Protein AF-A0A1I8C476-F1 (afdb_monomer_lite)

Secondary structure (DSSP, 8-state):
--HHHHHHHHHHHHHHHHHHHHHHHHHHHHS--SS--HHHHHHHHHHHHHHHHHIIIIII---EEETTTTEEEE-THHHHHT-GGGHHHHHHHHHHHHHHHHHHTS-GGG--HHHHHHHHIIIIIHHHHHHHHHHHHEE-GGGS-TTSHHHHHHHHHS-TTT-EEEEE---TTSHHHHHHHHHHHHHHHH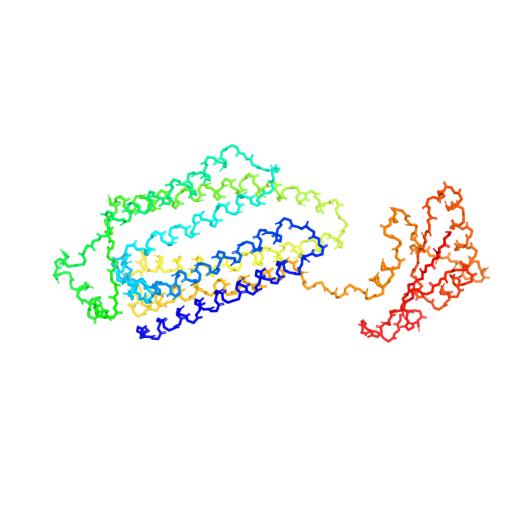HHHHIIIIIHHHHHHHHHHHHHS-HHHHHHHHHHHHHHHHHHHHHHHHHHHHHHHHHHHHHTSTTTS-HHHHHHHHHHHHHHHHHHHHHHHHHHHHHHH-------HHHHHHHTTS-TT-----EE------TT---HHHHHHHHHHHHHHH-TT--EEEEEE-SHHHHHHHHHTT-EEEEEEEGGGGT-SS-TTS-SEEEEEEEE-

Radius of gyration: 30.91 Å; chains: 1; bounding box: 70×45×96 Å

Structure (mmCIF, N/CA/C/O backbone):
data_AF-A0A1I8C476-F1
#
_entry.id   AF-A0A1I8C476-F1
#
loop_
_atom_site.group_PDB
_atom_site.id
_atom_site.type_symbol
_atom_site.label_atom_id
_atom_site.label_alt_id
_atom_site.label_comp_id
_atom_site.label_asym_id
_atom_site.label_entity_id
_atom_site.label_seq_id
_atom_site.pdbx_PDB_ins_code
_atom_site.Cartn_x
_atom_site.Cartn_y
_atom_site.Cartn_z
_atom_site.occupancy
_atom_site.B_iso_or_equiv
_atom_site.auth_seq_id
_atom_site.auth_comp_id
_atom_site.auth_asym_id
_atom_site.auth_atom_id
_atom_site.pdbx_P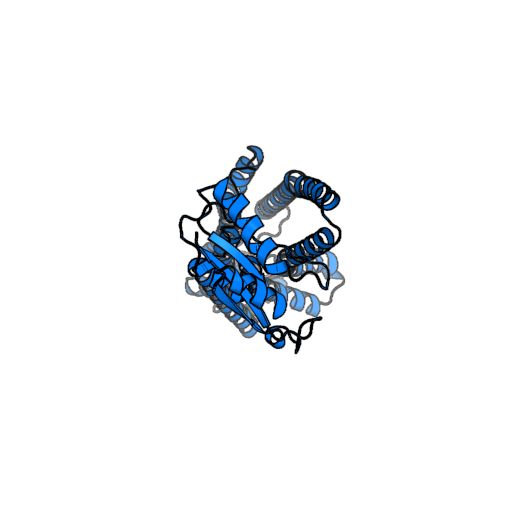DB_model_num
ATOM 1 N N . MET A 1 1 ? 20.879 -9.902 -14.447 1.00 76.88 1 MET A N 1
ATOM 2 C CA . MET A 1 1 ? 19.870 -10.975 -14.294 1.00 76.88 1 MET A CA 1
ATOM 3 C C . MET A 1 1 ? 19.436 -11.415 -15.682 1.00 76.88 1 MET A C 1
ATOM 5 O O . MET A 1 1 ? 19.256 -10.543 -16.528 1.00 76.88 1 MET A O 1
ATOM 9 N N . GLU A 1 2 ? 19.316 -12.720 -15.933 1.00 84.06 2 GLU A N 1
ATOM 10 C CA . GLU A 1 2 ? 18.830 -13.233 -17.222 1.00 84.06 2 GLU A CA 1
ATOM 11 C C . GLU A 1 2 ? 17.422 -12.667 -17.524 1.00 84.06 2 GLU A C 1
ATOM 13 O O . GLU A 1 2 ? 16.614 -12.574 -16.593 1.00 84.06 2 GLU A O 1
ATOM 18 N N . PRO A 1 3 ? 17.122 -12.229 -18.765 1.00 83.44 3 PRO A N 1
ATOM 19 C CA . PRO A 1 3 ? 15.821 -11.647 -19.114 1.00 83.44 3 PRO A CA 1
ATOM 20 C C . PRO A 1 3 ? 14.630 -12.537 -18.733 1.00 83.44 3 PRO A C 1
ATOM 22 O O . PRO A 1 3 ? 13.759 -12.097 -17.988 1.00 83.44 3 PRO A O 1
ATOM 25 N N . SER A 1 4 ? 14.686 -13.818 -19.101 1.00 86.19 4 SER A N 1
ATOM 26 C CA . SER A 1 4 ? 13.672 -14.838 -18.798 1.00 86.19 4 SER A CA 1
ATOM 27 C C . SER A 1 4 ? 13.349 -14.949 -17.299 1.00 86.19 4 SER A C 1
ATOM 29 O O . SER A 1 4 ? 12.184 -15.018 -16.900 1.00 86.19 4 SER A O 1
ATOM 31 N N . VAL A 1 5 ? 14.380 -14.930 -16.449 1.00 90.38 5 VAL A N 1
ATOM 32 C CA . VAL A 1 5 ? 14.249 -15.030 -14.989 1.00 90.38 5 VAL A CA 1
ATOM 33 C C . VAL A 1 5 ? 13.566 -13.792 -14.416 1.00 90.38 5 VAL A C 1
ATOM 35 O O . VAL A 1 5 ? 12.672 -13.912 -13.584 1.00 90.38 5 VAL A O 1
ATOM 38 N N . TYR A 1 6 ? 13.952 -12.604 -14.871 1.00 90.75 6 TYR A N 1
ATOM 39 C CA . TYR A 1 6 ? 13.347 -11.350 -14.422 1.00 90.75 6 TYR A CA 1
ATOM 40 C C . TYR A 1 6 ? 11.874 -11.246 -14.813 1.00 90.75 6 TYR A C 1
ATOM 42 O O . TYR A 1 6 ? 11.047 -10.914 -13.968 1.00 90.75 6 TYR A O 1
ATOM 50 N N . ASP A 1 7 ? 11.544 -11.580 -16.061 1.00 89.81 7 ASP A N 1
ATOM 51 C CA . ASP A 1 7 ? 10.164 -11.553 -16.551 1.00 89.81 7 ASP A CA 1
ATOM 52 C C . ASP A 1 7 ? 9.297 -12.536 -15.750 1.00 89.81 7 ASP A C 1
ATOM 54 O O . ASP A 1 7 ? 8.170 -12.224 -15.366 1.00 89.81 7 ASP A O 1
ATOM 58 N N . THR A 1 8 ? 9.863 -13.699 -15.407 1.00 93.06 8 THR A N 1
ATOM 59 C CA . THR A 1 8 ? 9.217 -14.691 -14.539 1.00 93.06 8 THR A CA 1
ATOM 60 C C . THR A 1 8 ? 8.982 -14.149 -13.126 1.00 93.06 8 THR A C 1
ATOM 62 O O . THR A 1 8 ? 7.897 -14.342 -12.579 1.00 93.06 8 THR A O 1
ATOM 65 N N . ILE A 1 9 ? 9.957 -13.449 -12.532 1.00 94.75 9 ILE A N 1
ATOM 66 C CA . ILE A 1 9 ? 9.806 -12.824 -11.207 1.00 94.75 9 ILE A CA 1
ATOM 67 C C . ILE A 1 9 ? 8.684 -11.783 -11.236 1.00 94.75 9 ILE A C 1
ATOM 69 O O . ILE A 1 9 ? 7.770 -11.866 -10.417 1.00 94.75 9 ILE A O 1
ATOM 73 N N . LEU A 1 10 ? 8.699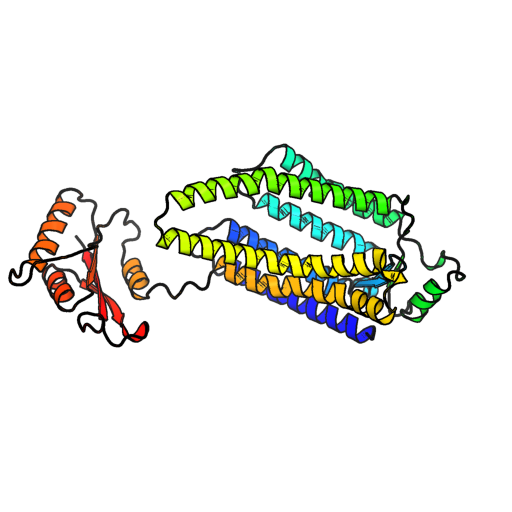 -10.865 -12.209 1.00 93.81 10 LEU A N 1
ATOM 74 C CA . LEU A 1 10 ? 7.663 -9.837 -12.346 1.00 93.81 10 LEU A CA 1
ATOM 75 C C . LEU A 1 10 ? 6.272 -10.444 -12.543 1.00 93.81 10 LEU A C 1
ATOM 77 O O . LEU A 1 10 ? 5.296 -9.952 -11.975 1.00 93.81 10 LEU A O 1
ATOM 81 N N . LEU A 1 11 ? 6.172 -11.518 -13.329 1.00 94.44 11 LEU A N 1
ATOM 82 C CA . LEU A 1 11 ? 4.917 -12.226 -13.546 1.00 94.44 11 LEU A CA 1
ATOM 83 C C . LEU A 1 11 ? 4.402 -12.858 -12.247 1.00 94.44 11 LEU A C 1
ATOM 85 O O . LEU A 1 11 ? 3.230 -12.688 -11.911 1.00 94.44 11 LEU A O 1
ATOM 89 N N . ILE A 1 12 ? 5.263 -13.561 -11.504 1.00 96.00 12 ILE A N 1
ATOM 90 C CA . ILE A 1 12 ? 4.901 -14.187 -10.224 1.00 96.00 12 ILE A CA 1
ATOM 91 C C . ILE A 1 12 ? 4.463 -13.121 -9.216 1.00 96.00 12 ILE A C 1
ATOM 93 O O . ILE A 1 12 ? 3.403 -13.260 -8.605 1.00 96.00 12 ILE A O 1
ATOM 97 N N . GLU A 1 13 ? 5.229 -12.042 -9.060 1.00 95.31 13 GLU A N 1
ATOM 98 C CA . GLU A 1 13 ? 4.887 -10.948 -8.147 1.00 95.31 13 GLU A CA 1
ATOM 99 C C . GLU A 1 13 ? 3.603 -10.229 -8.570 1.00 95.31 13 GLU A C 1
ATOM 101 O O . GLU A 1 13 ? 2.761 -9.930 -7.724 1.00 95.31 13 GLU A O 1
ATOM 106 N N . GLY A 1 14 ? 3.396 -10.026 -9.873 1.00 95.00 14 GLY A N 1
ATOM 107 C CA . GLY A 1 14 ? 2.153 -9.493 -10.424 1.00 95.00 14 GLY A CA 1
ATOM 108 C C . GLY A 1 14 ? 0.944 -10.366 -10.079 1.00 95.00 14 GLY A C 1
ATOM 109 O O . GLY A 1 14 ? -0.061 -9.859 -9.580 1.00 95.00 14 GLY A O 1
ATOM 110 N N . ILE A 1 15 ? 1.050 -11.686 -10.275 1.00 96.62 15 ILE A N 1
ATOM 111 C CA . ILE A 1 15 ? -0.005 -12.653 -9.929 1.00 96.62 15 ILE A CA 1
ATOM 112 C C . ILE A 1 15 ? -0.287 -12.636 -8.424 1.00 96.62 15 ILE A C 1
ATOM 114 O O . ILE A 1 15 ? -1.450 -12.548 -8.024 1.00 96.62 15 ILE A O 1
ATOM 118 N N . LEU A 1 16 ? 0.751 -12.683 -7.585 1.00 97.44 16 LEU A N 1
ATOM 119 C CA . LEU A 1 16 ? 0.602 -12.635 -6.129 1.00 97.44 16 LEU A CA 1
ATOM 120 C C . LEU A 1 16 ? -0.021 -11.313 -5.668 1.00 97.44 16 LEU A C 1
ATOM 122 O O . LEU A 1 16 ? -0.922 -11.321 -4.829 1.00 97.44 16 LEU A O 1
ATOM 126 N N . GLY A 1 17 ? 0.409 -10.189 -6.242 1.00 95.88 17 GLY A N 1
ATOM 127 C CA . GLY A 1 17 ? -0.131 -8.865 -5.958 1.00 95.88 17 GLY A CA 1
ATOM 128 C C . GLY A 1 17 ? -1.620 -8.772 -6.285 1.00 95.88 17 GLY A C 1
ATOM 129 O O . GLY A 1 17 ? -2.398 -8.337 -5.438 1.00 95.88 17 GLY A O 1
ATOM 130 N N . VAL A 1 18 ? -2.044 -9.247 -7.460 1.00 96.12 18 VAL A N 1
ATOM 131 C CA . VAL A 1 18 ? -3.466 -9.307 -7.846 1.00 96.12 18 VAL A CA 1
ATOM 132 C C . VAL A 1 18 ? -4.254 -10.222 -6.913 1.00 96.12 18 VAL A C 1
ATOM 134 O O . VAL A 1 18 ? -5.320 -9.837 -6.422 1.00 96.12 18 VAL A O 1
ATOM 137 N N . LEU A 1 19 ? -3.737 -11.424 -6.652 1.00 97.62 19 LEU A N 1
ATOM 138 C CA . LEU A 1 19 ? -4.415 -12.440 -5.853 1.00 97.62 19 LEU A CA 1
ATOM 139 C C . LEU A 1 19 ? -4.645 -11.957 -4.420 1.00 97.62 19 LEU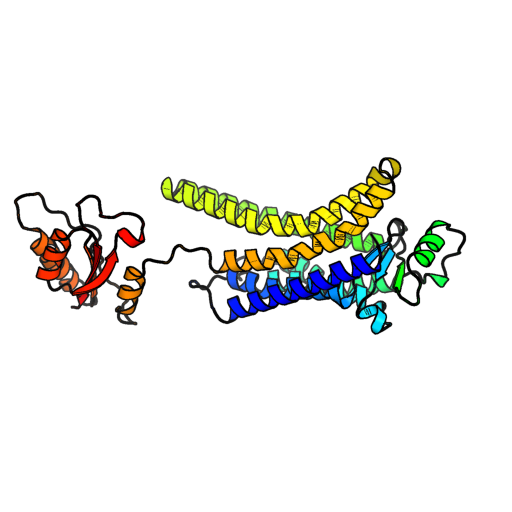 A C 1
ATOM 141 O O . LEU A 1 19 ? -5.782 -11.964 -3.948 1.00 97.62 19 LEU A O 1
ATOM 145 N N . PHE A 1 20 ? -3.592 -11.507 -3.733 1.00 97.19 20 PHE A N 1
ATOM 146 C CA . PHE A 1 20 ? -3.714 -11.070 -2.346 1.00 97.19 20 PHE A CA 1
ATOM 147 C C . PHE A 1 20 ? -4.616 -9.851 -2.213 1.00 97.19 20 PHE A C 1
ATOM 149 O O . PHE A 1 20 ? -5.502 -9.845 -1.363 1.00 97.19 20 PHE A O 1
ATOM 156 N N . ASN A 1 21 ? -4.480 -8.855 -3.086 1.00 95.44 21 ASN A N 1
ATOM 157 C CA . ASN A 1 21 ? -5.347 -7.683 -3.034 1.00 95.44 21 ASN A CA 1
ATOM 158 C C . ASN A 1 21 ? -6.821 -8.003 -3.314 1.00 95.44 21 ASN A C 1
ATOM 160 O O . ASN A 1 21 ? -7.704 -7.431 -2.671 1.00 95.44 21 ASN A O 1
ATOM 164 N N . SER A 1 22 ? -7.093 -8.952 -4.213 1.00 96.19 22 SER A N 1
ATOM 165 C CA . SER A 1 22 ? -8.453 -9.436 -4.474 1.00 96.19 22 SER A CA 1
ATOM 166 C C . SER A 1 22 ? -9.024 -10.170 -3.261 1.00 96.19 22 SER A C 1
ATOM 168 O O . SER A 1 22 ? -10.145 -9.887 -2.842 1.00 96.19 22 SER A O 1
ATOM 170 N N . ILE A 1 23 ? -8.245 -11.062 -2.641 1.00 96.81 23 ILE A N 1
ATOM 171 C CA . ILE A 1 23 ? -8.647 -11.770 -1.417 1.00 96.81 23 ILE A CA 1
ATOM 172 C C . ILE A 1 23 ? -8.944 -10.770 -0.296 1.00 96.81 23 ILE A C 1
ATOM 174 O O . ILE A 1 23 ? -9.991 -10.859 0.341 1.00 96.81 23 ILE A O 1
ATOM 178 N N . VAL A 1 24 ? -8.066 -9.790 -0.072 1.00 95.06 24 VAL A N 1
ATOM 179 C CA . VAL A 1 24 ? -8.258 -8.769 0.966 1.00 95.06 24 VAL A CA 1
ATOM 180 C C . VAL A 1 24 ? -9.492 -7.919 0.688 1.00 95.06 24 VAL A C 1
ATOM 182 O O . VAL A 1 24 ? -10.283 -7.692 1.605 1.00 95.06 24 VAL A O 1
ATOM 185 N N . PHE A 1 25 ? -9.706 -7.501 -0.562 1.00 94.31 25 PHE A N 1
ATOM 186 C CA . PHE A 1 25 ? -10.923 -6.792 -0.954 1.00 94.31 25 PHE A CA 1
ATOM 187 C C . PHE A 1 25 ? -12.175 -7.593 -0.583 1.00 94.31 25 PHE A C 1
ATOM 189 O O . PHE A 1 25 ? -13.077 -7.058 0.063 1.00 94.31 25 PHE A O 1
ATOM 196 N N . LEU A 1 26 ? -12.213 -8.877 -0.951 1.00 95.75 26 LEU A N 1
ATOM 197 C CA . LEU A 1 26 ? -13.339 -9.770 -0.679 1.00 95.75 26 LEU A CA 1
ATOM 198 C C . LEU A 1 26 ? -13.547 -9.999 0.823 1.00 95.75 26 LEU A C 1
ATOM 200 O O . LEU A 1 26 ? -14.682 -9.948 1.295 1.00 95.75 26 LEU A O 1
ATOM 204 N N . ILE A 1 27 ? -12.466 -10.169 1.592 1.00 93.81 27 ILE A N 1
ATOM 205 C CA . ILE A 1 27 ? -12.518 -10.269 3.056 1.00 93.81 27 ILE A CA 1
ATOM 206 C C . ILE A 1 27 ? -13.150 -9.005 3.648 1.00 93.81 27 ILE A C 1
ATOM 208 O O . ILE A 1 27 ? -14.128 -9.113 4.384 1.00 93.81 27 ILE A O 1
ATOM 212 N N . ILE A 1 28 ? -12.657 -7.813 3.293 1.00 90.94 28 ILE A N 1
ATOM 213 C CA . ILE A 1 28 ? -13.190 -6.540 3.810 1.00 90.94 28 ILE A CA 1
ATOM 214 C C . ILE A 1 28 ? -14.636 -6.310 3.352 1.00 90.94 28 ILE A C 1
ATOM 216 O O . ILE A 1 28 ? -15.437 -5.720 4.081 1.00 90.94 28 ILE A O 1
ATOM 220 N N . HIS A 1 29 ? -14.986 -6.776 2.153 1.00 91.88 29 HIS A N 1
ATOM 221 C CA . HIS A 1 29 ? -16.333 -6.669 1.612 1.00 91.88 29 HIS A CA 1
ATOM 222 C C . HIS A 1 29 ? -17.335 -7.556 2.365 1.00 91.88 29 HIS A C 1
ATOM 224 O O . HIS A 1 29 ? -18.412 -7.080 2.724 1.00 91.88 29 HIS A O 1
ATOM 230 N N . TRP A 1 30 ? -17.000 -8.825 2.609 1.00 92.38 30 TRP A N 1
ATOM 231 C CA . TRP A 1 30 ? -17.917 -9.798 3.213 1.00 92.38 30 TRP A CA 1
ATOM 232 C C . TRP A 1 30 ? -17.872 -9.837 4.738 1.00 92.38 30 TRP A C 1
ATOM 234 O O . TRP A 1 30 ? -18.868 -10.183 5.370 1.00 92.38 30 TRP A O 1
ATOM 244 N N . ILE A 1 31 ? -16.747 -9.459 5.342 1.00 89.62 31 ILE A N 1
ATOM 245 C CA . ILE A 1 31 ? -16.568 -9.398 6.792 1.00 89.62 31 ILE A CA 1
ATOM 246 C C . ILE A 1 31 ? -16.443 -7.919 7.173 1.00 89.62 31 ILE A C 1
ATOM 248 O O . ILE A 1 31 ? -15.333 -7.413 7.326 1.00 89.62 31 ILE A O 1
ATOM 252 N N . PRO A 1 32 ? -17.547 -7.168 7.306 1.00 81.00 32 PRO A N 1
ATOM 253 C CA . PRO A 1 32 ? -17.457 -5.747 7.604 1.00 81.00 32 PRO A CA 1
ATOM 254 C C . PRO A 1 32 ? -16.752 -5.514 8.953 1.00 81.00 32 PRO A C 1
ATOM 256 O O . PRO A 1 32 ? -16.947 -6.283 9.901 1.00 81.00 32 PRO A O 1
ATOM 259 N N . PRO A 1 33 ? -15.937 -4.452 9.078 1.00 82.12 33 PRO A N 1
ATOM 260 C CA . PRO A 1 33 ? -15.293 -4.117 10.340 1.00 82.12 33 PRO A CA 1
ATOM 261 C C . PRO A 1 33 ? -16.339 -3.851 11.426 1.00 82.12 33 PRO A C 1
ATOM 263 O O . PRO A 1 33 ? -17.411 -3.302 11.165 1.00 82.12 33 PRO A O 1
ATOM 266 N N . LYS A 1 34 ? -15.991 -4.184 12.676 1.00 70.69 34 LYS A N 1
ATOM 267 C CA . LYS A 1 34 ? -16.866 -4.014 13.852 1.00 70.69 34 LYS A CA 1
ATOM 268 C C . LYS A 1 34 ? -17.401 -2.583 13.994 1.00 70.69 34 LYS A C 1
ATOM 270 O O . LYS A 1 34 ? -18.512 -2.385 14.476 1.00 70.69 34 LYS A O 1
ATOM 275 N N . PHE A 1 35 ? -16.612 -1.600 13.571 1.00 70.88 35 PHE A N 1
ATOM 276 C CA . PHE A 1 35 ? -17.003 -0.199 13.523 1.00 70.88 35 PHE A CA 1
ATOM 277 C C . PHE A 1 35 ? -17.043 0.249 12.065 1.00 70.88 35 PHE A C 1
ATOM 279 O O . PHE A 1 35 ? -16.073 0.043 11.334 1.00 70.88 35 PHE A O 1
ATOM 286 N N . LYS A 1 36 ? -18.149 0.882 11.648 1.00 65.94 36 LYS A N 1
ATOM 287 C CA . LYS A 1 36 ? -18.226 1.555 10.346 1.00 65.94 36 LYS A CA 1
ATOM 288 C C . LYS A 1 36 ? -17.218 2.701 10.348 1.00 65.94 36 LYS A C 1
ATOM 290 O O . LYS A 1 36 ? -17.486 3.766 10.890 1.00 65.94 36 LYS A O 1
ATOM 295 N N . ASN A 1 37 ? -16.044 2.433 9.792 1.00 69.88 37 ASN A N 1
ATOM 296 C CA . ASN A 1 37 ? -14.941 3.369 9.704 1.00 69.88 37 ASN A CA 1
ATOM 297 C C . ASN A 1 37 ? -14.719 3.733 8.231 1.00 69.88 37 ASN A C 1
ATOM 299 O O . ASN A 1 37 ? -14.543 2.845 7.396 1.00 69.88 37 ASN A O 1
ATOM 303 N N . GLU A 1 38 ? -14.713 5.027 7.917 1.00 70.69 38 GLU A N 1
ATOM 304 C CA . GLU A 1 38 ? -14.404 5.542 6.579 1.00 70.69 38 GLU A CA 1
ATOM 305 C C . GLU A 1 38 ? -13.026 5.065 6.102 1.00 70.69 38 GLU A C 1
ATOM 307 O O . GLU A 1 38 ? -12.878 4.683 4.943 1.00 70.69 38 GLU A O 1
ATOM 312 N N . PHE A 1 39 ? -12.049 4.945 7.009 1.00 73.56 39 PHE A N 1
ATOM 313 C CA . PHE A 1 39 ? -10.730 4.396 6.687 1.00 73.56 39 PHE A CA 1
ATOM 314 C C . PHE A 1 39 ? -10.804 2.965 6.156 1.00 73.56 39 PHE A C 1
ATOM 316 O O . PHE A 1 39 ? -10.104 2.639 5.208 1.00 73.56 39 PHE A O 1
ATOM 323 N N . ALA A 1 40 ? -11.693 2.122 6.689 1.00 80.50 40 ALA A N 1
ATOM 324 C CA . ALA A 1 40 ? -11.838 0.759 6.190 1.00 80.50 40 ALA A CA 1
ATOM 325 C C . ALA A 1 40 ? -12.441 0.719 4.779 1.00 80.50 40 ALA A C 1
ATOM 327 O O . ALA A 1 40 ? -12.111 -0.171 3.999 1.00 80.50 40 ALA A O 1
ATOM 328 N N . GLN A 1 41 ? -13.290 1.690 4.423 1.00 80.38 41 GLN A N 1
ATOM 329 C CA . GLN A 1 41 ? -13.759 1.831 3.044 1.00 80.38 41 GLN A CA 1
ATOM 330 C C . GLN A 1 41 ? -12.631 2.289 2.121 1.00 80.38 41 GLN A C 1
ATOM 332 O O . GLN A 1 41 ? -12.481 1.706 1.051 1.00 80.38 41 GLN A O 1
ATOM 337 N N . ILE A 1 42 ? -11.825 3.272 2.538 1.00 79.25 42 ILE A N 1
ATOM 338 C CA . ILE A 1 42 ? -10.656 3.730 1.770 1.00 79.25 42 ILE A CA 1
ATOM 339 C C . ILE A 1 42 ? -9.716 2.549 1.524 1.00 79.25 42 ILE A C 1
ATOM 341 O O . ILE A 1 42 ? -9.424 2.240 0.374 1.00 79.25 42 ILE A O 1
ATOM 345 N N . THR A 1 43 ? -9.325 1.837 2.584 1.00 83.62 43 THR A N 1
ATOM 346 C CA . THR A 1 43 ? -8.453 0.662 2.501 1.00 83.62 43 THR A CA 1
ATOM 347 C C . THR A 1 43 ? -9.044 -0.413 1.589 1.00 83.62 43 THR A C 1
ATOM 349 O O . THR A 1 43 ? -8.327 -0.934 0.744 1.00 83.62 43 THR A O 1
ATOM 352 N N . LYS A 1 44 ? -10.352 -0.702 1.688 1.00 86.88 44 LYS A N 1
ATOM 353 C CA . LYS A 1 44 ? -11.033 -1.667 0.810 1.00 86.88 44 LYS A CA 1
ATOM 354 C C . LYS A 1 44 ? -10.854 -1.320 -0.665 1.00 86.88 44 LYS A C 1
ATOM 356 O O . LYS A 1 44 ? -10.513 -2.184 -1.454 1.00 86.88 44 LYS A O 1
ATOM 361 N N . TYR A 1 45 ? -11.137 -0.084 -1.069 1.00 84.75 45 TYR A N 1
ATOM 362 C CA . TYR A 1 45 ? -11.018 0.264 -2.485 1.00 84.75 45 TYR A CA 1
ATOM 363 C C . TYR A 1 45 ? -9.559 0.433 -2.911 1.00 84.75 45 TYR A C 1
ATOM 365 O O . TYR A 1 45 ? -9.250 0.112 -4.053 1.00 84.75 45 TYR A O 1
ATOM 373 N N . ASN A 1 46 ? -8.658 0.836 -2.008 1.00 82.94 46 ASN A N 1
ATOM 374 C CA . ASN A 1 46 ? -7.227 0.920 -2.301 1.00 82.94 46 ASN A CA 1
ATOM 375 C C . ASN A 1 46 ? -6.641 -0.425 -2.745 1.00 82.94 46 ASN A C 1
ATOM 377 O O . ASN A 1 46 ? -5.856 -0.451 -3.686 1.00 82.94 46 ASN A O 1
ATOM 381 N N . THR A 1 47 ? -7.071 -1.545 -2.150 1.00 88.06 47 THR A N 1
ATOM 382 C CA . THR A 1 47 ? -6.550 -2.862 -2.550 1.00 88.06 47 THR A CA 1
ATOM 383 C C . THR A 1 47 ? -6.896 -3.205 -3.997 1.00 88.06 47 THR A C 1
ATOM 385 O O . THR A 1 47 ? -6.071 -3.790 -4.686 1.00 88.06 47 THR A O 1
ATOM 388 N N . ILE A 1 48 ? -8.056 -2.792 -4.527 1.00 87.81 48 ILE A N 1
ATOM 389 C CA . ILE A 1 48 ? -8.349 -2.980 -5.962 1.00 87.81 48 ILE A CA 1
ATOM 390 C C . ILE A 1 48 ? -7.278 -2.297 -6.823 1.00 87.81 48 ILE A C 1
ATOM 392 O O . ILE A 1 48 ? -6.828 -2.884 -7.804 1.00 87.81 48 ILE A O 1
ATOM 396 N N . PHE A 1 49 ? -6.836 -1.094 -6.452 1.00 83.69 49 PHE A N 1
ATOM 397 C CA . PHE A 1 49 ? -5.807 -0.368 -7.202 1.00 83.69 49 PHE A CA 1
ATOM 398 C C . PHE A 1 49 ? -4.441 -0.993 -7.079 1.00 83.69 49 PHE A C 1
ATOM 400 O O . PHE A 1 49 ? -3.767 -1.134 -8.090 1.00 83.69 49 PHE A O 1
ATOM 407 N N . ASP A 1 50 ? -4.059 -1.413 -5.881 1.00 86.88 50 ASP A N 1
ATOM 408 C CA . ASP A 1 50 ? -2.802 -2.125 -5.678 1.00 86.88 50 ASP A CA 1
ATOM 409 C C . ASP A 1 50 ? -2.779 -3.415 -6.520 1.00 86.88 50 ASP A C 1
ATOM 411 O O . ASP A 1 50 ? -1.768 -3.746 -7.142 1.00 86.88 50 ASP A O 1
ATOM 415 N N . GLY A 1 51 ? -3.929 -4.091 -6.639 1.00 90.94 51 GLY A N 1
ATOM 416 C CA . GLY A 1 51 ? -4.133 -5.206 -7.561 1.00 90.94 51 GLY A CA 1
ATOM 417 C C . GLY A 1 51 ? -4.008 -4.805 -9.036 1.00 90.94 51 GLY A C 1
ATOM 418 O O . GLY A 1 51 ? -3.293 -5.464 -9.785 1.00 90.94 51 GLY A O 1
ATOM 419 N N . LEU A 1 52 ? -4.648 -3.715 -9.470 1.00 86.38 52 LEU A N 1
ATOM 420 C CA . LEU A 1 52 ? -4.538 -3.208 -10.848 1.00 86.38 52 LEU A CA 1
ATOM 421 C C . LEU A 1 52 ? -3.115 -2.752 -11.195 1.00 86.38 52 LEU A C 1
ATOM 423 O O . LEU A 1 52 ? -2.660 -2.964 -12.318 1.00 86.38 52 LEU A O 1
ATOM 427 N N . LEU A 1 53 ? -2.396 -2.164 -10.241 1.00 85.25 53 LEU A N 1
ATOM 428 C CA . LEU A 1 53 ? -0.999 -1.772 -10.381 1.00 85.25 53 LEU A CA 1
ATOM 429 C C . LEU A 1 53 ? -0.117 -3.011 -10.570 1.00 85.25 53 LEU A C 1
ATOM 431 O O . LEU A 1 53 ? 0.674 -3.054 -11.511 1.00 85.25 53 LEU A O 1
ATOM 435 N N . ALA A 1 54 ? -0.304 -4.042 -9.738 1.00 91.62 54 ALA A N 1
ATOM 436 C CA . ALA A 1 54 ? 0.387 -5.324 -9.877 1.00 91.62 54 ALA A CA 1
ATOM 437 C C . ALA A 1 54 ? 0.075 -6.004 -11.223 1.00 91.62 54 ALA A C 1
ATOM 439 O O . ALA A 1 54 ? 0.977 -6.503 -11.896 1.00 91.62 54 ALA A O 1
ATOM 440 N N . PHE A 1 55 ? -1.189 -5.965 -11.655 1.00 90.50 55 PHE A N 1
ATOM 441 C CA . PHE A 1 55 ? -1.619 -6.476 -12.956 1.00 90.50 55 PHE A CA 1
ATOM 442 C C . PHE A 1 55 ? -0.951 -5.724 -14.114 1.00 90.50 55 PHE A C 1
ATOM 444 O O . PHE A 1 55 ? -0.461 -6.346 -15.055 1.00 90.50 55 PHE A O 1
ATOM 451 N N . SER A 1 56 ? -0.909 -4.393 -14.042 1.00 85.50 56 SER A N 1
ATOM 452 C CA . SER A 1 56 ? -0.311 -3.528 -15.062 1.00 85.50 56 SER A CA 1
ATOM 453 C C . SER A 1 56 ? 1.193 -3.766 -15.201 1.00 85.50 56 SER A C 1
ATOM 455 O O . SER A 1 56 ? 1.685 -4.076 -16.287 1.00 85.50 56 SER A O 1
ATOM 457 N N . LEU A 1 57 ? 1.924 -3.653 -14.091 1.00 86.31 57 LEU A N 1
ATOM 458 C CA . LEU A 1 57 ? 3.384 -3.678 -14.094 1.00 86.31 57 LEU A CA 1
ATOM 459 C C . LEU A 1 57 ? 3.951 -5.097 -14.235 1.00 86.31 57 LEU A C 1
ATOM 461 O O . LEU A 1 57 ? 4.954 -5.273 -14.921 1.00 86.31 57 LEU A O 1
ATOM 465 N N . GLY A 1 58 ? 3.315 -6.098 -13.614 1.00 90.44 58 GLY A N 1
ATOM 466 C CA . GLY A 1 58 ? 3.811 -7.476 -13.585 1.00 90.44 58 GLY A CA 1
ATOM 467 C C . GLY A 1 58 ? 3.300 -8.353 -14.729 1.00 90.44 58 GLY A C 1
ATOM 468 O O . GLY A 1 58 ? 4.095 -8.998 -15.404 1.00 90.44 58 GLY A O 1
ATOM 469 N N . ILE A 1 59 ? 1.983 -8.366 -14.973 1.00 90.38 59 ILE A N 1
ATOM 470 C CA . ILE A 1 59 ? 1.339 -9.299 -15.923 1.00 90.38 59 ILE A CA 1
ATOM 471 C C . ILE A 1 59 ? 1.196 -8.681 -17.318 1.00 90.38 59 ILE A C 1
ATOM 473 O O . ILE A 1 59 ? 1.450 -9.328 -18.334 1.00 90.38 59 ILE A O 1
ATOM 477 N N . THR A 1 60 ? 0.740 -7.430 -17.371 1.00 86.62 60 THR A N 1
ATOM 478 C CA . THR A 1 60 ? 0.376 -6.778 -18.631 1.00 86.62 60 THR A CA 1
ATOM 479 C C . THR A 1 60 ? 1.614 -6.345 -19.392 1.00 86.62 60 THR A C 1
ATOM 481 O O . THR A 1 60 ? 1.763 -6.712 -20.555 1.00 86.62 60 THR A O 1
ATOM 484 N N . GLY A 1 61 ? 2.492 -5.588 -18.736 1.00 82.56 61 GLY A N 1
ATOM 485 C CA . GLY A 1 61 ? 3.670 -5.025 -19.383 1.00 82.56 61 GLY A CA 1
ATOM 486 C C . GLY A 1 61 ? 4.997 -5.697 -19.071 1.00 82.56 61 GLY A C 1
ATOM 487 O O . GLY A 1 61 ? 5.918 -5.552 -19.869 1.00 82.56 61 GLY A O 1
ATOM 488 N N . SER A 1 62 ? 5.116 -6.371 -17.918 1.00 87.94 62 SER A N 1
ATOM 489 C CA . SER A 1 62 ? 6.381 -6.941 -17.414 1.00 87.94 62 SER A CA 1
ATOM 490 C C . SER A 1 62 ? 7.569 -6.013 -17.712 1.00 87.94 62 SER A C 1
ATOM 492 O O . SER A 1 62 ? 8.511 -6.377 -18.413 1.00 87.94 62 SER A O 1
ATOM 494 N N . TYR A 1 63 ? 7.441 -4.751 -17.294 1.00 85.44 63 TYR A N 1
ATOM 495 C CA . TYR A 1 63 ? 8.319 -3.684 -17.767 1.00 85.44 63 TYR A CA 1
ATOM 496 C C . TYR A 1 63 ? 9.742 -3.855 -17.238 1.00 85.44 63 TYR A C 1
ATOM 498 O O . TYR A 1 63 ? 9.958 -4.344 -16.135 1.00 85.44 63 TYR A O 1
ATOM 506 N N . ARG A 1 64 ? 10.716 -3.360 -17.994 1.00 85.69 64 ARG A N 1
ATOM 507 C CA . ARG A 1 64 ? 12.106 -3.201 -17.585 1.00 85.69 64 ARG A CA 1
ATOM 508 C C . ARG A 1 64 ? 12.593 -1.828 -18.021 1.00 85.69 64 ARG A C 1
ATOM 510 O O . ARG A 1 64 ? 12.349 -1.392 -19.144 1.00 85.69 64 ARG A O 1
ATOM 517 N N . LEU A 1 65 ? 13.321 -1.152 -17.139 1.00 80.50 65 LEU A N 1
ATOM 518 C CA . LEU A 1 65 ? 13.990 0.095 -17.491 1.00 80.50 65 LEU A CA 1
ATOM 519 C C . LEU A 1 65 ? 15.234 -0.221 -18.330 1.00 80.50 65 LEU A C 1
ATOM 521 O O . LEU A 1 65 ? 16.149 -0.899 -17.863 1.00 80.50 65 LEU A O 1
ATOM 525 N N . ALA A 1 66 ? 15.268 0.281 -19.560 1.00 76.06 66 ALA A N 1
ATOM 526 C CA . ALA A 1 66 ? 16.438 0.242 -20.427 1.00 76.06 66 ALA A CA 1
ATOM 527 C C . ALA A 1 66 ? 17.270 1.505 -20.191 1.00 76.06 66 ALA A C 1
ATOM 529 O O . ALA A 1 66 ? 17.179 2.500 -20.911 1.00 76.06 66 ALA A O 1
ATOM 530 N N . ILE A 1 67 ? 18.046 1.468 -19.112 1.00 69.06 67 ILE A N 1
ATOM 531 C CA . ILE A 1 67 ? 18.972 2.531 -18.725 1.00 69.06 67 ILE A CA 1
ATOM 532 C C . ILE A 1 67 ? 20.327 2.235 -19.390 1.00 69.06 67 ILE A C 1
ATOM 534 O O . ILE A 1 67 ? 20.743 1.075 -19.370 1.00 69.06 67 ILE A O 1
ATOM 538 N N . PRO A 1 68 ? 21.022 3.220 -20.000 1.00 61.31 68 PRO A N 1
ATOM 539 C CA . PRO A 1 68 ? 20.865 4.683 -19.886 1.00 61.31 68 PRO A CA 1
ATOM 540 C C . PRO A 1 68 ? 19.813 5.369 -20.774 1.00 61.31 68 PRO A C 1
ATOM 542 O O . PRO A 1 68 ? 19.561 6.551 -20.574 1.00 61.31 68 PRO A O 1
ATOM 545 N N . TYR A 1 69 ? 19.167 4.672 -21.704 1.00 64.88 69 TYR A N 1
ATOM 546 C CA . TYR A 1 69 ? 18.433 5.272 -22.835 1.00 64.88 69 TYR A CA 1
ATOM 547 C C . TYR A 1 69 ? 17.061 5.886 -22.538 1.00 64.88 69 TYR A C 1
ATOM 549 O O . TYR A 1 69 ? 16.278 6.103 -23.459 1.00 64.88 69 TYR A O 1
ATOM 557 N N . CYS A 1 70 ? 16.722 6.120 -21.268 1.00 69.00 70 CYS A N 1
ATOM 558 C CA . CYS A 1 70 ? 15.344 6.395 -20.836 1.00 69.00 70 CYS A CA 1
ATOM 559 C C . CYS A 1 70 ? 14.323 5.481 -21.550 1.00 69.00 70 CYS A C 1
ATOM 561 O O . CYS A 1 70 ? 13.239 5.924 -21.919 1.00 69.00 70 CYS A O 1
ATOM 563 N N . GLY A 1 71 ? 14.686 4.223 -21.819 1.00 75.31 71 GLY A N 1
ATOM 564 C CA . GLY A 1 71 ? 13.847 3.297 -22.569 1.00 75.31 71 GLY A CA 1
ATOM 565 C C . GLY A 1 71 ? 13.029 2.405 -21.645 1.00 75.31 71 GLY A C 1
ATOM 566 O O . GLY A 1 71 ? 13.399 2.166 -20.492 1.00 75.31 71 GLY A O 1
ATOM 567 N N . ILE A 1 72 ? 11.933 1.871 -22.167 1.00 81.56 72 ILE A N 1
ATOM 568 C CA . ILE A 1 72 ? 11.149 0.820 -21.524 1.00 81.56 72 ILE A CA 1
ATOM 569 C C . ILE A 1 72 ? 11.197 -0.396 -22.438 1.00 81.56 72 ILE A C 1
ATOM 571 O O . ILE A 1 72 ? 10.706 -0.356 -23.564 1.00 81.56 72 ILE A O 1
ATOM 575 N N . VAL A 1 73 ? 11.786 -1.478 -21.944 1.00 85.75 73 VAL A N 1
ATOM 576 C CA . VAL A 1 73 ? 11.613 -2.805 -22.533 1.00 85.75 73 VAL A CA 1
ATOM 577 C C . VAL A 1 73 ? 10.370 -3.405 -21.895 1.00 85.75 73 VAL A C 1
ATOM 579 O O . VAL A 1 73 ? 10.181 -3.299 -20.685 1.00 85.75 73 VAL A O 1
ATOM 582 N N . TYR A 1 74 ? 9.496 -3.992 -22.694 1.00 87.88 74 TYR A N 1
ATOM 583 C CA . TYR A 1 74 ? 8.273 -4.608 -22.206 1.00 87.88 74 TYR A CA 1
ATOM 584 C C . TYR A 1 74 ? 8.106 -6.005 -22.796 1.00 87.88 74 TYR A C 1
ATOM 586 O O . TYR A 1 74 ? 8.557 -6.310 -23.903 1.00 87.88 74 TYR A O 1
ATOM 594 N N . HIS A 1 75 ? 7.441 -6.850 -22.023 1.00 87.06 75 HIS A N 1
ATOM 595 C CA . HIS A 1 75 ? 7.063 -8.203 -22.398 1.00 87.06 75 HIS A CA 1
ATOM 596 C C . HIS A 1 75 ? 5.589 -8.428 -21.999 1.00 87.06 75 HIS A C 1
ATOM 598 O O . HIS A 1 75 ? 4.821 -7.477 -21.839 1.00 87.06 75 HIS A O 1
ATOM 604 N N . GLY A 1 76 ? 5.148 -9.677 -21.874 1.00 86.69 76 GLY A N 1
ATOM 605 C CA . GLY A 1 76 ? 3.838 -10.002 -21.311 1.00 86.69 76 GLY A CA 1
ATOM 606 C C . GLY A 1 76 ? 2.680 -9.839 -22.298 1.00 86.69 76 GLY A C 1
ATOM 607 O O . GLY A 1 76 ? 2.805 -10.132 -23.490 1.00 86.69 76 GLY A O 1
ATOM 608 N N . LEU A 1 77 ? 1.509 -9.440 -21.791 1.00 84.88 77 LEU A N 1
ATOM 609 C CA . LEU A 1 77 ? 0.287 -9.352 -22.602 1.00 84.88 77 LEU A CA 1
ATOM 610 C C . LEU A 1 77 ? 0.373 -8.277 -23.682 1.00 84.88 77 LEU A C 1
ATOM 612 O O . LEU A 1 77 ? -0.123 -8.500 -24.779 1.00 84.88 77 LEU A O 1
ATOM 616 N N . VAL A 1 78 ? 1.011 -7.141 -23.404 1.00 83.56 78 VAL A N 1
ATOM 617 C CA . VAL A 1 78 ? 1.140 -6.049 -24.382 1.00 83.56 78 VAL A CA 1
ATOM 618 C C . VAL A 1 78 ? 1.883 -6.521 -25.626 1.00 83.56 78 VAL A C 1
ATOM 620 O O . VAL A 1 78 ? 1.434 -6.253 -26.738 1.00 83.56 78 VAL A O 1
ATOM 623 N N . LEU A 1 79 ? 2.988 -7.251 -25.444 1.00 84.50 79 LEU A N 1
ATOM 624 C CA . LEU A 1 79 ? 3.751 -7.797 -26.562 1.00 84.50 79 LEU A CA 1
ATOM 625 C C . LEU A 1 79 ? 2.915 -8.804 -27.361 1.00 84.50 79 LEU A C 1
ATOM 627 O O . LEU A 1 79 ? 2.871 -8.734 -28.583 1.00 84.50 79 LEU A O 1
ATOM 631 N N . LYS A 1 80 ? 2.183 -9.692 -26.674 1.00 84.44 80 LYS A N 1
ATOM 632 C CA . LYS A 1 80 ? 1.286 -10.669 -27.322 1.00 84.44 80 LYS A CA 1
ATOM 633 C C . LYS A 1 80 ? 0.147 -10.016 -28.103 1.00 84.44 80 LYS A C 1
ATOM 635 O O . LYS A 1 80 ? -0.318 -10.586 -29.083 1.00 84.44 80 LYS A O 1
ATOM 640 N N . LEU A 1 81 ? -0.317 -8.853 -27.651 1.00 82.69 81 LEU A N 1
ATOM 641 C CA . LEU A 1 81 ? -1.350 -8.066 -28.322 1.00 82.69 81 LEU A CA 1
ATOM 642 C C . LEU A 1 81 ? -0.787 -7.187 -29.448 1.00 82.69 81 LEU A C 1
ATOM 644 O O . LEU A 1 81 ? -1.573 -6.653 -30.220 1.00 82.69 81 LEU A O 1
ATOM 648 N N . ASN A 1 82 ? 0.540 -7.055 -29.553 1.00 77.38 82 ASN A N 1
ATOM 649 C CA . ASN A 1 82 ? 1.244 -6.195 -30.507 1.00 77.38 82 ASN A CA 1
ATOM 650 C C . ASN A 1 82 ? 0.791 -4.720 -30.474 1.00 77.38 82 ASN A C 1
ATOM 652 O O . ASN A 1 82 ? 0.767 -4.033 -31.492 1.00 77.38 82 ASN A O 1
ATOM 656 N N . GLU A 1 83 ? 0.425 -4.224 -29.289 1.00 75.50 83 GLU A N 1
ATOM 657 C CA . GLU A 1 83 ? -0.108 -2.869 -29.099 1.00 75.50 83 GLU A CA 1
ATOM 658 C C . GLU A 1 83 ? 0.676 -2.110 -28.008 1.00 75.50 83 GLU A C 1
ATOM 660 O O . GLU A 1 83 ? 0.133 -1.813 -26.936 1.00 75.50 83 GLU A O 1
ATOM 665 N N . PRO A 1 84 ? 1.957 -1.740 -28.255 1.00 66.81 84 PRO A N 1
ATOM 666 C CA . PRO A 1 84 ? 2.785 -0.946 -27.325 1.00 66.81 84 PRO A CA 1
ATOM 667 C C . PRO A 1 84 ? 2.104 0.332 -26.845 1.00 66.81 84 PRO A C 1
ATOM 669 O O . PRO A 1 84 ? 2.359 0.843 -25.759 1.00 66.81 84 PRO A O 1
ATOM 672 N N . LYS A 1 85 ? 1.216 0.851 -27.687 1.00 66.88 85 LYS A N 1
ATOM 673 C CA . LYS A 1 85 ? 0.440 2.068 -27.497 1.00 66.88 85 LYS A CA 1
ATOM 674 C C . LYS A 1 85 ? -0.484 2.004 -26.276 1.00 66.88 85 LYS A C 1
ATOM 676 O O . LYS A 1 85 ? -0.804 3.041 -25.707 1.00 66.88 85 LYS A O 1
ATOM 681 N N . ILE A 1 86 ? -0.863 0.808 -25.823 1.00 67.31 86 ILE A N 1
ATOM 682 C CA . ILE A 1 86 ? -1.735 0.606 -24.654 1.00 67.31 86 ILE A CA 1
ATOM 683 C C . ILE A 1 86 ? -0.966 0.758 -23.328 1.00 67.31 86 ILE A C 1
ATOM 685 O O . ILE A 1 86 ? -1.567 1.105 -22.312 1.00 67.31 86 ILE A O 1
ATOM 689 N N . VAL A 1 87 ? 0.362 0.586 -23.339 1.00 64.69 87 VAL A N 1
ATOM 690 C CA . VAL A 1 87 ? 1.233 0.595 -22.147 1.00 64.69 87 VAL A CA 1
ATOM 691 C C . VAL A 1 87 ? 1.111 1.883 -21.352 1.00 64.69 87 VAL A C 1
ATOM 693 O O . VAL A 1 87 ? 0.729 1.864 -20.185 1.00 64.69 87 VAL A O 1
ATOM 696 N N . ILE A 1 88 ? 1.434 3.004 -21.994 1.00 63.84 88 ILE A N 1
ATOM 697 C CA . ILE A 1 88 ? 1.574 4.295 -21.321 1.00 63.84 88 ILE A CA 1
ATOM 698 C C . ILE A 1 88 ? 0.216 4.837 -20.836 1.00 63.84 88 ILE A C 1
ATOM 700 O O . ILE A 1 88 ? 0.134 5.314 -19.701 1.00 63.84 88 ILE A O 1
ATOM 704 N N . PRO A 1 89 ? -0.880 4.705 -21.612 1.00 62.25 89 PRO A N 1
ATOM 705 C CA . PRO A 1 89 ? -2.216 5.034 -21.136 1.00 62.25 89 PRO A CA 1
ATOM 706 C C . PRO A 1 89 ? -2.686 4.208 -19.957 1.00 62.25 89 PRO A C 1
ATOM 708 O O . PRO A 1 89 ? -3.331 4.758 -19.069 1.00 62.25 89 PRO A O 1
ATOM 711 N N . PHE A 1 90 ? -2.371 2.915 -19.921 1.00 63.81 90 PHE A N 1
ATOM 712 C CA . PHE A 1 90 ? -2.873 2.040 -18.872 1.00 63.81 90 PHE A CA 1
ATOM 713 C C . PHE A 1 90 ? -2.215 2.330 -17.516 1.00 63.81 90 PHE A C 1
ATOM 715 O O . PHE A 1 90 ? -2.910 2.410 -16.502 1.00 63.81 90 PHE A O 1
ATOM 722 N N . THR A 1 91 ? -0.899 2.573 -17.481 1.00 62.78 91 THR A N 1
ATOM 723 C CA . THR A 1 91 ? -0.209 3.027 -16.260 1.00 62.78 91 THR A CA 1
ATOM 724 C C . THR A 1 91 ? -0.654 4.422 -15.846 1.00 62.78 91 THR A C 1
ATOM 726 O O . THR A 1 91 ? -0.972 4.614 -14.673 1.00 62.78 91 THR A O 1
ATOM 729 N N . ALA A 1 92 ? -0.744 5.377 -16.779 1.00 63.91 92 ALA A N 1
ATOM 730 C CA . ALA A 1 92 ? -1.223 6.725 -16.470 1.00 63.91 92 ALA A CA 1
ATOM 731 C C . ALA A 1 92 ? -2.631 6.686 -15.855 1.00 63.91 92 ALA A C 1
ATOM 733 O O . ALA A 1 92 ? -2.845 7.237 -14.779 1.00 63.91 92 ALA A O 1
ATOM 734 N N . PHE A 1 93 ? -3.553 5.948 -16.478 1.00 63.09 93 PHE A N 1
ATOM 735 C CA . PHE A 1 93 ? -4.930 5.764 -16.021 1.00 63.09 93 PHE A CA 1
ATOM 736 C C . PHE A 1 93 ? -5.019 5.112 -14.634 1.00 63.09 93 PHE A C 1
ATOM 738 O O . PHE A 1 93 ? -5.788 5.574 -13.789 1.00 63.09 93 PHE A O 1
ATOM 745 N N . ALA A 1 94 ? -4.201 4.091 -14.354 1.00 61.47 94 ALA A N 1
ATOM 746 C CA . ALA A 1 94 ? -4.159 3.446 -13.041 1.00 61.47 94 ALA A CA 1
ATOM 747 C C . ALA A 1 94 ? -3.778 4.433 -11.920 1.00 61.47 94 ALA A C 1
ATOM 749 O O . ALA A 1 94 ? -4.438 4.468 -10.877 1.00 61.47 94 ALA A O 1
ATOM 750 N N . PHE A 1 95 ? -2.777 5.291 -12.153 1.00 63.97 95 PHE A N 1
ATOM 751 C CA . PHE A 1 95 ? -2.389 6.343 -11.205 1.00 63.97 95 PHE A CA 1
ATOM 752 C C . PHE A 1 95 ? -3.484 7.403 -11.016 1.00 63.97 95 PHE A C 1
ATOM 754 O O . PHE A 1 95 ? -3.683 7.899 -9.906 1.00 63.97 95 PHE A O 1
ATOM 761 N N . SER A 1 96 ? -4.237 7.738 -12.065 1.00 61.69 96 SER A N 1
ATOM 762 C CA . SER A 1 96 ? -5.312 8.742 -11.997 1.00 61.69 96 SER A CA 1
ATOM 763 C C . SER A 1 96 ? -6.518 8.267 -11.197 1.00 61.69 96 SER A C 1
ATOM 765 O O . SER A 1 96 ? -7.092 9.030 -10.418 1.00 61.69 96 SER A O 1
ATOM 767 N N . ILE A 1 97 ? -6.900 6.996 -11.349 1.00 62.06 97 ILE A N 1
ATOM 768 C CA . ILE A 1 97 ? -8.028 6.438 -10.597 1.00 62.06 97 ILE A CA 1
ATOM 769 C C . ILE A 1 97 ? -7.682 6.313 -9.103 1.00 62.06 97 ILE A C 1
ATOM 771 O O . ILE A 1 97 ? -8.543 6.576 -8.258 1.00 62.06 97 ILE A O 1
ATOM 775 N N . LEU A 1 98 ? -6.425 5.998 -8.763 1.00 60.06 98 LEU A N 1
ATOM 776 C CA . LEU A 1 98 ? -5.940 5.972 -7.376 1.00 60.06 98 LEU A CA 1
ATOM 777 C C . LEU A 1 98 ? -6.198 7.318 -6.666 1.00 60.06 98 LEU A C 1
ATOM 779 O O . LEU A 1 98 ? -6.742 7.360 -5.556 1.00 60.06 98 LEU A O 1
ATOM 783 N N . HIS A 1 99 ? -5.887 8.428 -7.343 1.00 62.91 99 HIS A N 1
ATOM 784 C CA . HIS A 1 99 ? -6.141 9.784 -6.846 1.00 62.91 99 HIS A CA 1
ATOM 785 C C . HIS A 1 99 ? -7.639 10.093 -6.729 1.00 62.91 99 HIS A C 1
ATOM 787 O O . HIS A 1 99 ? -8.078 10.688 -5.737 1.00 62.91 99 HIS A O 1
ATOM 793 N N . TRP A 1 100 ? -8.441 9.638 -7.695 1.00 61.59 100 TRP A N 1
ATOM 794 C CA . TRP A 1 100 ? -9.888 9.849 -7.706 1.00 61.59 100 TRP A CA 1
ATOM 795 C C . TRP A 1 100 ? -10.592 9.163 -6.526 1.00 61.59 100 TRP A C 1
ATOM 797 O O . TRP A 1 100 ? -11.497 9.733 -5.916 1.00 61.59 100 TRP A O 1
ATOM 807 N N . ILE A 1 101 ? -10.148 7.976 -6.117 1.00 57.09 101 ILE A N 1
ATOM 808 C CA . ILE A 1 101 ? -10.787 7.219 -5.029 1.00 57.09 101 ILE A CA 1
ATOM 809 C C . ILE A 1 101 ? -10.366 7.675 -3.640 1.00 57.09 101 ILE A C 1
ATOM 811 O O . ILE A 1 101 ? -11.221 7.785 -2.754 1.00 57.09 101 ILE A O 1
ATOM 815 N N . CYS A 1 102 ? -9.107 8.086 -3.476 1.00 57.16 102 CYS A N 1
ATOM 816 C CA . CYS A 1 102 ? -8.684 8.843 -2.298 1.00 57.16 102 CYS A CA 1
ATOM 817 C C . CYS A 1 102 ? -9.548 10.101 -2.084 1.00 57.16 102 CYS A C 1
ATOM 819 O O . CYS A 1 102 ? -9.707 10.565 -0.954 1.00 57.16 102 CYS A O 1
ATOM 821 N N . TYR A 1 103 ? -10.132 10.649 -3.154 1.00 57.41 103 TYR A N 1
ATOM 822 C CA . TYR A 1 103 ? -11.034 11.790 -3.095 1.00 57.41 103 TYR A CA 1
ATOM 823 C C . TYR A 1 103 ? -12.503 11.421 -2.855 1.00 57.41 103 TYR A C 1
ATOM 825 O O . TYR A 1 103 ? -13.122 11.987 -1.952 1.00 57.41 103 TYR A O 1
ATOM 833 N N . VAL A 1 104 ? -13.074 10.487 -3.624 1.00 55.28 104 VAL A N 1
ATOM 834 C CA . VAL A 1 104 ? -14.498 10.116 -3.517 1.00 55.28 104 VAL A CA 1
ATOM 835 C C . VAL A 1 104 ? -14.834 9.623 -2.110 1.00 55.28 104 VAL A C 1
ATOM 837 O O . VAL A 1 104 ? -15.892 9.969 -1.584 1.00 55.28 104 VAL A O 1
ATOM 840 N N . ILE A 1 105 ? -13.908 8.898 -1.479 1.00 57.03 105 ILE A N 1
ATOM 841 C CA . ILE A 1 105 ? -14.113 8.280 -0.165 1.00 57.03 105 ILE A CA 1
ATOM 842 C C . ILE A 1 105 ? -13.693 9.211 0.987 1.00 57.03 105 ILE A C 1
ATOM 844 O O . ILE A 1 105 ? -14.066 8.976 2.135 1.00 57.03 105 ILE A O 1
ATOM 848 N N . LYS A 1 106 ? -12.980 10.319 0.720 1.00 58.66 106 LYS A N 1
ATOM 849 C CA . LYS A 1 106 ? -12.662 11.296 1.773 1.00 58.66 106 LYS A CA 1
ATOM 850 C C . LYS A 1 106 ? -13.959 11.889 2.353 1.00 58.66 106 LYS A C 1
ATOM 852 O O . LYS A 1 106 ? -14.801 12.344 1.561 1.00 58.66 106 LYS A O 1
ATOM 857 N N . PRO A 1 107 ? -14.100 11.962 3.693 1.00 52.75 107 PRO A N 1
ATOM 858 C CA . PRO A 1 107 ? -15.261 12.557 4.345 1.00 52.75 107 PRO A CA 1
ATOM 859 C C . PRO A 1 107 ? -15.582 13.940 3.783 1.00 52.75 107 PRO A C 1
ATOM 861 O O . PRO A 1 107 ? -14.691 14.752 3.513 1.00 52.75 107 PRO A O 1
ATOM 864 N N . LYS A 1 108 ? -16.881 14.235 3.654 1.00 53.28 108 LYS A N 1
ATOM 865 C CA . LYS A 1 108 ? -17.402 15.526 3.164 1.00 53.28 108 LYS A CA 1
ATOM 866 C C . LYS A 1 108 ? -16.888 16.738 3.963 1.00 53.28 108 LYS A C 1
ATOM 868 O O . LYS A 1 108 ? -16.915 17.848 3.450 1.00 53.28 108 LYS A O 1
ATOM 873 N N . LEU A 1 109 ? -16.397 16.525 5.185 1.00 43.50 109 LEU A N 1
ATOM 874 C CA . LEU A 1 109 ? -16.056 17.561 6.161 1.00 43.50 109 LEU A CA 1
ATOM 875 C C . LEU A 1 109 ? -14.787 18.385 5.879 1.00 43.50 109 LEU A C 1
ATOM 877 O O . LEU A 1 109 ? -14.588 19.388 6.558 1.00 43.50 109 LEU A O 1
ATOM 881 N N . HIS A 1 110 ? -13.938 18.025 4.907 1.00 53.81 110 HIS A N 1
ATOM 882 C CA . HIS A 1 110 ? -12.634 18.700 4.756 1.00 53.81 110 HIS A CA 1
ATOM 883 C C . HIS A 1 110 ? -12.299 19.249 3.360 1.00 53.81 110 HIS A C 1
ATOM 885 O O . HIS A 1 110 ? -11.213 19.784 3.154 1.00 53.81 110 HIS A O 1
ATOM 891 N N . ARG A 1 111 ? -13.212 19.183 2.389 1.00 61.66 111 ARG A N 1
ATOM 892 C CA . ARG A 1 111 ? -12.898 19.555 0.998 1.00 61.66 111 ARG A CA 1
ATOM 893 C C . ARG A 1 111 ? -12.806 21.079 0.827 1.00 61.66 111 ARG A C 1
ATOM 895 O O . ARG A 1 111 ? -13.812 21.767 0.963 1.00 61.66 111 ARG A O 1
ATOM 902 N N . SER A 1 112 ? -11.625 21.606 0.489 1.00 69.56 112 SER A N 1
ATOM 903 C CA . SER A 1 112 ? -11.483 23.000 0.031 1.00 69.56 112 SER A CA 1
ATOM 904 C C . SER A 1 112 ? -11.645 23.102 -1.492 1.00 69.56 112 SER A C 1
ATOM 906 O O . SER A 1 112 ? -11.331 22.158 -2.220 1.00 69.56 112 SER A O 1
ATOM 908 N N . TYR A 1 113 ? -12.099 24.254 -2.001 1.00 75.38 113 TYR A N 1
ATOM 909 C CA . TYR A 1 113 ? -12.245 24.487 -3.449 1.00 75.38 113 TYR A CA 1
ATOM 910 C C . TYR A 1 113 ? -10.922 24.333 -4.219 1.00 75.38 113 TYR A C 1
ATOM 912 O O . TYR A 1 113 ? -10.911 23.825 -5.337 1.00 75.38 113 TYR A O 1
ATOM 920 N N . VAL A 1 114 ? -9.796 24.698 -3.598 1.00 72.12 114 VAL A N 1
ATOM 921 C CA . VAL A 1 114 ? -8.452 24.530 -4.179 1.00 72.12 114 VAL A CA 1
ATOM 922 C C . VAL A 1 114 ? -8.119 23.051 -4.380 1.00 72.12 114 VAL A C 1
ATOM 924 O O . VAL A 1 114 ? -7.593 22.670 -5.421 1.00 72.12 114 VAL A O 1
ATOM 927 N N . GLN A 1 115 ? -8.475 22.192 -3.420 1.00 67.81 115 GLN A N 1
ATOM 928 C CA . GLN A 1 115 ? -8.256 20.750 -3.551 1.00 67.81 115 GLN A CA 1
ATOM 929 C C . GLN A 1 115 ? -9.084 20.150 -4.678 1.00 67.81 115 GLN A C 1
ATOM 931 O O . GLN A 1 115 ? -8.571 19.319 -5.419 1.00 67.81 115 GLN A O 1
ATOM 936 N N . TYR A 1 116 ? -10.325 20.613 -4.837 1.00 71.69 116 TYR A N 1
ATOM 937 C CA . TYR A 1 116 ? -11.187 20.186 -5.932 1.00 71.69 116 TYR A CA 1
ATOM 938 C C . TYR A 1 116 ? -10.587 20.524 -7.302 1.00 71.69 116 TYR A C 1
ATOM 940 O O . TYR A 1 116 ? -10.530 19.661 -8.175 1.00 71.69 116 TYR A O 1
ATOM 948 N N . GLY A 1 117 ? -10.073 21.749 -7.465 1.00 75.00 117 GLY A N 1
ATOM 949 C CA . GLY A 1 117 ? -9.404 22.176 -8.696 1.00 75.00 117 GLY A CA 1
ATOM 950 C C . GLY A 1 117 ? -8.161 21.341 -9.019 1.00 75.00 117 GLY A C 1
ATOM 951 O O . GLY A 1 117 ? -8.049 20.820 -10.127 1.00 75.00 117 GLY A O 1
ATOM 952 N N . ILE A 1 118 ? -7.269 21.141 -8.040 1.00 71.19 118 ILE A N 1
ATOM 953 C CA . ILE A 1 118 ? -6.056 20.320 -8.220 1.00 71.19 118 ILE A CA 1
ATOM 954 C C . ILE A 1 118 ? -6.419 18.860 -8.534 1.00 71.19 118 ILE A C 1
ATOM 956 O O . ILE A 1 118 ? -5.749 18.207 -9.324 1.00 71.19 118 ILE A O 1
ATOM 960 N N . GLN A 1 119 ? -7.506 18.334 -7.975 1.00 69.00 119 GLN A N 1
ATOM 961 C CA . GLN A 1 119 ? -7.924 16.954 -8.224 1.00 69.00 119 GLN A CA 1
ATOM 962 C C . GLN A 1 119 ? -8.570 16.747 -9.588 1.00 69.00 119 GLN A C 1
ATOM 964 O O . GLN A 1 119 ? -8.295 15.732 -10.219 1.00 69.00 119 GLN A O 1
ATOM 969 N N . ILE A 1 120 ? -9.391 17.687 -10.067 1.00 76.19 120 ILE A N 1
ATOM 970 C CA . ILE A 1 120 ? -9.873 17.658 -11.456 1.00 76.19 120 ILE A CA 1
ATOM 971 C C . ILE A 1 120 ? -8.677 17.672 -12.405 1.00 76.19 120 ILE A C 1
ATOM 973 O O . ILE A 1 120 ? -8.632 16.879 -13.346 1.00 76.19 120 ILE A O 1
ATOM 977 N N . LEU A 1 121 ? -7.688 18.523 -12.120 1.00 74.75 121 LEU A N 1
ATOM 978 C CA . LEU A 1 121 ? -6.459 18.576 -12.895 1.00 74.75 121 LEU A CA 1
ATOM 979 C C . LEU A 1 121 ? -5.767 17.203 -12.909 1.00 74.75 121 LEU A C 1
ATOM 981 O O . LEU A 1 121 ? -5.604 16.633 -13.980 1.00 74.75 121 LEU A O 1
ATOM 985 N N . LEU A 1 122 ? -5.450 16.625 -11.747 1.00 70.06 122 LEU A N 1
ATOM 986 C CA . LEU A 1 122 ? -4.719 15.353 -11.645 1.00 70.06 122 LEU A CA 1
ATOM 987 C C . LEU A 1 122 ? -5.497 14.133 -12.174 1.00 70.06 122 LEU A C 1
ATOM 989 O O . LEU A 1 122 ? -4.904 13.242 -12.775 1.00 70.06 122 LEU A O 1
ATOM 993 N N . CYS A 1 123 ? -6.816 14.071 -11.968 1.00 70.44 123 CYS A N 1
ATOM 994 C CA . CYS A 1 123 ? -7.613 12.874 -12.271 1.00 70.44 123 CYS A CA 1
ATOM 995 C C . CYS A 1 123 ? -8.263 12.892 -13.659 1.00 70.44 123 CYS A C 1
ATOM 997 O O . CYS A 1 123 ? -8.558 11.827 -14.192 1.00 70.44 123 CYS A O 1
ATOM 999 N N . ILE A 1 124 ? -8.550 14.074 -14.215 1.00 74.94 124 ILE A N 1
ATOM 1000 C CA . ILE A 1 124 ? -9.310 14.213 -15.469 1.00 74.94 124 ILE A CA 1
ATOM 1001 C C . ILE A 1 124 ? -8.440 14.809 -16.573 1.00 74.94 124 ILE A C 1
ATOM 1003 O O . ILE A 1 124 ? -8.497 14.336 -17.702 1.00 74.94 124 ILE A O 1
ATOM 1007 N N . VAL A 1 125 ? -7.632 15.827 -16.265 1.00 78.12 125 VAL A N 1
ATOM 1008 C CA . VAL A 1 125 ? -6.883 16.580 -17.286 1.00 78.12 125 VAL A CA 1
ATOM 1009 C C . VAL A 1 125 ? -5.495 15.988 -17.534 1.00 78.12 125 VAL A C 1
ATOM 1011 O O . VAL A 1 125 ? -5.135 15.719 -18.678 1.00 78.12 125 VAL A O 1
ATOM 1014 N N . MET A 1 126 ? -4.717 15.747 -16.479 1.00 72.94 126 MET A N 1
ATOM 1015 C CA . MET A 1 126 ? -3.355 15.220 -16.585 1.00 72.94 126 MET A CA 1
ATOM 1016 C C . MET A 1 126 ? -3.255 13.844 -17.251 1.00 72.94 126 MET A C 1
ATOM 1018 O O . MET A 1 126 ? -2.270 13.642 -17.958 1.00 72.94 126 MET A O 1
ATOM 1022 N N . PRO A 1 127 ? -4.208 12.904 -17.109 1.00 72.62 127 PRO A N 1
ATOM 1023 C CA . PRO A 1 127 ? -4.051 11.579 -17.708 1.00 72.62 127 PRO A CA 1
ATOM 1024 C C . PRO A 1 127 ? -4.168 11.606 -19.237 1.00 72.62 127 PRO A C 1
ATOM 1026 O O . PRO A 1 127 ? -3.235 11.134 -19.884 1.00 72.62 127 PRO A O 1
ATOM 1029 N N . PRO A 1 128 ? -5.199 12.226 -19.855 1.00 75.31 128 PRO A N 1
ATOM 1030 C CA . PRO A 1 128 ? -5.228 12.445 -21.301 1.00 75.31 128 PRO A CA 1
ATOM 1031 C C . PRO A 1 128 ? -4.038 13.253 -21.813 1.00 75.31 128 PRO A C 1
ATOM 1033 O O . PRO A 1 128 ? -3.506 12.926 -22.868 1.00 75.31 128 PRO A O 1
ATOM 1036 N N . VAL A 1 129 ? -3.591 14.275 -21.071 1.00 74.50 129 VAL A N 1
ATOM 1037 C CA . VAL A 1 129 ? -2.412 15.071 -21.454 1.00 74.50 129 VAL A CA 1
ATOM 1038 C C . VAL A 1 129 ? -1.154 14.210 -21.440 1.00 74.50 129 VAL A C 1
ATOM 1040 O O . VAL A 1 129 ? -0.389 14.244 -22.395 1.00 74.50 129 VAL A O 1
ATOM 1043 N N . SER A 1 130 ? -0.962 13.399 -20.403 1.00 68.38 130 SER A N 1
ATOM 1044 C CA . SER A 1 130 ? 0.198 12.516 -20.269 1.00 68.38 130 SER A CA 1
ATOM 1045 C C . SER A 1 130 ? 0.175 11.429 -21.341 1.00 68.38 130 SER A C 1
ATOM 1047 O O . SER A 1 130 ? 1.192 11.185 -21.973 1.00 68.38 130 SER A O 1
ATOM 1049 N N . ILE A 1 131 ? -0.999 10.856 -21.628 1.00 72.38 131 ILE A N 1
ATOM 1050 C CA . ILE A 1 131 ? -1.216 9.940 -22.752 1.00 72.38 131 ILE A CA 1
ATOM 1051 C C . ILE A 1 131 ? -0.808 10.601 -24.066 1.00 72.38 131 ILE A C 1
ATOM 1053 O O . ILE A 1 131 ? 0.048 10.082 -24.777 1.00 72.38 131 ILE A O 1
ATOM 1057 N N . TYR A 1 132 ? -1.405 11.752 -24.372 1.00 76.44 132 TYR A N 1
ATOM 1058 C CA . TYR A 1 132 ? -1.177 12.483 -25.610 1.00 76.44 132 TYR A CA 1
ATOM 1059 C C . TYR A 1 132 ? 0.303 12.832 -25.776 1.00 76.44 132 TYR A C 1
ATOM 1061 O O . TYR A 1 132 ? 0.899 12.508 -26.796 1.00 76.44 132 TYR A O 1
ATOM 1069 N N . VAL A 1 133 ? 0.928 13.416 -24.752 1.00 68.69 133 VAL A N 1
ATOM 1070 C CA . VAL A 1 133 ? 2.353 13.759 -24.764 1.00 68.69 133 VAL A CA 1
ATOM 1071 C C . VAL A 1 133 ? 3.194 12.504 -24.983 1.00 68.69 133 VAL A C 1
ATOM 1073 O O . VAL A 1 133 ? 4.017 12.484 -25.891 1.00 68.69 133 VAL A O 1
ATOM 1076 N N . SER A 1 134 ? 2.959 11.428 -24.235 1.00 66.25 134 SER A N 1
ATOM 1077 C CA . SER A 1 134 ? 3.709 10.188 -24.412 1.00 66.25 134 SER A CA 1
ATOM 1078 C C . SER A 1 134 ? 3.610 9.625 -25.828 1.00 66.25 134 SER A C 1
ATOM 1080 O O . SER A 1 134 ? 4.628 9.200 -26.357 1.00 66.25 134 SER A O 1
ATOM 1082 N N . TYR A 1 135 ? 2.449 9.699 -26.485 1.00 70.88 135 TYR A N 1
ATOM 1083 C CA . TYR A 1 135 ? 2.298 9.267 -27.880 1.00 70.88 135 TYR A CA 1
ATOM 1084 C C . TYR A 1 135 ? 3.182 10.039 -28.870 1.00 70.88 135 TYR A C 1
ATOM 1086 O O . TYR A 1 135 ? 3.697 9.438 -29.808 1.00 70.88 135 TYR A O 1
ATOM 1094 N N . TYR A 1 136 ? 3.372 11.345 -28.673 1.00 69.75 136 TYR A N 1
ATOM 1095 C CA . TYR A 1 136 ? 4.154 12.188 -29.587 1.00 69.75 136 TYR A CA 1
ATOM 1096 C C . TYR A 1 136 ? 5.673 12.061 -29.412 1.00 69.75 136 TYR A C 1
ATOM 1098 O O . TYR A 1 136 ? 6.417 12.489 -30.293 1.00 69.75 136 TYR A O 1
ATOM 1106 N N . PHE A 1 137 ? 6.140 11.496 -28.294 1.00 67.69 137 PHE A N 1
ATOM 1107 C CA . PHE A 1 137 ? 7.572 11.409 -27.965 1.00 67.69 137 PHE A CA 1
ATOM 1108 C C . PHE A 1 137 ? 8.119 9.984 -27.897 1.00 67.69 137 PHE A C 1
ATOM 1110 O O . PHE A 1 137 ? 9.286 9.808 -27.536 1.00 67.69 137 PHE A O 1
ATOM 1117 N N . ILE A 1 138 ? 7.312 8.984 -28.271 1.00 71.88 138 ILE A N 1
ATOM 1118 C CA . ILE A 1 138 ? 7.827 7.654 -28.598 1.00 71.88 138 ILE A CA 1
ATOM 1119 C C . ILE A 1 138 ? 8.671 7.798 -29.859 1.00 71.88 138 ILE A C 1
ATOM 1121 O O . ILE A 1 138 ? 8.168 8.156 -30.925 1.00 71.88 138 ILE A O 1
ATOM 1125 N N . ILE A 1 139 ? 9.964 7.530 -29.721 1.00 71.56 139 ILE A N 1
ATOM 1126 C CA . ILE A 1 139 ? 10.869 7.443 -30.857 1.00 71.56 139 ILE A CA 1
ATOM 1127 C C . ILE A 1 139 ? 10.729 6.035 -31.420 1.00 71.56 139 ILE A C 1
ATOM 1129 O O . ILE A 1 139 ? 10.877 5.056 -30.686 1.00 71.56 139 ILE A O 1
ATOM 1133 N N . ASP A 1 140 ? 10.448 5.937 -32.718 1.00 71.62 140 ASP A N 1
ATOM 1134 C CA . ASP A 1 140 ? 10.519 4.664 -33.423 1.00 71.62 140 ASP A CA 1
ATOM 1135 C C . ASP A 1 140 ? 11.972 4.177 -33.363 1.00 71.62 140 ASP A C 1
ATOM 1137 O O . ASP A 1 140 ? 12.853 4.859 -33.909 1.00 71.62 140 ASP A O 1
ATOM 1141 N N . PRO A 1 141 ? 12.249 3.028 -32.714 1.00 68.50 141 PRO A N 1
ATOM 1142 C CA . PRO A 1 141 ? 13.603 2.523 -32.605 1.00 68.50 141 PRO A CA 1
ATOM 1143 C C . PRO A 1 141 ? 14.289 2.471 -33.970 1.00 68.50 141 PRO A C 1
ATOM 1145 O O . PRO A 1 141 ? 15.459 2.838 -34.055 1.00 68.50 141 PRO A O 1
ATOM 1148 N N . SER A 1 142 ? 13.585 2.066 -35.033 1.00 69.25 142 SER A N 1
ATOM 1149 C CA . SER A 1 142 ? 14.137 1.901 -36.386 1.00 69.25 142 SER A CA 1
ATOM 1150 C C . SER A 1 142 ? 14.686 3.197 -36.996 1.00 69.25 142 SER A C 1
ATOM 1152 O O . SER A 1 142 ? 15.577 3.148 -37.842 1.00 69.25 142 SER A O 1
ATOM 1154 N N . THR A 1 143 ? 14.211 4.354 -36.529 1.00 69.75 143 THR A N 1
ATOM 1155 C CA . THR A 1 143 ? 14.638 5.677 -37.012 1.00 69.75 143 THR A CA 1
ATOM 1156 C C . THR A 1 143 ? 15.905 6.194 -36.338 1.00 69.75 143 THR A C 1
ATOM 1158 O O . THR A 1 143 ? 16.487 7.177 -36.802 1.00 69.75 143 THR A O 1
ATOM 1161 N N . VAL A 1 144 ? 16.355 5.547 -35.258 1.00 66.94 144 VAL A N 1
ATOM 1162 C CA . VAL A 1 144 ? 17.561 5.962 -34.544 1.00 66.94 144 VAL A CA 1
ATOM 1163 C C . VAL A 1 144 ? 18.791 5.377 -35.250 1.00 66.94 144 VAL A C 1
ATOM 1165 O O . VAL A 1 144 ? 18.872 4.155 -35.403 1.00 66.94 144 VAL A O 1
ATOM 1168 N N . PRO A 1 145 ? 19.745 6.211 -35.712 1.00 59.69 145 PRO A N 1
ATOM 1169 C CA . PRO A 1 145 ? 20.901 5.724 -36.450 1.00 59.69 145 PRO A CA 1
ATOM 1170 C C . PRO A 1 145 ? 21.722 4.747 -35.601 1.00 59.69 145 PRO A C 1
ATOM 1172 O O . PRO A 1 145 ? 22.113 5.068 -34.483 1.00 59.69 145 PRO A O 1
ATOM 1175 N N . GLU A 1 146 ? 22.074 3.592 -36.174 1.00 57.09 146 GLU A N 1
ATOM 1176 C CA . GLU A 1 146 ? 22.828 2.503 -35.520 1.00 57.09 146 GLU A CA 1
ATOM 1177 C C . GLU A 1 146 ? 24.203 2.911 -34.944 1.00 57.09 146 GLU A C 1
ATOM 1179 O O . GLU A 1 146 ? 24.859 2.116 -34.277 1.00 57.09 146 GLU A O 1
ATOM 1184 N N . ARG A 1 147 ? 24.675 4.139 -35.195 1.00 48.66 147 ARG A N 1
ATOM 1185 C CA . ARG A 1 147 ? 25.995 4.624 -34.761 1.00 48.66 147 ARG A CA 1
ATOM 1186 C C . ARG A 1 147 ? 26.083 4.992 -33.279 1.00 48.66 147 ARG A C 1
ATOM 1188 O O . ARG A 1 147 ? 27.196 5.168 -32.787 1.00 48.66 147 ARG A O 1
ATOM 1195 N N . GLU A 1 148 ? 24.971 5.069 -32.554 1.00 56.00 148 GLU A N 1
ATOM 1196 C CA . GLU A 1 148 ? 25.019 5.069 -31.089 1.00 56.00 148 GLU A CA 1
ATOM 1197 C C . GLU A 1 148 ? 25.224 3.623 -30.618 1.00 56.00 148 GLU A C 1
ATOM 1199 O O . GLU A 1 148 ? 24.272 2.856 -30.480 1.00 56.00 148 GLU A O 1
ATOM 1204 N N . PHE A 1 149 ? 26.494 3.238 -30.429 1.00 52.22 149 PHE A N 1
ATOM 1205 C CA . PHE A 1 149 ? 26.945 1.888 -30.054 1.00 52.22 149 PHE A CA 1
ATOM 1206 C C . PHE A 1 149 ? 26.091 1.211 -28.972 1.00 52.22 149 PHE A C 1
ATOM 1208 O O . PHE A 1 149 ? 25.934 -0.006 -28.986 1.00 52.22 149 PHE A O 1
ATOM 1215 N N . GLU A 1 150 ? 25.510 1.983 -28.058 1.00 62.28 150 GLU A N 1
ATOM 1216 C CA . GLU A 1 150 ? 24.780 1.447 -26.921 1.00 62.28 150 GLU A CA 1
ATOM 1217 C C . GLU A 1 150 ? 23.254 1.207 -27.185 1.00 62.28 150 GLU A C 1
ATOM 1219 O O . GLU A 1 150 ? 22.623 0.475 -26.422 1.00 62.28 150 GLU A O 1
ATOM 1224 N N . ILE A 1 151 ? 22.676 1.635 -28.330 1.00 64.00 151 ILE A N 1
ATOM 1225 C CA . ILE A 1 151 ? 21.336 1.187 -28.812 1.00 64.00 151 ILE A CA 1
ATOM 1226 C C . ILE A 1 151 ? 21.406 -0.203 -29.452 1.00 64.00 151 ILE A C 1
ATOM 1228 O O . ILE A 1 151 ? 20.529 -1.046 -29.231 1.00 64.00 151 ILE A O 1
ATOM 1232 N N . LEU A 1 152 ? 22.467 -0.467 -30.224 1.00 63.28 152 LEU A N 1
ATOM 1233 C CA . LEU A 1 152 ? 22.745 -1.800 -30.767 1.00 63.28 152 LEU A CA 1
ATOM 1234 C C . LEU A 1 152 ? 22.868 -2.834 -29.641 1.00 63.28 152 LEU A C 1
ATOM 1236 O O . LEU A 1 152 ? 22.382 -3.955 -29.785 1.00 63.28 152 LEU A O 1
ATOM 1240 N N . ASP A 1 153 ? 23.454 -2.451 -28.505 1.00 71.56 153 ASP A N 1
ATOM 1241 C CA . ASP A 1 153 ? 23.574 -3.317 -27.331 1.00 71.56 153 ASP A CA 1
ATOM 1242 C C . ASP A 1 153 ? 22.211 -3.666 -26.713 1.00 71.56 153 ASP A C 1
ATOM 1244 O O . ASP A 1 153 ? 21.990 -4.822 -26.345 1.00 71.56 153 ASP A O 1
ATOM 1248 N N . ILE A 1 154 ? 21.268 -2.715 -26.655 1.00 75.25 154 ILE A N 1
ATOM 1249 C CA . ILE A 1 154 ? 19.898 -2.986 -26.186 1.00 75.25 154 ILE A CA 1
ATOM 1250 C C . ILE A 1 154 ? 19.200 -3.966 -27.127 1.00 75.25 154 ILE A C 1
ATOM 1252 O O . ILE A 1 154 ? 18.661 -4.963 -26.657 1.00 75.25 154 ILE A O 1
ATOM 1256 N N . ARG A 1 155 ? 19.235 -3.737 -28.444 1.00 74.00 155 ARG A N 1
ATOM 1257 C CA . ARG A 1 155 ? 18.592 -4.645 -29.414 1.00 74.00 155 ARG A CA 1
ATOM 1258 C C . ARG A 1 155 ? 19.201 -6.044 -29.419 1.00 74.00 155 ARG A C 1
ATOM 1260 O O . ARG A 1 155 ? 18.490 -7.025 -29.598 1.00 74.00 155 ARG A O 1
ATOM 1267 N N . ARG A 1 156 ? 20.515 -6.152 -29.204 1.00 77.81 156 ARG A N 1
ATOM 1268 C CA . ARG A 1 156 ? 21.195 -7.448 -29.060 1.00 77.81 156 ARG A CA 1
ATOM 1269 C C . ARG A 1 156 ? 20.778 -8.175 -27.787 1.00 77.81 156 ARG A C 1
ATOM 1271 O O . ARG A 1 156 ? 20.657 -9.395 -27.801 1.00 77.81 156 ARG A O 1
ATOM 1278 N N . MET A 1 157 ? 20.579 -7.441 -26.693 1.00 77.44 157 MET A N 1
ATOM 1279 C CA . MET A 1 157 ? 20.156 -8.013 -25.415 1.00 77.44 157 MET A CA 1
ATOM 1280 C C . MET A 1 157 ? 18.656 -8.355 -25.391 1.00 77.44 157 MET A C 1
ATOM 1282 O O . MET A 1 157 ? 18.268 -9.306 -24.714 1.00 77.44 157 MET A O 1
ATOM 1286 N N . TYR A 1 158 ? 17.832 -7.615 -26.138 1.00 84.06 158 TYR A N 1
ATOM 1287 C CA . TYR A 1 158 ? 16.379 -7.774 -26.219 1.00 84.06 158 TYR A CA 1
ATOM 1288 C C . TYR A 1 158 ? 15.937 -7.859 -27.689 1.00 84.06 158 TYR A C 1
ATOM 1290 O O . TYR A 1 158 ? 15.594 -6.836 -28.284 1.00 84.06 158 TYR A O 1
ATOM 1298 N N . PRO A 1 159 ? 15.966 -9.059 -28.295 1.00 82.00 159 PRO A N 1
ATOM 1299 C CA . PRO A 1 159 ? 15.547 -9.240 -29.681 1.00 82.00 159 PRO A CA 1
ATOM 1300 C C . PRO A 1 159 ? 14.050 -8.942 -29.853 1.00 82.00 159 PRO A C 1
ATOM 1302 O O . PRO A 1 159 ? 13.237 -9.363 -29.026 1.00 82.00 159 PRO A O 1
ATOM 1305 N N . GLU A 1 160 ? 13.697 -8.257 -30.945 1.00 80.06 160 GLU A N 1
ATOM 1306 C CA . GLU A 1 160 ? 12.333 -7.777 -31.243 1.00 80.06 160 GLU A CA 1
ATOM 1307 C C . GLU A 1 160 ? 11.292 -8.908 -31.318 1.00 80.06 160 GLU A C 1
ATOM 1309 O O . GLU A 1 160 ? 10.132 -8.705 -30.968 1.00 80.06 160 GLU A O 1
ATOM 1314 N N . ASP A 1 161 ? 11.718 -10.125 -31.670 1.00 82.12 161 ASP A N 1
ATOM 1315 C CA . ASP A 1 161 ? 10.858 -11.316 -31.701 1.00 82.12 161 ASP A CA 1
ATOM 1316 C C . ASP A 1 161 ? 10.298 -11.688 -30.316 1.00 82.12 161 ASP A C 1
ATOM 1318 O O . ASP A 1 161 ? 9.254 -12.332 -30.209 1.00 82.12 161 ASP A O 1
ATOM 1322 N N . ASN A 1 162 ? 10.999 -11.298 -29.246 1.00 84.50 162 ASN A N 1
ATOM 1323 C CA . ASN A 1 162 ? 10.673 -11.671 -27.869 1.00 84.50 162 ASN A CA 1
ATOM 1324 C C . ASN A 1 162 ? 10.382 -10.471 -26.965 1.00 84.50 162 ASN A C 1
ATOM 1326 O O . ASN A 1 162 ? 9.853 -10.656 -25.867 1.00 84.50 162 ASN A O 1
ATOM 1330 N N . TYR A 1 163 ? 10.717 -9.255 -27.394 1.00 88.06 163 TYR A N 1
ATOM 1331 C CA . TYR A 1 163 ? 10.631 -8.057 -26.570 1.00 88.06 163 TYR A CA 1
ATOM 1332 C C . TYR A 1 163 ? 10.196 -6.851 -27.380 1.00 88.06 163 TYR A C 1
ATOM 1334 O O . TYR A 1 163 ? 10.655 -6.621 -28.493 1.00 88.06 163 TYR A O 1
ATOM 1342 N N . GLY A 1 164 ? 9.362 -6.023 -26.764 1.00 85.50 164 GLY A N 1
ATOM 1343 C CA . GLY A 1 164 ? 9.043 -4.716 -27.297 1.00 85.50 164 GLY A CA 1
ATOM 1344 C C . GLY A 1 164 ? 9.906 -3.642 -26.649 1.00 85.50 164 GLY A C 1
ATOM 1345 O O . GLY A 1 164 ? 10.194 -3.698 -25.452 1.00 85.50 164 GLY A O 1
ATOM 1346 N N . ILE A 1 165 ? 10.316 -2.649 -27.434 1.00 84.69 165 ILE A N 1
ATOM 1347 C CA . ILE A 1 165 ? 11.167 -1.552 -26.968 1.00 84.69 165 ILE A CA 1
ATOM 1348 C C . ILE A 1 165 ? 10.453 -0.231 -27.238 1.00 84.69 165 ILE A C 1
ATOM 1350 O O . ILE A 1 165 ? 10.049 0.053 -28.363 1.00 84.69 165 ILE A O 1
ATOM 1354 N N . ILE A 1 166 ? 10.313 0.587 -26.199 1.00 79.62 166 ILE A N 1
ATOM 1355 C CA . ILE A 1 166 ? 9.864 1.974 -26.293 1.00 79.62 166 ILE A CA 1
ATOM 1356 C C . ILE A 1 166 ? 11.054 2.853 -25.934 1.00 79.62 166 ILE A C 1
ATOM 1358 O O . ILE A 1 166 ? 11.511 2.842 -24.791 1.00 79.62 166 ILE A O 1
ATOM 1362 N N . LEU A 1 167 ? 11.554 3.617 -26.902 1.00 77.56 167 LEU A N 1
ATOM 1363 C CA . LEU A 1 167 ? 12.566 4.639 -26.654 1.00 77.56 167 LEU A CA 1
ATOM 1364 C C . LEU A 1 167 ? 11.872 5.982 -26.432 1.00 77.56 167 LEU A C 1
ATOM 1366 O O . LEU A 1 167 ? 10.990 6.373 -27.199 1.00 77.56 167 LEU A O 1
ATOM 1370 N N . LEU A 1 168 ? 12.265 6.680 -25.371 1.00 72.69 168 LEU A N 1
ATOM 1371 C CA . LEU A 1 168 ? 11.757 8.011 -25.057 1.00 72.69 168 LEU A CA 1
ATOM 1372 C C . LEU A 1 168 ? 12.821 9.048 -25.407 1.00 72.69 168 LEU A C 1
ATOM 1374 O O . LEU A 1 168 ? 14.012 8.841 -25.181 1.00 72.69 168 LEU A O 1
ATOM 1378 N N . ASN A 1 169 ? 12.390 10.193 -25.931 1.00 68.50 169 ASN A N 1
ATOM 1379 C CA . ASN A 1 169 ? 13.293 11.311 -26.172 1.00 68.50 169 ASN A CA 1
ATOM 1380 C C . ASN A 1 169 ? 13.815 11.883 -24.838 1.00 68.50 169 ASN A C 1
ATOM 1382 O O . ASN A 1 169 ? 13.101 12.617 -24.157 1.00 68.50 169 ASN A O 1
ATOM 1386 N N . CYS A 1 170 ? 15.067 11.577 -24.478 1.00 66.06 170 CYS A N 1
ATOM 1387 C CA . CYS A 1 170 ? 15.716 12.085 -23.262 1.00 66.06 170 CYS A CA 1
ATOM 1388 C C . CYS A 1 170 ? 16.155 13.562 -23.357 1.00 66.06 170 CYS A C 1
ATOM 1390 O O . CYS A 1 170 ? 16.802 14.060 -22.435 1.00 66.06 170 CYS A O 1
ATOM 1392 N N . ASN A 1 171 ? 15.869 14.286 -24.449 1.00 69.56 171 ASN A N 1
ATOM 1393 C CA . ASN A 1 171 ? 16.197 15.709 -24.521 1.00 69.56 171 ASN A CA 1
ATOM 1394 C C . ASN A 1 171 ? 15.465 16.455 -23.392 1.00 69.56 171 ASN A C 1
ATOM 1396 O O . ASN A 1 171 ? 14.242 16.370 -23.279 1.00 69.56 171 ASN A O 1
ATOM 1400 N N . MET A 1 172 ? 16.205 17.204 -22.571 1.00 64.38 172 MET A N 1
ATOM 1401 C CA . MET A 1 172 ? 15.653 17.975 -21.447 1.00 64.38 172 MET A CA 1
ATOM 1402 C C . MET A 1 172 ? 14.643 19.036 -21.901 1.00 64.38 172 MET A C 1
ATOM 1404 O O . MET A 1 172 ? 13.735 19.384 -21.152 1.00 64.38 172 MET A O 1
ATOM 1408 N N . ASN A 1 173 ? 14.760 19.501 -23.148 1.00 69.56 173 ASN A N 1
ATOM 1409 C CA . ASN A 1 173 ? 13.805 20.416 -23.773 1.00 69.56 173 ASN A CA 1
ATOM 1410 C C . ASN A 1 173 ? 12.626 19.690 -24.438 1.00 69.56 173 ASN A C 1
ATOM 1412 O O . ASN A 1 173 ? 11.771 20.335 -25.047 1.00 69.56 173 ASN A O 1
ATOM 1416 N N . SER A 1 174 ? 12.573 18.355 -24.371 1.00 66.31 174 SER A N 1
ATOM 1417 C CA . SER A 1 174 ? 11.437 17.611 -24.902 1.00 66.31 174 SER A CA 1
ATOM 1418 C C . SER A 1 174 ? 10.180 17.926 -24.077 1.00 66.31 174 SER A C 1
ATOM 1420 O O . SER A 1 174 ? 10.219 17.932 -22.841 1.00 66.31 174 SER A O 1
ATOM 1422 N N . PRO A 1 175 ? 9.026 18.145 -24.727 1.00 65.62 175 PRO A N 1
ATOM 1423 C CA . PRO A 1 175 ? 7.766 18.337 -24.016 1.00 65.62 175 PRO A CA 1
ATOM 1424 C C . PRO A 1 175 ? 7.374 17.154 -23.114 1.00 65.62 175 PRO A C 1
ATOM 1426 O O . PRO A 1 175 ? 6.639 17.360 -22.151 1.00 65.62 175 PRO A O 1
ATOM 1429 N N . PHE A 1 176 ? 7.902 15.946 -23.354 1.00 64.62 176 PHE A N 1
ATOM 1430 C CA . PHE A 1 176 ? 7.768 14.809 -22.437 1.00 64.62 176 PHE A CA 1
ATOM 1431 C C . PHE A 1 176 ? 8.433 15.066 -21.078 1.00 64.62 176 PHE A C 1
ATOM 1433 O O . PHE A 1 176 ? 7.767 14.959 -20.048 1.00 64.62 176 PHE A O 1
ATOM 1440 N N . ILE A 1 177 ? 9.714 15.454 -21.061 1.00 67.12 177 ILE A N 1
ATOM 1441 C CA . ILE A 1 177 ? 10.442 15.759 -19.819 1.00 67.12 177 ILE A CA 1
ATOM 1442 C C . ILE A 1 177 ? 9.809 16.954 -19.097 1.00 67.12 177 ILE A C 1
ATOM 1444 O O . ILE A 1 177 ? 9.627 16.912 -17.879 1.00 67.12 177 ILE A O 1
ATOM 1448 N N . ILE A 1 178 ? 9.390 17.982 -19.840 1.00 69.12 178 ILE A N 1
ATOM 1449 C CA . ILE A 1 178 ? 8.681 19.141 -19.277 1.00 69.12 178 ILE A CA 1
ATOM 1450 C C . ILE A 1 178 ? 7.348 18.709 -18.641 1.00 69.12 178 ILE A C 1
ATOM 1452 O O . ILE A 1 178 ? 7.046 19.109 -17.518 1.00 69.12 178 ILE A O 1
ATOM 1456 N N . SER A 1 179 ? 6.565 17.858 -19.312 1.00 67.00 179 SER A N 1
ATOM 1457 C CA . SER A 1 179 ? 5.290 17.345 -18.791 1.00 67.00 179 SER A CA 1
ATOM 1458 C C . SER A 1 179 ? 5.476 16.475 -17.542 1.00 67.00 179 SER A C 1
ATOM 1460 O O . SER A 1 179 ? 4.762 16.666 -16.557 1.00 67.00 179 SER A O 1
ATOM 1462 N N . MET A 1 180 ? 6.470 15.579 -17.538 1.00 67.81 180 MET A N 1
ATOM 1463 C CA . MET A 1 180 ? 6.894 14.819 -16.353 1.00 67.81 180 MET A CA 1
ATOM 1464 C C . MET A 1 180 ? 7.275 15.750 -15.195 1.00 67.81 180 MET A C 1
ATOM 1466 O O . MET A 1 180 ? 6.802 15.564 -14.075 1.00 67.81 180 MET A O 1
ATOM 1470 N N . GLY A 1 181 ? 8.075 16.786 -15.462 1.00 69.38 181 GLY A N 1
ATOM 1471 C CA . GLY A 1 181 ? 8.476 17.775 -14.462 1.00 69.38 181 GLY A CA 1
ATOM 1472 C C . GLY A 1 181 ? 7.288 18.536 -13.868 1.00 69.38 181 GLY A C 1
ATOM 1473 O O . GLY A 1 181 ? 7.196 18.669 -12.649 1.00 69.38 181 GLY A O 1
ATOM 1474 N N . ILE A 1 182 ? 6.340 18.972 -14.705 1.00 73.00 182 ILE A N 1
ATOM 1475 C CA . ILE A 1 182 ? 5.099 19.629 -14.260 1.00 73.00 182 ILE A CA 1
ATOM 1476 C C . ILE A 1 182 ? 4.246 18.674 -13.416 1.00 73.00 182 ILE A C 1
ATOM 1478 O O . ILE A 1 182 ? 3.735 19.089 -12.375 1.00 73.00 182 ILE A O 1
ATOM 1482 N N . ASN A 1 183 ? 4.112 17.406 -13.821 1.00 68.50 183 ASN A N 1
ATOM 1483 C CA . ASN A 1 183 ? 3.412 16.372 -13.051 1.00 68.50 183 ASN A CA 1
ATOM 1484 C C . ASN A 1 183 ? 4.027 16.213 -11.653 1.00 68.50 183 ASN A C 1
ATOM 1486 O O . ASN A 1 183 ? 3.335 16.380 -10.651 1.00 68.50 183 ASN A O 1
ATOM 1490 N N . ILE A 1 184 ? 5.340 15.969 -11.582 1.00 71.50 184 ILE A N 1
ATOM 1491 C CA . ILE A 1 184 ? 6.067 15.795 -10.317 1.00 71.50 184 ILE A CA 1
ATOM 1492 C C . ILE A 1 184 ? 5.934 17.044 -9.439 1.00 71.50 184 ILE A C 1
ATOM 1494 O O . ILE A 1 184 ? 5.646 16.936 -8.249 1.00 71.50 184 ILE A O 1
ATOM 1498 N N . LEU A 1 185 ? 6.099 18.238 -10.014 1.00 75.44 185 LEU A N 1
ATOM 1499 C CA . LEU A 1 185 ? 5.953 19.494 -9.281 1.00 75.44 185 LEU A CA 1
ATOM 1500 C C . LEU A 1 185 ? 4.530 19.670 -8.732 1.00 75.44 185 LEU A C 1
ATOM 1502 O O . LEU A 1 185 ? 4.365 20.079 -7.583 1.00 75.44 185 LEU A O 1
ATOM 1506 N N . THR A 1 186 ? 3.509 19.337 -9.523 1.00 71.75 186 THR A N 1
ATOM 1507 C CA . THR A 1 186 ? 2.103 19.414 -9.101 1.00 71.75 186 THR A CA 1
ATOM 1508 C C . THR A 1 186 ? 1.828 18.465 -7.937 1.00 71.75 186 THR A C 1
ATOM 1510 O O . THR A 1 186 ? 1.191 18.871 -6.964 1.00 71.75 186 THR A O 1
ATOM 1513 N N . GLU A 1 187 ? 2.370 17.247 -7.980 1.00 70.56 187 GLU A N 1
ATOM 1514 C CA . GLU A 1 187 ? 2.279 16.284 -6.877 1.00 70.56 187 GLU A CA 1
ATOM 1515 C C . GLU A 1 187 ? 2.994 16.779 -5.614 1.00 70.56 187 GLU A C 1
ATOM 1517 O O . GLU A 1 187 ? 2.434 16.726 -4.519 1.00 70.56 187 GLU A O 1
ATOM 1522 N N . ILE A 1 188 ? 4.199 17.349 -5.741 1.00 75.81 188 ILE A N 1
ATOM 1523 C CA . ILE A 1 188 ? 4.933 17.934 -4.605 1.00 75.81 188 ILE A CA 1
ATOM 1524 C C . ILE A 1 188 ? 4.131 19.075 -3.970 1.00 75.81 188 ILE A C 1
ATOM 1526 O O . ILE A 1 188 ? 3.987 19.124 -2.746 1.00 75.81 188 ILE A O 1
ATOM 1530 N N . ILE A 1 189 ? 3.577 19.980 -4.784 1.00 77.88 189 ILE A N 1
ATOM 1531 C CA . ILE A 1 189 ? 2.733 21.083 -4.307 1.00 77.88 189 ILE A CA 1
ATOM 1532 C C . ILE A 1 189 ? 1.491 20.529 -3.608 1.00 77.88 189 ILE A C 1
ATOM 1534 O O . ILE A 1 189 ? 1.137 20.989 -2.520 1.00 77.88 189 ILE A O 1
ATOM 1538 N N . PHE A 1 190 ? 0.839 19.523 -4.191 1.00 72.94 190 PHE A N 1
ATOM 1539 C CA . PHE A 1 190 ? -0.324 18.886 -3.589 1.00 72.94 190 PHE A CA 1
ATOM 1540 C C . PHE A 1 190 ? 0.016 18.266 -2.229 1.00 72.94 190 PHE A C 1
ATOM 1542 O O . PHE A 1 190 ? -0.682 18.540 -1.251 1.00 72.94 190 PHE A O 1
ATOM 1549 N N . LEU A 1 191 ? 1.107 17.503 -2.129 1.00 74.00 191 LEU A N 1
ATOM 1550 C CA . LEU A 1 191 ? 1.584 16.916 -0.875 1.00 74.00 191 LEU A CA 1
ATOM 1551 C C . LEU A 1 191 ? 1.922 17.986 0.168 1.00 74.00 191 LEU A C 1
ATOM 1553 O O . LEU A 1 191 ? 1.534 17.842 1.328 1.00 74.00 191 LEU A O 1
ATOM 1557 N N . ALA A 1 192 ? 2.572 19.081 -0.231 1.00 78.38 192 ALA A N 1
ATOM 1558 C CA . ALA A 1 192 ? 2.869 20.201 0.657 1.00 78.38 192 ALA A CA 1
ATOM 1559 C C . ALA A 1 192 ? 1.583 20.849 1.197 1.00 78.38 192 ALA A C 1
ATOM 1561 O O . ALA A 1 192 ? 1.455 21.068 2.403 1.00 78.38 192 ALA A O 1
ATOM 1562 N N . ILE A 1 193 ? 0.588 21.080 0.332 1.00 78.12 193 ILE A N 1
ATOM 1563 C CA . ILE A 1 193 ? -0.722 21.610 0.733 1.00 78.12 193 ILE A CA 1
ATOM 1564 C C . ILE A 1 193 ? -1.433 20.635 1.679 1.00 78.12 193 ILE A C 1
ATOM 1566 O O . ILE A 1 193 ? -1.971 21.068 2.697 1.00 78.12 193 ILE A O 1
ATOM 1570 N N . GLN A 1 194 ? -1.434 19.328 1.393 1.00 71.88 194 GLN A N 1
ATOM 1571 C CA . GLN A 1 194 ? -2.011 18.327 2.300 1.00 71.88 194 GLN A CA 1
ATOM 1572 C C . GLN A 1 194 ? -1.285 18.327 3.653 1.00 71.88 194 GLN A C 1
ATOM 1574 O O . GLN A 1 194 ? -1.936 18.309 4.697 1.00 71.88 194 GLN A O 1
ATOM 1579 N N . GLY A 1 195 ? 0.045 18.417 3.656 1.00 75.31 195 GLY A N 1
ATOM 1580 C CA . GLY A 1 195 ? 0.847 18.512 4.874 1.00 75.31 195 GLY A CA 1
ATOM 1581 C C . GLY A 1 195 ? 0.466 19.727 5.723 1.00 75.31 195 GLY A C 1
ATOM 1582 O O . GLY A 1 195 ? 0.108 19.595 6.891 1.00 75.31 195 GLY A O 1
ATOM 1583 N N . VAL A 1 196 ? 0.457 20.920 5.134 1.00 76.94 196 VAL A N 1
ATOM 1584 C CA . VAL A 1 196 ? 0.164 22.155 5.876 1.00 76.94 196 VAL A CA 1
ATOM 1585 C C . VAL A 1 196 ? -1.300 22.221 6.317 1.00 76.94 196 VAL A C 1
ATOM 1587 O O . VAL A 1 196 ? -1.593 22.552 7.464 1.00 76.94 196 VAL A O 1
ATOM 1590 N N . VAL A 1 197 ? -2.244 21.904 5.428 1.00 75.25 197 VAL A N 1
ATOM 1591 C CA . VAL A 1 197 ? -3.676 22.101 5.705 1.00 75.25 197 VAL A CA 1
ATOM 1592 C C . VAL A 1 197 ? -4.243 21.001 6.601 1.00 75.25 197 VAL A C 1
ATOM 1594 O O . VAL A 1 197 ? -5.104 21.295 7.432 1.00 75.25 197 VAL A O 1
ATOM 1597 N N . TYR A 1 198 ? -3.781 19.757 6.451 1.00 70.62 198 TYR A N 1
ATOM 1598 C CA . TYR A 1 198 ? -4.336 18.607 7.170 1.00 70.62 198 TYR A CA 1
ATOM 1599 C C . TYR A 1 198 ? -3.406 18.099 8.254 1.00 70.62 198 TYR A C 1
ATOM 1601 O O . TYR A 1 198 ? -3.833 17.998 9.401 1.00 70.62 198 TYR A O 1
ATOM 1609 N N . TRP A 1 199 ? -2.157 17.773 7.913 1.00 77.44 199 TRP A N 1
ATOM 1610 C CA . TRP A 1 199 ? -1.258 17.114 8.861 1.00 77.44 199 TRP A CA 1
ATOM 1611 C C . TRP A 1 199 ? -0.953 18.007 10.065 1.00 77.44 199 TRP A C 1
ATOM 1613 O O . TRP A 1 199 ? -1.115 17.568 11.198 1.00 77.44 199 TRP A O 1
ATOM 1623 N N . VAL A 1 200 ? -0.609 19.280 9.843 1.00 79.44 200 VAL A N 1
ATOM 1624 C CA . VAL A 1 200 ? -0.322 20.222 10.943 1.00 79.44 200 VAL A CA 1
ATOM 1625 C C . VAL A 1 200 ? -1.536 20.412 11.855 1.00 79.44 200 VAL A C 1
ATOM 1627 O O . VAL A 1 200 ? -1.410 20.342 13.075 1.00 79.44 200 VAL A O 1
ATOM 1630 N N . LYS A 1 201 ? -2.732 20.609 11.285 1.00 77.50 201 LYS A N 1
ATOM 1631 C CA . LYS A 1 201 ? -3.958 20.764 12.087 1.00 77.50 201 LYS A CA 1
ATOM 1632 C C . LYS A 1 201 ? -4.276 19.503 12.883 1.00 77.50 201 LYS A C 1
ATOM 1634 O O . LYS A 1 201 ? -4.622 19.603 14.056 1.00 77.50 201 LYS A O 1
ATOM 1639 N N . LEU A 1 202 ? -4.133 18.337 12.255 1.00 77.19 202 LEU A N 1
ATOM 1640 C CA . LEU A 1 202 ? -4.353 17.051 12.901 1.00 77.19 202 LEU A CA 1
ATOM 1641 C C . LEU A 1 202 ? -3.381 16.848 14.066 1.00 77.19 202 LEU A C 1
ATOM 1643 O O . LEU A 1 202 ? -3.829 16.482 15.147 1.00 77.19 202 LEU A O 1
ATOM 1647 N N . GLU A 1 203 ? -2.086 17.122 13.878 1.00 82.31 203 GLU A N 1
ATOM 1648 C CA . GLU A 1 203 ? -1.082 17.006 14.942 1.00 82.31 203 GLU A CA 1
ATOM 1649 C C . GLU A 1 203 ? -1.351 17.970 16.097 1.00 82.31 203 GLU A C 1
ATOM 1651 O O . GLU A 1 203 ? -1.244 17.564 17.252 1.00 82.31 203 GLU A O 1
ATOM 1656 N N . ASN A 1 204 ? -1.761 19.208 15.812 1.00 84.56 204 ASN A N 1
ATOM 1657 C CA . ASN A 1 204 ? -2.092 20.179 16.855 1.00 84.56 204 ASN A CA 1
ATOM 1658 C C . ASN A 1 204 ? -3.309 19.727 17.674 1.00 84.56 204 ASN A C 1
ATOM 1660 O O . ASN A 1 204 ? -3.229 19.627 18.897 1.00 84.56 204 ASN A O 1
ATOM 1664 N N . SER A 1 205 ? -4.413 19.359 17.013 1.00 80.94 205 SER A N 1
ATOM 1665 C CA . SER A 1 205 ? -5.593 18.820 17.705 1.00 80.94 205 SER A CA 1
ATOM 1666 C C . SER A 1 205 ? -5.269 17.536 18.469 1.00 80.94 205 SER A C 1
ATOM 1668 O O . SER A 1 205 ? -5.783 17.295 19.561 1.00 80.94 205 SER A O 1
ATOM 1670 N N . PHE A 1 206 ? -4.392 16.703 17.915 1.00 81.75 206 PHE A N 1
ATOM 1671 C CA . PHE A 1 206 ? -3.944 15.481 18.556 1.00 81.75 206 PHE A CA 1
ATOM 1672 C C . PHE A 1 206 ? -3.094 15.753 19.808 1.00 81.75 206 PHE A C 1
ATOM 1674 O O . PHE A 1 206 ? -3.288 15.093 20.832 1.00 81.75 206 PHE A O 1
ATOM 1681 N N . ALA A 1 207 ? -2.197 16.741 19.762 1.00 87.06 207 ALA A N 1
ATOM 1682 C CA . ALA A 1 207 ? -1.402 17.175 20.906 1.00 87.06 207 ALA A CA 1
ATOM 1683 C C . ALA A 1 207 ? -2.297 17.681 22.048 1.00 87.06 207 ALA A C 1
ATOM 1685 O O . ALA A 1 207 ? -2.155 17.214 23.179 1.00 87.06 207 ALA A O 1
ATOM 1686 N N . GLU A 1 208 ? -3.287 18.522 21.741 1.00 87.00 208 GLU A N 1
ATOM 1687 C CA . GLU A 1 208 ? -4.258 19.019 22.724 1.00 87.00 208 GLU A CA 1
ATOM 1688 C C . GLU A 1 208 ? -5.061 17.884 23.383 1.00 87.00 208 GLU A C 1
ATOM 1690 O O . GLU A 1 208 ? -5.266 17.865 24.600 1.00 87.00 208 GLU A O 1
ATOM 1695 N N . LEU A 1 209 ? -5.515 16.902 22.597 1.00 81.50 209 LEU A N 1
ATOM 1696 C CA . LEU A 1 209 ? -6.235 15.737 23.121 1.00 81.50 209 LEU A CA 1
ATOM 1697 C C . LEU A 1 209 ? -5.336 14.853 23.996 1.00 81.50 209 LEU A C 1
ATOM 1699 O O . LEU A 1 209 ? -5.792 14.312 25.005 1.00 81.50 209 LEU A O 1
ATOM 1703 N N . LEU A 1 210 ? -4.055 14.718 23.643 1.00 85.62 210 LEU A N 1
ATOM 1704 C CA . LEU A 1 210 ? -3.075 13.977 24.438 1.00 85.62 210 LEU A CA 1
ATOM 1705 C C . LEU A 1 210 ? -2.719 14.657 25.760 1.00 85.62 210 LEU A C 1
ATOM 1707 O O . LEU A 1 210 ? -2.320 13.964 26.699 1.00 85.62 210 LEU A O 1
ATOM 1711 N N . GLU A 1 211 ? -2.787 15.983 25.839 1.00 90.19 211 GLU A N 1
ATOM 1712 C CA . GLU A 1 211 ? -2.589 16.720 27.090 1.00 90.19 211 GLU A CA 1
ATOM 1713 C C . GLU A 1 211 ? -3.748 16.506 28.061 1.00 90.19 211 GLU A C 1
ATOM 1715 O O . GLU A 1 211 ? -3.521 16.343 29.257 1.00 90.19 211 GLU A O 1
ATOM 1720 N N . LYS A 1 212 ? -4.974 16.409 27.540 1.00 86.81 212 LYS A N 1
ATOM 1721 C CA . LYS A 1 212 ? -6.196 16.188 28.330 1.00 86.81 212 LYS A CA 1
ATOM 1722 C C . LYS A 1 212 ? -6.405 14.725 28.750 1.00 86.81 212 LYS A C 1
ATOM 1724 O O . LYS A 1 212 ? -7.258 14.441 29.589 1.00 86.81 212 LYS A O 1
ATOM 1729 N N . ALA A 1 213 ? -5.667 13.781 28.168 1.00 82.62 213 ALA A N 1
ATOM 1730 C CA . ALA A 1 213 ? -5.837 12.351 28.416 1.00 82.62 213 ALA A CA 1
ATOM 1731 C C . ALA A 1 213 ? -5.053 11.849 29.644 1.00 82.62 213 ALA A C 1
ATOM 1733 O O . ALA A 1 213 ? -3.927 12.266 29.908 1.00 82.62 213 ALA A O 1
ATOM 1734 N N . MET A 1 214 ? -5.601 10.844 30.341 1.00 82.69 214 MET A N 1
ATOM 1735 C CA . MET A 1 214 ? -4.893 10.148 31.427 1.00 82.69 214 MET A CA 1
ATOM 1736 C C . MET A 1 214 ? -3.561 9.529 30.942 1.00 82.69 214 MET A C 1
ATOM 1738 O O . MET A 1 214 ? -3.517 9.024 29.815 1.00 82.69 214 MET A O 1
ATOM 1742 N N . PRO A 1 215 ? -2.504 9.440 31.778 1.00 82.06 215 PRO A N 1
ATOM 1743 C CA . PRO A 1 215 ? -1.175 8.966 31.362 1.00 82.06 215 PRO A CA 1
ATOM 1744 C C . PRO A 1 215 ? -1.158 7.589 30.677 1.00 82.06 215 PRO A C 1
ATOM 1746 O O . PRO A 1 215 ? -0.505 7.407 29.648 1.00 82.06 215 PRO A O 1
ATOM 1749 N N . GLN A 1 216 ? -1.928 6.626 31.195 1.00 72.38 216 GLN A N 1
ATOM 1750 C CA . GLN A 1 216 ? -2.041 5.285 30.602 1.00 72.38 216 GLN A CA 1
ATOM 1751 C C . GLN A 1 216 ? -2.710 5.320 29.218 1.00 72.38 216 GLN A C 1
ATOM 1753 O O . GLN A 1 216 ? -2.307 4.609 28.294 1.00 72.38 216 GLN A O 1
ATOM 1758 N N . THR A 1 217 ? -3.703 6.194 29.054 1.00 75.38 217 THR A N 1
ATOM 1759 C CA . THR A 1 217 ? -4.404 6.409 27.784 1.00 75.38 217 THR A CA 1
ATOM 1760 C C . THR A 1 217 ? -3.486 7.106 26.783 1.00 75.38 217 THR A C 1
ATOM 1762 O O . THR A 1 217 ? -3.373 6.657 25.645 1.00 75.38 217 THR A O 1
ATOM 1765 N N . LYS A 1 218 ? -2.736 8.125 27.221 1.00 81.06 218 LYS A N 1
ATOM 1766 C CA . LYS A 1 218 ? -1.720 8.829 26.426 1.00 81.06 218 LYS A CA 1
ATOM 1767 C C . LYS A 1 218 ? -0.674 7.875 25.853 1.00 81.06 218 LYS A C 1
ATOM 1769 O O . LYS A 1 218 ? -0.391 7.943 24.658 1.00 81.06 218 LYS A O 1
ATOM 1774 N N . LEU A 1 219 ? -0.146 6.955 26.666 1.00 75.50 219 LEU A N 1
ATOM 1775 C CA . LEU A 1 219 ? 0.808 5.944 26.201 1.00 75.50 219 LEU A CA 1
ATOM 1776 C C . LEU A 1 219 ? 0.186 5.048 25.121 1.00 75.50 219 LEU A C 1
ATOM 1778 O O . LEU A 1 219 ? 0.751 4.904 24.039 1.00 75.50 219 LEU A O 1
ATOM 1782 N N . LYS A 1 220 ? -1.010 4.506 25.379 1.00 75.50 220 LYS A N 1
ATOM 1783 C CA . LYS A 1 220 ? -1.708 3.615 24.441 1.00 75.50 220 LYS A CA 1
ATOM 1784 C C . LYS A 1 220 ? -2.015 4.301 23.108 1.00 75.50 220 LYS A C 1
ATOM 1786 O O . LYS A 1 220 ? -1.803 3.709 22.052 1.00 75.50 220 LYS A O 1
ATOM 1791 N N . ILE A 1 221 ? -2.476 5.551 23.152 1.00 77.38 221 ILE A N 1
ATOM 1792 C CA . ILE A 1 221 ? -2.756 6.354 21.960 1.00 77.38 221 ILE A CA 1
ATOM 1793 C C . ILE A 1 221 ? -1.461 6.607 21.170 1.00 77.38 221 ILE A C 1
ATOM 1795 O O . ILE A 1 221 ? -1.430 6.336 19.970 1.00 77.38 221 ILE A O 1
ATOM 1799 N N . LYS A 1 222 ? -0.375 7.052 21.825 1.00 80.88 222 LYS A N 1
ATOM 1800 C CA . LYS A 1 222 ? 0.924 7.277 21.164 1.00 80.88 222 LYS A CA 1
ATOM 1801 C C . LYS A 1 222 ? 1.446 6.013 20.482 1.00 80.88 222 LYS A C 1
ATOM 1803 O O . LYS A 1 222 ? 1.825 6.060 19.315 1.00 80.88 222 LYS A O 1
ATOM 1808 N N . THR A 1 223 ? 1.424 4.874 21.176 1.00 79.25 223 THR A N 1
ATOM 1809 C CA . THR A 1 223 ? 1.861 3.593 20.606 1.00 79.25 223 THR A CA 1
ATOM 1810 C C . THR A 1 223 ? 1.013 3.192 19.401 1.00 79.25 223 THR A C 1
ATOM 1812 O O . THR A 1 223 ? 1.558 2.741 18.396 1.00 79.25 223 THR A O 1
ATOM 1815 N N . ASN A 1 224 ? -0.309 3.373 19.465 1.00 77.25 224 ASN A N 1
ATOM 1816 C CA . ASN A 1 224 ? -1.192 3.056 18.345 1.00 77.25 224 ASN A CA 1
ATOM 1817 C C . ASN A 1 224 ? -0.932 3.951 17.128 1.00 77.25 224 ASN A C 1
ATOM 1819 O O . ASN A 1 224 ? -0.933 3.450 16.010 1.00 77.25 224 ASN A O 1
ATOM 1823 N N . ILE A 1 225 ? -0.648 5.239 17.325 1.00 79.44 225 ILE A N 1
ATOM 1824 C CA . ILE A 1 225 ? -0.330 6.149 16.216 1.00 79.44 225 ILE A CA 1
ATOM 1825 C C . ILE A 1 225 ? 1.013 5.829 15.586 1.00 79.44 225 ILE A C 1
ATOM 1827 O O . ILE A 1 225 ? 1.099 5.795 14.364 1.00 79.44 225 ILE A O 1
ATOM 1831 N N . ILE A 1 226 ? 2.040 5.533 16.384 1.00 80.25 226 ILE A N 1
ATOM 1832 C CA . ILE A 1 226 ? 3.332 5.086 15.846 1.00 80.25 226 ILE A CA 1
ATOM 1833 C C . ILE A 1 226 ? 3.134 3.831 14.991 1.00 80.25 226 ILE A C 1
ATOM 1835 O O . ILE A 1 226 ? 3.635 3.775 13.872 1.00 80.25 226 ILE A O 1
ATOM 1839 N N . LYS A 1 227 ? 2.346 2.861 15.475 1.00 76.75 227 LYS A N 1
ATOM 1840 C CA . LYS A 1 227 ? 1.999 1.663 14.701 1.00 76.75 227 LYS A CA 1
ATOM 1841 C C . LYS A 1 227 ? 1.282 2.016 13.399 1.00 76.75 227 LYS A C 1
ATOM 1843 O O . LYS A 1 227 ? 1.706 1.549 12.353 1.00 76.75 227 LYS A O 1
ATOM 1848 N N . LEU A 1 228 ? 0.244 2.852 13.442 1.00 75.56 228 LEU A N 1
ATOM 1849 C CA . LEU A 1 228 ? -0.496 3.272 12.244 1.00 75.56 228 LEU A CA 1
ATOM 1850 C C . LEU A 1 228 ? 0.402 3.988 11.227 1.00 75.56 228 LEU A C 1
ATOM 1852 O O . LEU A 1 228 ? 0.315 3.700 10.036 1.00 75.56 228 LEU A O 1
ATOM 1856 N N . ARG A 1 229 ? 1.301 4.864 11.690 1.00 80.81 229 ARG A N 1
ATOM 1857 C CA . ARG A 1 229 ? 2.283 5.543 10.836 1.00 80.81 229 ARG A CA 1
ATOM 1858 C C . ARG A 1 229 ? 3.245 4.551 10.194 1.00 80.81 229 ARG A C 1
ATOM 1860 O O . ARG A 1 229 ? 3.448 4.631 8.994 1.00 80.81 229 ARG A O 1
ATOM 1867 N N . LEU A 1 230 ? 3.790 3.600 10.954 1.00 78.12 230 LEU A N 1
ATOM 1868 C CA . LEU A 1 230 ? 4.657 2.539 10.423 1.00 78.12 230 LEU A CA 1
ATOM 1869 C C . LEU A 1 230 ? 3.949 1.708 9.352 1.00 78.12 230 LEU A C 1
ATOM 1871 O O . LEU A 1 230 ? 4.516 1.456 8.296 1.00 78.12 230 LEU A O 1
ATOM 1875 N N . ILE A 1 231 ? 2.697 1.337 9.611 1.00 76.62 231 ILE A N 1
ATOM 1876 C CA . ILE A 1 231 ? 1.879 0.555 8.683 1.00 76.62 231 ILE A CA 1
ATOM 1877 C C . ILE A 1 231 ? 1.638 1.310 7.369 1.00 76.62 231 ILE A C 1
ATOM 1879 O O . ILE A 1 231 ? 1.606 0.684 6.320 1.00 76.62 231 ILE A O 1
ATOM 1883 N N . ALA A 1 232 ? 1.479 2.634 7.411 1.00 74.44 232 ALA A N 1
ATOM 1884 C CA . ALA A 1 232 ? 1.329 3.449 6.205 1.00 74.44 232 ALA A CA 1
ATOM 1885 C C . ALA A 1 232 ? 2.674 3.760 5.517 1.00 74.44 232 ALA A C 1
ATOM 1887 O O . ALA A 1 232 ? 2.746 3.831 4.293 1.00 74.44 232 ALA A O 1
ATOM 1888 N N . LEU A 1 233 ? 3.742 3.947 6.296 1.00 77.94 233 LEU A N 1
ATOM 1889 C CA . LEU A 1 233 ? 5.047 4.389 5.807 1.00 77.94 233 LEU A CA 1
ATOM 1890 C C . LEU A 1 233 ? 5.838 3.259 5.140 1.00 77.94 233 LEU A C 1
ATOM 1892 O O . LEU A 1 233 ? 6.474 3.496 4.119 1.00 77.94 233 LEU A O 1
ATOM 1896 N N . VAL A 1 234 ? 5.809 2.041 5.694 1.00 79.56 234 VAL A N 1
ATOM 1897 C CA . VAL A 1 234 ? 6.573 0.903 5.151 1.00 79.56 234 VAL A CA 1
ATOM 1898 C C . VAL A 1 234 ? 6.195 0.604 3.693 1.00 79.56 234 VAL A C 1
ATOM 1900 O O . VAL A 1 234 ? 7.103 0.543 2.864 1.00 79.56 234 VAL A O 1
ATOM 1903 N N . PRO A 1 235 ? 4.903 0.486 3.330 1.00 76.12 235 PRO A N 1
ATOM 1904 C CA . PRO A 1 235 ? 4.512 0.271 1.942 1.00 76.12 235 PRO A CA 1
ATOM 1905 C C . PRO A 1 235 ? 4.955 1.415 1.012 1.00 76.12 235 PRO A C 1
ATOM 1907 O O . PRO A 1 235 ? 5.471 1.159 -0.073 1.00 76.12 235 PRO A O 1
ATOM 1910 N N . LEU A 1 236 ? 4.842 2.672 1.459 1.00 75.31 236 LEU A N 1
ATOM 1911 C CA . LEU A 1 236 ? 5.284 3.836 0.684 1.00 75.31 236 LEU A CA 1
ATOM 1912 C C . LEU A 1 236 ? 6.796 3.809 0.405 1.00 75.31 236 LEU A C 1
ATOM 1914 O O . LEU A 1 236 ? 7.222 4.072 -0.718 1.00 75.31 236 LEU A O 1
ATOM 1918 N N . ILE A 1 237 ? 7.603 3.465 1.413 1.00 79.88 237 ILE A N 1
ATOM 1919 C CA . ILE A 1 237 ? 9.058 3.317 1.272 1.00 79.88 237 ILE A CA 1
ATOM 1920 C C . ILE A 1 237 ? 9.378 2.229 0.243 1.00 79.88 237 ILE A C 1
ATOM 1922 O O . ILE A 1 237 ? 10.174 2.462 -0.660 1.00 79.88 237 ILE A O 1
ATOM 1926 N N . LEU A 1 238 ? 8.726 1.066 0.326 1.00 79.06 238 LEU A N 1
ATOM 1927 C CA . LEU A 1 238 ? 8.951 -0.034 -0.620 1.00 79.06 238 LEU A CA 1
ATOM 1928 C C . LEU A 1 238 ? 8.602 0.341 -2.064 1.00 79.06 238 LEU A C 1
ATOM 1930 O O . LEU A 1 238 ? 9.267 -0.113 -2.987 1.00 79.06 238 LEU A O 1
ATOM 1934 N N . MET A 1 239 ? 7.597 1.193 -2.265 1.00 80.38 239 MET A N 1
ATOM 1935 C CA . MET A 1 239 ? 7.229 1.670 -3.595 1.00 80.38 239 MET A CA 1
ATOM 1936 C C . MET A 1 239 ? 8.231 2.702 -4.141 1.00 80.38 239 MET A C 1
ATOM 1938 O O . MET A 1 239 ? 8.693 2.563 -5.273 1.00 80.38 239 MET A O 1
ATOM 1942 N N . VAL A 1 240 ? 8.569 3.730 -3.351 1.00 79.44 240 VAL A N 1
ATOM 1943 C CA . VAL A 1 240 ? 9.300 4.926 -3.819 1.00 79.44 240 VAL A CA 1
ATOM 1944 C C . VAL A 1 240 ? 10.817 4.762 -3.749 1.00 79.44 240 VAL A C 1
ATOM 1946 O O . VAL A 1 240 ? 11.535 5.219 -4.639 1.00 79.44 240 VAL A O 1
ATOM 1949 N N . THR A 1 241 ? 11.336 4.122 -2.701 1.00 85.69 241 THR A N 1
ATOM 1950 C CA . THR A 1 241 ? 12.781 4.034 -2.461 1.00 85.69 241 THR A CA 1
ATOM 1951 C C . THR A 1 241 ? 13.540 3.310 -3.577 1.00 85.69 241 THR A C 1
ATOM 1953 O O . THR A 1 241 ? 14.569 3.846 -3.984 1.00 85.69 241 THR A O 1
ATOM 1956 N N . PRO A 1 242 ? 13.073 2.177 -4.143 1.00 86.75 242 PRO A N 1
ATOM 1957 C CA . PRO A 1 242 ? 13.774 1.526 -5.253 1.00 86.75 242 PRO A CA 1
ATOM 1958 C C . PRO A 1 242 ? 13.914 2.435 -6.479 1.00 86.75 242 PRO A C 1
ATOM 1960 O O . PRO A 1 242 ? 14.987 2.506 -7.078 1.00 86.75 242 PRO A O 1
ATOM 1963 N N . MET A 1 243 ? 12.859 3.190 -6.807 1.00 81.12 243 MET A N 1
ATOM 1964 C CA . MET A 1 243 ? 12.880 4.162 -7.904 1.00 81.12 243 MET A CA 1
ATOM 1965 C C . MET A 1 243 ? 13.834 5.324 -7.612 1.00 81.12 243 MET A C 1
ATOM 1967 O O . MET A 1 243 ? 14.628 5.700 -8.472 1.00 81.12 243 MET A O 1
ATOM 1971 N N . GLY A 1 244 ? 13.798 5.865 -6.390 1.00 80.19 244 GLY A N 1
ATOM 1972 C CA . GLY A 1 244 ? 14.690 6.945 -5.967 1.00 80.19 244 GLY A CA 1
ATOM 1973 C C . GLY A 1 244 ? 16.164 6.536 -5.982 1.00 80.19 244 GLY A C 1
ATOM 1974 O O . GLY A 1 244 ? 16.999 7.286 -6.482 1.00 80.19 244 GLY A O 1
ATOM 1975 N N . ILE A 1 245 ? 16.480 5.328 -5.499 1.00 85.62 245 ILE A N 1
ATOM 1976 C CA . ILE A 1 245 ? 17.837 4.766 -5.556 1.00 85.62 245 ILE A CA 1
ATOM 1977 C C . ILE A 1 245 ? 18.292 4.663 -7.010 1.00 85.62 245 ILE A C 1
ATOM 1979 O O . ILE A 1 245 ? 19.363 5.163 -7.332 1.00 85.62 245 ILE A O 1
ATOM 1983 N N . ALA A 1 246 ? 17.478 4.095 -7.902 1.00 82.94 246 ALA A N 1
ATOM 1984 C CA . ALA A 1 246 ? 17.844 3.989 -9.310 1.00 82.94 246 ALA A CA 1
ATOM 1985 C C . ALA A 1 246 ? 18.073 5.353 -9.965 1.00 82.94 246 ALA A C 1
ATOM 1987 O O . ALA A 1 246 ? 19.074 5.535 -10.656 1.00 82.94 246 ALA A O 1
ATOM 1988 N N . PHE A 1 247 ? 17.201 6.326 -9.702 1.00 78.69 247 PHE A N 1
ATOM 1989 C CA . PHE A 1 247 ? 17.351 7.672 -10.243 1.00 78.69 247 PHE A CA 1
ATOM 1990 C C . PHE A 1 247 ? 18.641 8.348 -9.761 1.00 78.69 247 PHE A C 1
ATOM 1992 O O . PHE A 1 247 ? 19.387 8.890 -10.570 1.00 78.69 247 PHE A O 1
ATOM 1999 N N . ILE A 1 248 ? 18.950 8.275 -8.463 1.00 81.75 248 ILE A N 1
ATOM 2000 C CA . ILE A 1 248 ? 20.185 8.844 -7.902 1.00 81.75 248 ILE A CA 1
ATOM 2001 C C . ILE A 1 248 ? 21.413 8.115 -8.458 1.00 81.75 248 ILE A C 1
ATOM 2003 O O . ILE A 1 248 ? 22.371 8.757 -8.889 1.00 81.75 248 ILE A O 1
ATOM 2007 N N . SER A 1 249 ? 21.387 6.782 -8.485 1.00 84.31 249 SER A N 1
ATOM 2008 C CA . SER A 1 249 ? 22.508 5.971 -8.955 1.00 84.31 249 SER A CA 1
ATOM 2009 C C . SER A 1 249 ? 22.843 6.237 -10.419 1.00 84.31 249 SER A C 1
ATOM 2011 O O . SER A 1 249 ? 24.015 6.399 -10.744 1.00 84.31 249 SER A O 1
ATOM 2013 N N . TYR A 1 250 ? 21.839 6.338 -11.291 1.00 79.00 250 TYR A N 1
ATOM 2014 C CA . TYR A 1 250 ? 22.057 6.570 -12.719 1.00 79.00 250 TYR A CA 1
ATOM 2015 C C . TYR A 1 250 ? 22.169 8.045 -13.113 1.00 79.00 250 TYR A C 1
ATOM 2017 O O . TYR A 1 250 ? 22.848 8.352 -14.089 1.00 79.00 250 TYR A O 1
ATOM 2025 N N . GLY A 1 251 ? 21.521 8.952 -12.384 1.00 78.44 251 GLY A N 1
ATOM 2026 C CA . GLY A 1 251 ? 21.555 10.384 -12.673 1.00 78.44 251 GLY A CA 1
ATOM 2027 C C . GLY A 1 251 ? 22.779 11.088 -12.093 1.00 78.44 251 GLY A C 1
ATOM 2028 O O . GLY A 1 251 ? 23.358 11.940 -12.755 1.00 78.44 251 GLY A O 1
ATOM 2029 N N . LEU A 1 252 ? 23.180 10.736 -10.867 1.00 81.44 252 LEU A N 1
ATOM 2030 C CA . LEU A 1 252 ? 24.228 11.455 -10.131 1.00 81.44 252 LEU A CA 1
ATOM 2031 C C . LEU A 1 252 ? 25.499 10.631 -9.927 1.00 81.44 252 LEU A C 1
ATOM 2033 O O . LEU A 1 252 ? 26.583 11.199 -9.844 1.00 81.44 252 LEU A O 1
ATOM 2037 N N . LEU A 1 253 ? 25.383 9.304 -9.820 1.00 85.94 253 LEU A N 1
ATOM 2038 C CA . LEU A 1 253 ? 26.505 8.438 -9.439 1.00 85.94 253 LEU A CA 1
ATOM 2039 C C . LEU A 1 253 ? 27.017 7.538 -10.573 1.00 85.94 253 LEU A C 1
ATOM 2041 O O . LEU A 1 253 ? 27.897 6.714 -10.330 1.00 85.94 253 LEU 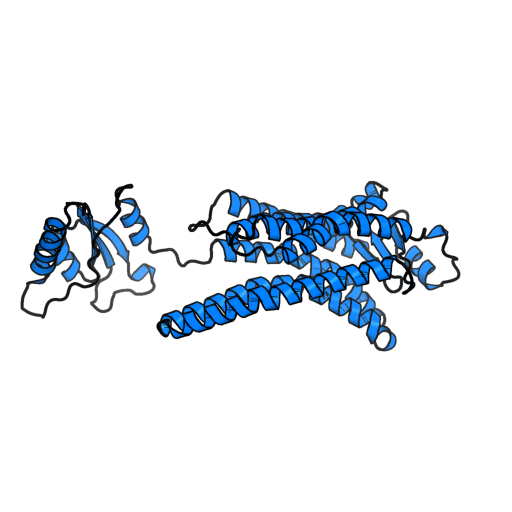A O 1
ATOM 2045 N N . ARG A 1 254 ? 26.508 7.687 -11.805 1.00 84.12 254 ARG A N 1
ATOM 2046 C CA . ARG A 1 254 ? 26.831 6.797 -12.936 1.00 84.12 254 ARG A CA 1
ATOM 2047 C C . ARG A 1 254 ? 28.330 6.715 -13.222 1.00 84.12 254 ARG A C 1
ATOM 2049 O O . ARG A 1 254 ? 28.816 5.633 -13.524 1.00 84.12 254 ARG A O 1
ATOM 2056 N N . GLU A 1 255 ? 29.051 7.829 -13.114 1.00 85.88 255 GLU A N 1
ATOM 2057 C CA . GLU A 1 255 ? 30.501 7.888 -13.362 1.00 85.88 255 GLU A CA 1
ATOM 2058 C C . GLU A 1 255 ? 31.331 7.227 -12.250 1.00 85.88 255 GLU A C 1
ATOM 2060 O O . GLU A 1 255 ? 32.466 6.817 -12.480 1.00 85.88 255 GLU A O 1
ATOM 2065 N N . TYR A 1 256 ? 30.760 7.098 -11.050 1.00 90.19 256 TYR A N 1
ATOM 2066 C CA . TYR A 1 256 ? 31.448 6.590 -9.861 1.00 90.19 256 TYR A CA 1
ATOM 2067 C C . TYR A 1 256 ? 31.109 5.130 -9.540 1.00 90.19 256 TYR A C 1
ATOM 2069 O O . TYR A 1 256 ? 31.805 4.494 -8.749 1.00 90.19 256 TYR A O 1
ATOM 2077 N N . LEU A 1 257 ? 30.030 4.593 -10.115 1.00 89.25 257 LEU A N 1
ATOM 2078 C CA . LEU A 1 257 ? 29.561 3.235 -9.859 1.00 89.25 257 LEU A CA 1
ATOM 2079 C C . LEU A 1 257 ? 29.954 2.285 -10.989 1.00 89.25 257 LEU A C 1
ATOM 2081 O O . LEU A 1 257 ? 29.835 2.595 -12.172 1.00 89.25 257 LEU A O 1
ATOM 2085 N N . TYR A 1 258 ? 30.361 1.069 -10.622 1.00 89.38 258 TYR A N 1
ATOM 2086 C CA . TYR A 1 258 ? 30.591 0.008 -11.598 1.00 89.38 258 TYR A CA 1
ATOM 2087 C C . TYR A 1 258 ? 29.296 -0.337 -12.343 1.00 89.38 258 TYR A C 1
ATOM 2089 O O . TYR A 1 258 ? 28.238 -0.479 -11.725 1.00 89.38 258 TYR A O 1
ATOM 2097 N N . LYS A 1 259 ? 29.398 -0.582 -13.657 1.00 83.81 259 LYS A N 1
ATOM 2098 C CA . LYS A 1 259 ? 28.268 -0.978 -14.518 1.00 83.81 259 LYS A CA 1
ATOM 2099 C C . LYS A 1 259 ? 27.455 -2.140 -13.933 1.00 83.81 259 LYS A C 1
ATOM 2101 O O . LYS A 1 259 ? 26.236 -2.075 -13.907 1.00 83.81 259 LYS A O 1
ATOM 2106 N N . VAL A 1 260 ? 28.123 -3.146 -13.361 1.00 87.06 260 VAL A N 1
ATOM 2107 C CA . VAL A 1 260 ? 27.466 -4.302 -12.718 1.00 87.06 260 VAL A CA 1
ATOM 2108 C C . VAL A 1 260 ? 26.538 -3.883 -11.569 1.00 87.06 260 VAL A C 1
ATOM 2110 O O . VAL A 1 260 ? 25.459 -4.448 -11.414 1.00 87.06 260 VAL A O 1
ATOM 2113 N N . VAL A 1 261 ? 26.935 -2.887 -10.770 1.00 88.12 261 VAL A N 1
ATOM 2114 C CA . VAL A 1 261 ? 26.121 -2.375 -9.655 1.00 88.12 261 VAL A CA 1
ATOM 2115 C C . VAL A 1 261 ? 24.913 -1.615 -10.188 1.00 88.12 261 VAL A C 1
ATOM 2117 O O . VAL A 1 261 ? 23.803 -1.819 -9.705 1.00 88.12 261 VAL A O 1
ATOM 2120 N N . LEU A 1 262 ? 25.119 -0.774 -11.202 1.00 85.19 262 LEU A N 1
ATOM 2121 C CA . LEU A 1 262 ? 24.044 -0.045 -11.868 1.00 85.19 262 LEU A CA 1
ATOM 2122 C C . LEU A 1 262 ? 23.009 -1.013 -12.461 1.00 85.19 262 LEU A C 1
ATOM 2124 O O . LEU A 1 262 ? 21.827 -0.912 -12.135 1.00 85.19 262 LEU A O 1
ATOM 2128 N N . ASP A 1 263 ? 23.459 -2.009 -13.225 1.00 83.75 263 ASP A N 1
ATOM 2129 C CA . ASP A 1 263 ? 22.598 -3.023 -13.843 1.00 83.75 263 ASP A CA 1
ATOM 2130 C C . ASP A 1 263 ? 21.824 -3.830 -12.790 1.00 83.75 263 ASP A C 1
ATOM 2132 O O . ASP A 1 263 ? 20.640 -4.130 -12.969 1.00 83.75 263 ASP A O 1
ATOM 2136 N N . MET A 1 264 ? 22.465 -4.149 -11.658 1.00 87.44 264 MET A N 1
ATOM 2137 C CA . MET A 1 264 ? 21.796 -4.786 -10.525 1.00 87.44 264 MET A CA 1
ATOM 2138 C C . MET A 1 264 ? 20.685 -3.889 -9.968 1.00 87.44 264 MET A C 1
ATOM 2140 O O . MET A 1 264 ? 19.562 -4.364 -9.807 1.00 87.44 264 MET A O 1
ATOM 2144 N N . ILE A 1 265 ? 20.965 -2.604 -9.727 1.00 89.06 265 ILE A N 1
ATOM 2145 C CA . ILE A 1 265 ? 19.977 -1.636 -9.236 1.00 89.06 265 ILE A CA 1
ATOM 2146 C C . ILE A 1 265 ? 18.795 -1.544 -10.205 1.00 89.06 265 ILE A C 1
ATOM 2148 O O . ILE A 1 265 ? 17.663 -1.738 -9.768 1.00 89.06 265 ILE A O 1
ATOM 2152 N N . ALA A 1 266 ? 19.038 -1.345 -11.507 1.00 83.56 266 ALA A N 1
ATOM 2153 C CA . ALA A 1 266 ? 17.985 -1.307 -12.529 1.00 83.56 266 ALA A CA 1
ATOM 2154 C C . ALA A 1 266 ? 17.133 -2.585 -12.537 1.00 83.56 266 ALA A C 1
ATOM 2156 O O . ALA A 1 266 ? 15.904 -2.517 -12.599 1.00 83.56 266 ALA A O 1
ATOM 2157 N N . SER A 1 267 ? 17.775 -3.751 -12.411 1.00 86.50 267 SER A N 1
ATOM 2158 C CA . SER A 1 267 ? 17.091 -5.047 -12.375 1.00 86.50 267 SER A CA 1
ATOM 2159 C C . SER A 1 267 ? 16.312 -5.320 -11.084 1.00 86.50 267 SER A C 1
ATOM 2161 O O . SER A 1 267 ? 15.548 -6.275 -11.036 1.00 86.50 267 SER A O 1
ATOM 2163 N N . LEU A 1 268 ? 16.473 -4.509 -10.037 1.00 90.06 268 LEU A N 1
ATOM 2164 C CA . LEU A 1 268 ? 15.746 -4.672 -8.775 1.00 90.06 268 LEU A CA 1
ATOM 2165 C C . LEU A 1 268 ? 14.637 -3.636 -8.580 1.00 90.06 268 LEU A C 1
ATOM 2167 O O . LEU A 1 268 ? 13.759 -3.869 -7.755 1.00 90.06 268 LEU A O 1
ATOM 2171 N N . VAL A 1 269 ? 14.623 -2.535 -9.343 1.00 89.00 269 VAL A N 1
ATOM 2172 C CA . VAL A 1 269 ? 13.640 -1.448 -9.166 1.00 89.00 269 VAL A CA 1
ATOM 2173 C C . VAL A 1 269 ? 12.210 -1.967 -9.189 1.00 89.00 269 VAL A C 1
ATOM 2175 O O . VAL A 1 269 ? 11.488 -1.823 -8.208 1.00 89.00 269 VAL A O 1
ATOM 2178 N N . LEU A 1 270 ? 11.803 -2.571 -10.306 1.00 88.31 270 LEU A N 1
ATOM 2179 C CA . LEU A 1 270 ? 10.417 -2.988 -10.494 1.00 88.31 270 LEU A CA 1
ATOM 2180 C C . LEU A 1 270 ? 10.031 -4.193 -9.635 1.00 88.31 270 LEU A C 1
ATOM 2182 O O . LEU A 1 270 ? 8.960 -4.108 -9.040 1.00 88.31 270 LEU A O 1
ATOM 2186 N N . PRO A 1 271 ? 10.867 -5.241 -9.472 1.00 91.44 271 PRO A N 1
ATOM 2187 C CA . PRO A 1 271 ? 10.538 -6.324 -8.549 1.00 91.44 271 PRO A CA 1
ATOM 2188 C C . PRO A 1 271 ? 10.337 -5.841 -7.105 1.00 91.44 271 PRO A C 1
ATOM 2190 O O . PRO A 1 271 ? 9.314 -6.093 -6.470 1.00 91.44 271 PRO A O 1
ATOM 2193 N N . VAL A 1 272 ? 11.258 -5.018 -6.588 1.00 91.56 272 VAL A N 1
ATOM 2194 C CA . VAL A 1 272 ? 11.119 -4.489 -5.223 1.00 91.56 272 VAL A CA 1
ATOM 2195 C C . VAL A 1 272 ? 9.902 -3.566 -5.120 1.00 91.56 272 VAL A C 1
ATOM 2197 O O . VAL A 1 272 ? 9.147 -3.676 -4.154 1.00 91.56 272 VAL A O 1
ATOM 2200 N N . SER A 1 273 ? 9.633 -2.725 -6.121 1.00 88.50 273 SER A N 1
ATOM 2201 C CA . SER A 1 273 ? 8.405 -1.922 -6.156 1.00 88.50 273 SER A CA 1
ATOM 2202 C C . SER A 1 273 ? 7.133 -2.780 -6.268 1.00 88.50 273 SER A C 1
ATOM 2204 O O . SER A 1 273 ? 6.105 -2.378 -5.737 1.00 88.50 273 SER A O 1
ATOM 2206 N N . LEU A 1 274 ? 7.164 -3.964 -6.888 1.00 89.69 274 LEU A N 1
ATOM 2207 C CA . LEU A 1 274 ? 6.035 -4.905 -6.956 1.00 89.69 274 LEU A CA 1
ATOM 2208 C C . LEU A 1 274 ? 5.829 -5.719 -5.673 1.00 89.69 274 LEU A C 1
ATOM 2210 O O . LEU A 1 274 ? 4.742 -6.256 -5.452 1.00 89.69 274 LEU A O 1
ATOM 2214 N N . SER A 1 275 ? 6.802 -5.733 -4.762 1.00 90.94 275 SER A N 1
ATOM 2215 C CA . SER A 1 275 ? 6.580 -6.249 -3.407 1.00 90.94 275 SER A CA 1
ATOM 2216 C C . SER A 1 275 ? 5.606 -5.375 -2.594 1.00 90.94 275 SER A C 1
ATOM 2218 O O . SER A 1 275 ? 4.943 -5.879 -1.683 1.00 90.94 275 SER A O 1
ATOM 2220 N N . TYR A 1 276 ? 5.448 -4.088 -2.951 1.00 90.88 276 TYR A N 1
ATOM 2221 C CA . TYR A 1 276 ? 4.493 -3.159 -2.329 1.00 90.88 276 TYR A CA 1
ATOM 2222 C C . TYR A 1 276 ? 3.051 -3.689 -2.319 1.00 90.88 276 TYR A C 1
ATOM 2224 O O . TYR A 1 276 ? 2.521 -3.856 -1.220 1.00 90.88 276 TYR A O 1
ATOM 2232 N N . PRO A 1 277 ? 2.392 -3.978 -3.463 1.00 89.69 277 PRO A N 1
ATOM 2233 C CA . PRO A 1 277 ? 1.000 -4.425 -3.464 1.00 89.69 277 PRO A CA 1
ATOM 2234 C C . PRO A 1 277 ? 0.808 -5.730 -2.683 1.00 89.69 277 PRO A C 1
ATOM 2236 O O . PRO A 1 277 ? -0.230 -5.915 -2.048 1.00 89.69 277 PRO A O 1
ATOM 2239 N N . ILE A 1 278 ? 1.813 -6.610 -2.665 1.00 93.81 278 ILE A N 1
ATOM 2240 C CA . ILE A 1 278 ? 1.803 -7.841 -1.865 1.00 93.81 278 ILE A CA 1
ATOM 2241 C C . ILE A 1 278 ? 1.801 -7.495 -0.373 1.00 93.81 278 ILE A C 1
ATOM 2243 O O . ILE A 1 278 ? 0.899 -7.895 0.360 1.00 93.81 278 ILE A O 1
ATOM 2247 N N . ILE A 1 279 ? 2.782 -6.721 0.089 1.00 91.69 279 ILE A N 1
ATOM 2248 C CA . ILE A 1 279 ? 2.960 -6.387 1.507 1.00 91.69 279 ILE A CA 1
ATOM 2249 C C . ILE A 1 279 ? 1.824 -5.492 2.023 1.00 91.69 279 ILE A C 1
ATOM 2251 O O . ILE A 1 279 ? 1.327 -5.695 3.135 1.00 91.69 279 ILE A O 1
ATOM 2255 N N . ASN A 1 280 ? 1.360 -4.539 1.210 1.00 89.19 280 ASN A N 1
ATOM 2256 C CA . ASN A 1 280 ? 0.280 -3.623 1.569 1.00 89.19 280 ASN A CA 1
ATOM 2257 C C . ASN A 1 280 ? -1.032 -4.367 1.850 1.00 89.19 280 ASN A C 1
ATOM 2259 O O . ASN A 1 280 ? -1.772 -3.984 2.753 1.00 89.19 280 ASN A O 1
ATOM 2263 N N . SER A 1 281 ? -1.289 -5.479 1.155 1.00 92.88 281 SER A N 1
ATOM 2264 C CA . SER A 1 281 ? -2.484 -6.303 1.372 1.00 92.88 281 SER A CA 1
ATOM 2265 C C . SER A 1 281 ? -2.561 -6.870 2.808 1.00 92.88 281 SER A C 1
ATOM 2267 O O . SER A 1 281 ? -3.610 -6.813 3.459 1.00 92.88 281 SER A O 1
ATOM 2269 N N . PHE A 1 282 ? -1.435 -7.318 3.376 1.00 90.88 282 PHE A N 1
ATOM 2270 C CA . PHE A 1 282 ? -1.366 -7.784 4.767 1.00 90.88 282 PHE A CA 1
ATOM 2271 C C . PHE A 1 282 ? -1.590 -6.642 5.761 1.00 90.88 282 PHE A C 1
ATOM 2273 O O . PHE A 1 282 ? -2.313 -6.790 6.753 1.00 90.88 282 PHE A O 1
ATOM 2280 N N . PHE A 1 283 ? -1.000 -5.481 5.479 1.00 88.88 283 PHE A N 1
ATOM 2281 C CA . PHE A 1 283 ? -1.192 -4.280 6.281 1.00 88.88 283 PHE A CA 1
ATOM 2282 C C . PHE A 1 283 ? -2.636 -3.775 6.234 1.00 88.88 283 PHE A C 1
ATOM 2284 O O . PHE A 1 283 ? -3.158 -3.370 7.271 1.00 88.88 283 PHE A O 1
ATOM 2291 N N . ALA A 1 284 ? -3.316 -3.877 5.092 1.00 88.38 284 ALA A N 1
ATOM 2292 C CA . ALA A 1 284 ? -4.724 -3.530 4.937 1.00 88.38 284 ALA A CA 1
ATOM 2293 C C . ALA A 1 284 ? -5.631 -4.377 5.848 1.00 88.38 284 ALA A C 1
ATOM 2295 O O . ALA A 1 284 ? -6.449 -3.817 6.583 1.00 88.38 284 ALA A O 1
ATOM 2296 N N . ILE A 1 285 ? -5.442 -5.705 5.897 1.00 88.94 285 ILE A N 1
ATOM 2297 C CA . ILE A 1 285 ? -6.159 -6.574 6.855 1.00 88.94 285 ILE A CA 1
ATOM 2298 C C . ILE A 1 285 ? -5.906 -6.101 8.289 1.00 88.94 285 ILE A C 1
ATOM 2300 O O . ILE A 1 285 ? -6.847 -5.934 9.073 1.00 88.94 285 ILE A O 1
ATOM 2304 N N . TYR A 1 286 ? -4.637 -5.874 8.638 1.00 85.94 286 TYR A N 1
ATOM 2305 C CA . TYR A 1 286 ? -4.272 -5.438 9.981 1.00 85.94 286 TYR A CA 1
ATOM 2306 C C . TYR A 1 286 ? -4.931 -4.097 10.340 1.00 85.94 286 TYR A C 1
ATOM 2308 O O . TYR A 1 286 ? -5.438 -3.951 11.451 1.00 85.94 286 TYR A O 1
ATOM 2316 N N . GLN A 1 287 ? -4.951 -3.123 9.425 1.00 81.75 287 GLN A N 1
ATOM 2317 C CA . GLN A 1 287 ? -5.578 -1.817 9.648 1.00 81.75 287 GLN A CA 1
ATOM 2318 C C . GLN A 1 287 ? -7.083 -1.934 9.887 1.00 81.75 287 GLN A C 1
ATOM 2320 O O . GLN A 1 287 ? -7.615 -1.254 10.764 1.00 81.75 287 GLN A O 1
ATOM 2325 N N . VAL A 1 288 ? -7.767 -2.782 9.114 1.00 84.00 288 VAL A N 1
ATOM 2326 C CA . VAL A 1 288 ? -9.230 -2.891 9.157 1.00 84.00 288 VAL A CA 1
ATOM 2327 C C . VAL A 1 288 ? -9.709 -3.646 10.393 1.00 84.00 288 VAL A C 1
ATOM 2329 O O . VAL A 1 288 ? -10.647 -3.201 11.057 1.00 84.00 288 VAL A O 1
ATOM 2332 N N . TYR A 1 289 ? -9.081 -4.774 10.724 1.00 83.12 289 TYR A N 1
ATOM 2333 C CA . TYR A 1 289 ? -9.565 -5.630 11.811 1.00 83.12 289 TYR A CA 1
ATOM 2334 C C . TYR A 1 289 ? -8.826 -5.410 13.127 1.00 83.12 289 TYR A C 1
ATOM 2336 O O . TYR A 1 289 ? -9.421 -5.573 14.199 1.00 83.12 289 TYR A O 1
ATOM 2344 N N . GLY A 1 290 ? -7.550 -5.018 13.057 1.00 72.06 290 GLY A N 1
ATOM 2345 C CA . GLY A 1 290 ? -6.612 -5.081 14.170 1.00 72.06 290 GLY A CA 1
ATOM 2346 C C . GLY A 1 290 ? -6.453 -6.512 14.695 1.00 72.06 290 GLY A C 1
ATOM 2347 O O . GLY A 1 290 ? -7.388 -7.310 14.710 1.00 72.06 290 GLY A O 1
ATOM 2348 N N . PHE A 1 291 ? -5.292 -6.857 15.250 1.00 55.28 291 PHE A N 1
ATOM 2349 C CA . PHE A 1 291 ? -5.260 -7.967 16.208 1.00 55.28 291 PHE A CA 1
ATOM 2350 C C . PHE A 1 291 ? -5.865 -7.475 17.522 1.00 55.28 291 PHE A C 1
ATOM 2352 O O . PHE A 1 291 ? -5.171 -7.236 18.512 1.00 55.28 291 PHE A O 1
ATOM 2359 N N . ASN A 1 292 ? -7.180 -7.261 17.534 1.00 46.69 292 ASN A N 1
ATOM 2360 C CA . ASN A 1 292 ? -7.881 -7.172 18.796 1.00 46.69 292 ASN A CA 1
ATOM 2361 C C . ASN A 1 292 ? -7.687 -8.523 19.480 1.00 46.69 292 ASN A C 1
ATOM 2363 O O . ASN A 1 292 ? -8.108 -9.555 18.953 1.00 46.69 292 ASN A O 1
ATOM 2367 N N . LYS A 1 293 ? -7.049 -8.513 20.660 1.00 45.88 293 LYS A N 1
ATOM 2368 C CA . LYS A 1 293 ? -7.171 -9.635 21.595 1.00 45.88 293 LYS A CA 1
ATOM 2369 C C . LYS A 1 293 ? -8.653 -10.009 21.628 1.00 45.88 293 LYS A C 1
ATOM 2371 O O . LYS A 1 293 ? -9.467 -9.078 21.716 1.00 45.88 293 LYS A O 1
ATOM 2376 N N . PRO A 1 294 ? -9.000 -11.304 21.516 1.00 42.44 294 PRO A N 1
ATOM 2377 C CA . PRO A 1 294 ? -10.385 -11.737 21.473 1.00 42.44 294 PRO A CA 1
ATOM 2378 C C . PRO A 1 294 ? -11.127 -11.008 22.583 1.00 42.44 294 PRO A C 1
ATOM 2380 O O . PRO A 1 294 ? -10.747 -11.089 23.755 1.00 42.44 294 PRO A O 1
ATOM 2383 N N . THR A 1 295 ? -12.106 -10.188 22.190 1.00 46.78 295 THR A N 1
ATOM 2384 C CA . THR A 1 295 ? -12.970 -9.527 23.162 1.00 46.78 295 THR A CA 1
ATOM 2385 C C . THR A 1 295 ? -13.524 -10.661 24.006 1.00 46.78 295 THR A C 1
ATOM 2387 O O . THR A 1 295 ? -14.035 -11.623 23.432 1.00 46.78 295 THR A O 1
ATOM 2390 N N . SER A 1 296 ? -13.292 -10.608 25.321 1.00 47.53 296 SER A N 1
ATOM 2391 C CA . SER A 1 296 ? -13.675 -11.659 26.266 1.00 47.53 296 SER A CA 1
ATOM 2392 C C . SER A 1 296 ? -15.016 -12.265 25.842 1.00 47.53 296 SER A C 1
ATOM 2394 O O . SER A 1 296 ? -16.006 -11.535 25.731 1.00 47.53 296 SER A O 1
ATOM 2396 N N . LYS A 1 297 ? -15.046 -13.578 25.553 1.00 52.09 297 LYS A N 1
ATOM 2397 C CA . LYS A 1 297 ? -16.277 -14.288 25.148 1.00 52.09 297 LYS A CA 1
ATOM 2398 C C . LYS A 1 297 ? -17.427 -13.996 26.118 1.00 52.09 297 LYS A C 1
ATOM 2400 O O . LYS A 1 297 ? -18.580 -13.984 25.707 1.00 52.09 297 LYS A O 1
ATOM 2405 N N . ALA A 1 298 ? -17.108 -13.696 27.378 1.00 49.66 298 ALA A N 1
ATOM 2406 C CA . ALA A 1 298 ? -18.076 -13.320 28.392 1.00 49.66 298 ALA A CA 1
ATOM 2407 C C . ALA A 1 298 ? -18.826 -12.015 28.068 1.00 49.66 298 ALA A C 1
ATOM 2409 O O . ALA A 1 298 ? -20.049 -11.993 28.166 1.00 49.66 298 ALA A O 1
ATOM 2410 N N . ILE A 1 299 ? -18.143 -10.969 27.587 1.00 53.53 299 ILE A N 1
ATOM 2411 C CA . ILE A 1 299 ? -18.795 -9.703 27.205 1.00 53.53 299 ILE A CA 1
ATOM 2412 C C . ILE A 1 299 ? -19.705 -9.918 25.990 1.00 53.53 299 ILE A C 1
ATOM 2414 O O . ILE A 1 299 ? -20.834 -9.439 25.977 1.00 53.53 299 ILE A O 1
ATOM 2418 N N . ILE A 1 300 ? -19.248 -10.680 24.990 1.00 56.06 300 ILE A N 1
ATOM 2419 C CA . ILE A 1 300 ? -20.048 -10.980 23.790 1.00 56.06 300 ILE A CA 1
ATOM 2420 C C . ILE A 1 300 ? -21.304 -11.779 24.164 1.00 56.06 300 ILE A C 1
ATOM 2422 O O . ILE A 1 300 ? -22.395 -11.447 23.705 1.00 56.06 300 ILE A O 1
ATOM 2426 N N . ASN A 1 301 ? -21.169 -12.781 25.037 1.00 59.97 301 ASN A N 1
ATOM 2427 C CA . ASN A 1 301 ? -22.292 -13.606 25.477 1.00 59.97 301 ASN A CA 1
ATOM 2428 C C . ASN A 1 301 ? -23.319 -12.808 26.291 1.00 59.97 301 ASN A C 1
ATOM 2430 O O . ASN A 1 301 ? -24.513 -13.013 26.111 1.00 59.97 301 ASN A O 1
ATOM 2434 N N . ILE A 1 302 ? -22.885 -11.871 27.142 1.00 59.59 302 ILE A N 1
ATOM 2435 C CA . ILE A 1 302 ? -23.808 -11.004 27.888 1.00 59.59 302 ILE A CA 1
ATOM 2436 C C . ILE A 1 302 ? -24.496 -10.001 26.957 1.00 59.59 302 ILE A C 1
ATOM 2438 O O . ILE A 1 302 ? -25.710 -9.841 27.033 1.00 59.59 302 ILE A O 1
ATOM 2442 N N . MET A 1 303 ? -23.757 -9.358 26.046 1.00 59.97 303 MET A N 1
ATOM 2443 C CA . MET A 1 303 ? -24.345 -8.396 25.107 1.00 59.97 303 MET A CA 1
ATOM 2444 C C . MET A 1 303 ? -25.343 -9.055 24.145 1.00 59.97 303 MET A C 1
ATOM 2446 O O . MET A 1 303 ? -26.309 -8.414 23.746 1.00 59.97 303 MET A O 1
ATOM 2450 N N . ALA A 1 304 ? -25.161 -10.336 23.808 1.00 65.25 304 ALA A N 1
ATOM 2451 C CA . ALA A 1 304 ? -26.134 -11.101 23.026 1.00 65.25 304 ALA A CA 1
ATOM 2452 C C . ALA A 1 304 ? -27.472 -11.316 23.762 1.00 65.25 304 ALA A C 1
ATOM 2454 O O . ALA A 1 304 ? -28.491 -11.559 23.118 1.00 65.25 304 ALA A O 1
ATOM 2455 N N . LEU A 1 305 ? -27.482 -11.214 25.095 1.00 65.50 305 LEU A N 1
ATOM 2456 C CA . LEU A 1 305 ? -28.687 -11.321 25.923 1.00 65.50 305 LEU A CA 1
ATOM 2457 C C . LEU A 1 305 ? -29.407 -9.976 26.102 1.00 65.50 305 LEU A C 1
ATOM 2459 O O . LEU A 1 305 ? -30.498 -9.950 26.681 1.00 65.50 305 LEU A O 1
ATOM 2463 N N . PHE A 1 306 ? -28.824 -8.868 25.628 1.00 69.94 306 PHE A N 1
ATOM 2464 C CA . PHE A 1 306 ? -29.444 -7.551 25.736 1.00 69.94 306 PHE A CA 1
ATOM 2465 C C . PHE A 1 306 ? -30.618 -7.431 24.752 1.00 69.94 306 PHE A C 1
ATOM 2467 O O . PHE A 1 306 ? -30.479 -7.779 23.575 1.00 69.94 306 PHE A O 1
ATOM 2474 N N . PRO A 1 307 ? -31.783 -6.924 25.196 1.00 68.25 307 PRO A N 1
ATOM 2475 C CA . PRO A 1 307 ? -32.871 -6.558 24.299 1.00 68.25 307 PRO A CA 1
ATOM 2476 C C . PRO A 1 307 ? -32.368 -5.621 23.194 1.00 68.25 307 PRO A C 1
ATOM 2478 O O . PRO A 1 307 ? -31.627 -4.678 23.461 1.00 68.25 307 PRO A O 1
ATOM 2481 N N . ARG A 1 308 ? -32.797 -5.835 21.944 1.00 66.62 308 ARG A N 1
ATOM 2482 C CA . ARG A 1 308 ? -32.354 -5.018 20.793 1.00 66.62 308 ARG A CA 1
ATOM 2483 C C . ARG A 1 308 ? -32.714 -3.529 20.910 1.00 66.62 308 ARG A C 1
ATOM 2485 O O . ARG A 1 308 ? -32.100 -2.715 20.232 1.00 66.62 308 ARG A O 1
ATOM 2492 N N . ASN A 1 309 ? -33.662 -3.190 21.784 1.00 67.69 309 ASN A N 1
ATOM 2493 C CA . ASN A 1 309 ? -34.147 -1.827 22.017 1.00 67.69 309 ASN A CA 1
ATOM 2494 C C . ASN A 1 309 ? -33.622 -1.226 23.337 1.00 67.69 309 ASN A C 1
ATOM 2496 O O . ASN A 1 309 ? -34.171 -0.242 23.826 1.00 67.69 309 ASN A O 1
ATOM 2500 N N . LEU A 1 310 ? -32.596 -1.828 23.948 1.00 65.31 310 LEU A N 1
ATOM 2501 C CA . LEU A 1 310 ? -32.068 -1.388 25.237 1.00 65.31 310 LEU A CA 1
ATOM 2502 C C . LEU A 1 310 ? -31.238 -0.105 25.060 1.00 65.31 310 LEU A C 1
ATOM 2504 O O . LEU A 1 310 ? -30.123 -0.147 24.543 1.00 65.31 310 LEU A O 1
ATOM 2508 N N . HIS A 1 311 ? -31.788 1.036 25.477 1.00 65.81 311 HIS A N 1
ATOM 2509 C CA . HIS A 1 311 ? -31.146 2.344 25.292 1.00 65.81 311 HIS A CA 1
ATOM 2510 C C . HIS A 1 311 ? -30.291 2.771 26.498 1.00 65.81 311 HIS A C 1
ATOM 2512 O O . HIS A 1 311 ? -29.283 3.457 26.330 1.00 65.81 311 HIS A O 1
ATOM 2518 N N . THR A 1 312 ? -30.662 2.325 27.704 1.00 74.62 312 THR A N 1
ATOM 2519 C CA . THR A 1 312 ? -30.000 2.686 28.965 1.00 74.62 312 THR A CA 1
ATOM 2520 C C . THR A 1 312 ? -29.998 1.486 29.907 1.00 74.62 312 THR A C 1
ATOM 2522 O O . THR A 1 312 ? -31.039 0.872 30.129 1.00 74.62 312 THR A O 1
ATOM 2525 N N . PHE A 1 313 ? -28.839 1.149 30.477 1.00 83.56 313 PHE A N 1
ATOM 2526 C CA . PHE A 1 313 ? -28.729 0.114 31.504 1.00 83.56 313 PHE A CA 1
ATOM 2527 C C . PHE A 1 313 ? -27.637 0.455 32.528 1.00 83.56 313 PHE A C 1
ATOM 2529 O O . PHE A 1 313 ? -26.526 0.832 32.146 1.00 83.56 313 PHE A O 1
ATOM 2536 N N . PRO A 1 314 ? -27.912 0.327 33.834 1.00 86.69 314 PRO A N 1
ATOM 2537 C CA . PRO A 1 314 ? -26.913 0.483 34.878 1.00 86.69 314 PRO A CA 1
ATOM 2538 C C . PRO A 1 314 ? -25.954 -0.711 34.922 1.00 86.69 314 PRO A C 1
ATOM 2540 O O . PRO A 1 314 ? -26.361 -1.879 34.913 1.00 86.69 314 PRO A O 1
ATOM 2543 N N . ARG A 1 315 ? -24.662 -0.395 35.033 1.00 88.06 315 ARG A N 1
ATOM 2544 C CA . ARG A 1 315 ? -23.597 -1.348 35.344 1.00 88.06 315 ARG A CA 1
ATOM 2545 C C . ARG A 1 315 ? -23.131 -1.142 36.779 1.00 88.06 315 ARG A C 1
ATOM 2547 O O . ARG A 1 315 ? -22.771 -0.028 37.154 1.00 88.06 315 ARG A O 1
ATOM 2554 N N . HIS A 1 316 ? -23.073 -2.217 37.557 1.00 88.88 316 HIS A N 1
ATOM 2555 C CA . HIS A 1 316 ? -22.431 -2.190 38.869 1.00 88.88 316 HIS A CA 1
ATOM 2556 C C . HIS A 1 316 ? -20.910 -2.267 38.685 1.00 88.88 316 HIS A C 1
ATOM 2558 O O . HIS A 1 316 ? -20.351 -3.354 38.565 1.00 88.88 316 HIS A O 1
ATOM 2564 N N . GLU A 1 317 ? -20.248 -1.109 38.629 1.00 86.56 317 GLU A N 1
ATOM 2565 C CA . GLU A 1 317 ? -18.785 -1.025 38.475 1.00 86.56 317 GLU A CA 1
ATOM 2566 C C . GLU A 1 317 ? -18.040 -1.478 39.738 1.00 86.56 317 GLU A C 1
ATOM 2568 O O . GLU A 1 317 ? -17.012 -2.147 39.657 1.00 86.56 317 GLU A O 1
ATOM 2573 N N . LEU A 1 318 ? -18.559 -1.126 40.919 1.00 89.00 318 LEU A N 1
ATOM 2574 C CA . LEU A 1 318 ? -17.939 -1.455 42.198 1.00 89.00 318 LEU A CA 1
ATOM 2575 C C . LEU A 1 318 ? -19.000 -1.741 43.258 1.00 89.00 318 LEU A C 1
ATOM 2577 O O . LEU A 1 318 ? -19.862 -0.910 43.533 1.00 89.00 318 LEU A O 1
ATOM 2581 N N . ILE A 1 319 ? -18.885 -2.905 43.892 1.00 87.25 319 ILE A N 1
ATOM 2582 C CA . ILE A 1 319 ? -19.631 -3.260 45.099 1.00 87.25 319 ILE A CA 1
ATOM 2583 C C . ILE A 1 319 ? -18.598 -3.524 46.184 1.00 87.25 319 ILE A C 1
ATOM 2585 O O . ILE A 1 319 ? -17.812 -4.468 46.092 1.00 87.25 319 ILE A O 1
ATOM 2589 N N . PHE A 1 320 ? -18.595 -2.679 47.207 1.00 88.56 320 PHE A N 1
ATOM 2590 C CA . PHE A 1 320 ? -17.691 -2.796 48.340 1.00 88.56 320 PHE A CA 1
ATOM 2591 C C . PHE A 1 320 ? -18.492 -2.766 49.638 1.00 88.56 320 PHE A C 1
ATOM 2593 O O . PHE A 1 320 ? -19.360 -1.918 49.826 1.00 88.56 320 PHE A O 1
ATOM 2600 N N . ALA A 1 321 ? -18.179 -3.691 50.538 1.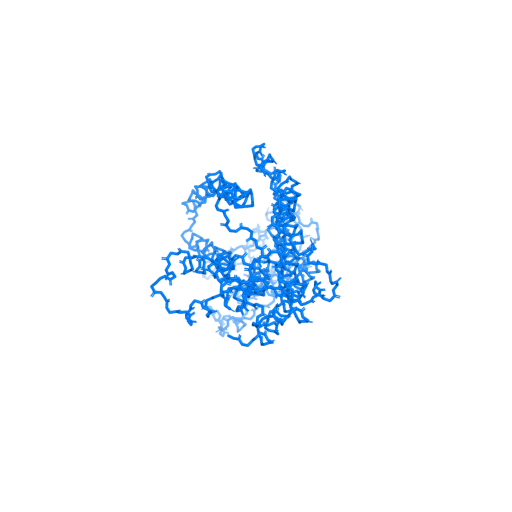00 87.50 321 ALA A N 1
ATOM 2601 C CA . ALA A 1 321 ? -18.684 -3.706 51.899 1.00 87.50 321 ALA A CA 1
ATOM 2602 C C . ALA A 1 321 ? -17.496 -3.900 52.840 1.00 87.50 321 ALA A C 1
ATOM 2604 O O . ALA A 1 321 ? -16.604 -4.703 52.551 1.00 87.50 321 ALA A O 1
ATOM 2605 N N . GLN A 1 322 ? -17.490 -3.187 53.968 1.00 86.06 322 GLN A N 1
ATOM 2606 C CA . GLN A 1 322 ? -16.500 -3.446 55.007 1.00 86.06 322 GLN A CA 1
ATOM 2607 C C . GLN A 1 322 ? -16.623 -4.899 55.505 1.00 86.06 322 GLN A C 1
ATOM 2609 O O . GLN A 1 322 ? -17.741 -5.431 55.581 1.00 86.06 322 GLN A O 1
ATOM 2614 N N . PRO A 1 323 ? -15.499 -5.546 55.867 1.00 80.94 323 PRO A N 1
ATOM 2615 C CA . PRO A 1 323 ? -15.527 -6.859 56.501 1.00 80.94 323 PRO A CA 1
ATOM 2616 C C . PRO A 1 323 ? -16.462 -6.871 57.722 1.00 80.94 323 PRO A C 1
ATOM 2618 O O . PRO A 1 323 ? -16.590 -5.864 58.411 1.00 80.94 323 PRO A O 1
ATOM 2621 N N . ASN A 1 324 ? -17.095 -8.015 57.994 1.00 81.75 324 ASN A N 1
ATOM 2622 C CA . ASN A 1 324 ? -17.976 -8.291 59.148 1.00 81.75 324 ASN A CA 1
ATOM 2623 C C . ASN A 1 324 ? -19.418 -7.757 59.095 1.00 81.75 324 ASN A C 1
ATOM 2625 O O . ASN A 1 324 ? -20.231 -8.190 59.904 1.00 81.75 324 ASN A O 1
ATOM 2629 N N . TYR A 1 325 ? -19.789 -6.904 58.136 1.00 80.38 325 TYR A N 1
ATOM 2630 C CA . TYR A 1 325 ? -21.145 -6.327 58.114 1.00 80.38 325 TYR A CA 1
ATOM 2631 C C . TYR A 1 325 ? -22.180 -7.124 57.302 1.00 80.38 325 TYR A C 1
ATOM 2633 O O . TYR A 1 325 ? -23.372 -6.874 57.423 1.00 80.38 325 TYR A O 1
ATOM 2641 N N . GLY A 1 326 ? -21.779 -8.082 56.456 1.00 80.56 326 GLY A N 1
ATOM 2642 C CA . GLY A 1 326 ? -22.723 -8.947 55.718 1.00 80.56 326 GLY A CA 1
ATOM 2643 C C . GLY A 1 326 ? -23.690 -8.229 54.751 1.00 80.56 326 GLY A C 1
ATOM 2644 O O . GLY A 1 326 ? -24.608 -8.853 54.218 1.00 80.56 326 GLY A O 1
ATOM 2645 N N . VAL A 1 327 ? -23.483 -6.936 54.480 1.00 89.94 327 VAL A N 1
ATOM 2646 C CA . VAL A 1 327 ? -24.429 -6.057 53.760 1.00 89.94 327 VAL A CA 1
ATOM 2647 C C . VAL A 1 327 ? -24.304 -6.065 52.233 1.00 89.94 327 VAL A C 1
ATOM 2649 O O . VAL A 1 327 ? -25.076 -5.393 51.558 1.00 89.94 327 VAL A O 1
ATOM 2652 N N . GLY A 1 328 ? -23.365 -6.823 51.656 1.00 87.81 328 GLY A N 1
ATOM 2653 C CA . GLY A 1 328 ? -23.072 -6.758 50.215 1.00 87.81 328 GLY A CA 1
ATOM 2654 C C . GLY A 1 328 ? -24.283 -7.003 49.304 1.00 87.81 328 GLY A C 1
ATOM 2655 O O . GLY A 1 328 ? -24.426 -6.327 48.291 1.00 87.81 328 GLY A O 1
ATOM 2656 N N . HIS A 1 329 ? -25.186 -7.913 49.685 1.00 90.62 329 HIS A N 1
ATOM 2657 C CA . HIS A 1 329 ? -26.421 -8.167 48.935 1.00 90.62 329 HIS A CA 1
ATOM 2658 C C . HIS A 1 329 ? -27.386 -6.970 49.002 1.00 90.62 329 HIS A C 1
ATOM 2660 O O . HIS A 1 329 ? -27.869 -6.530 47.970 1.00 90.62 329 HIS A O 1
ATOM 2666 N N . ARG A 1 330 ? -27.581 -6.354 50.177 1.00 91.06 330 ARG A N 1
ATOM 2667 C CA . ARG A 1 330 ? -28.438 -5.163 50.325 1.00 91.06 330 ARG A CA 1
ATOM 2668 C C . ARG A 1 330 ? -27.957 -3.990 49.472 1.00 91.06 330 ARG A C 1
ATOM 2670 O O . ARG A 1 330 ? -28.773 -3.321 48.860 1.00 91.06 330 ARG A O 1
ATOM 2677 N N . ILE A 1 331 ? -26.640 -3.788 49.366 1.00 88.56 331 ILE A N 1
ATOM 2678 C CA . ILE A 1 331 ? -26.058 -2.751 48.492 1.00 88.56 331 ILE A CA 1
ATOM 2679 C C . ILE A 1 331 ? -26.423 -3.001 47.020 1.00 88.56 331 ILE A C 1
ATOM 2681 O O . ILE A 1 331 ? -26.693 -2.052 46.286 1.00 88.56 331 ILE A O 1
ATOM 2685 N N . CYS A 1 332 ? -26.433 -4.266 46.588 1.00 88.56 332 CYS A N 1
ATOM 2686 C CA . CYS A 1 332 ? -26.802 -4.625 45.220 1.00 88.56 332 CYS A CA 1
ATOM 2687 C C . CYS A 1 332 ? -28.295 -4.413 44.964 1.00 88.56 332 CYS A C 1
ATOM 2689 O O . CYS A 1 332 ? -28.637 -3.878 43.917 1.00 88.56 332 CYS A O 1
ATOM 2691 N N . ASP A 1 333 ? -29.146 -4.822 45.908 1.00 90.12 333 ASP A N 1
ATOM 2692 C CA . ASP A 1 333 ? -30.607 -4.826 45.772 1.00 90.12 333 ASP A CA 1
ATOM 2693 C C . ASP A 1 333 ? -31.213 -3.431 45.957 1.00 90.12 333 ASP A C 1
ATOM 2695 O O . ASP A 1 333 ? -31.833 -2.872 45.059 1.00 90.12 333 ASP A O 1
ATOM 2699 N N . GLU A 1 334 ? -30.958 -2.799 47.102 1.00 90.75 334 GLU A N 1
ATOM 2700 C CA . GLU A 1 334 ? -31.585 -1.522 47.447 1.00 90.75 334 GLU A CA 1
ATOM 2701 C C . GLU A 1 334 ? -31.080 -0.402 46.533 1.00 90.75 334 GLU A C 1
ATOM 2703 O O . GLU A 1 334 ? -31.854 0.446 46.089 1.00 90.75 334 GLU A O 1
ATOM 2708 N N . GLY A 1 335 ? -29.785 -0.422 46.200 1.00 85.69 335 GLY A N 1
ATOM 2709 C CA . GLY A 1 335 ? -29.184 0.569 45.315 1.00 85.69 335 GLY A CA 1
ATOM 2710 C C . GLY A 1 335 ? -29.789 0.538 43.913 1.00 85.69 335 GLY A C 1
ATOM 2711 O O . GLY A 1 335 ? -30.100 1.592 43.358 1.00 85.69 335 GLY A O 1
ATOM 2712 N N . ILE A 1 336 ? -29.986 -0.656 43.345 1.00 87.31 336 ILE A N 1
ATOM 2713 C CA . ILE A 1 336 ? -30.519 -0.784 41.988 1.00 87.31 336 ILE A CA 1
ATOM 2714 C C . ILE A 1 336 ? -32.022 -0.536 41.942 1.00 87.31 336 ILE A C 1
ATOM 2716 O O . ILE A 1 336 ? -32.480 0.181 41.055 1.00 87.31 336 ILE A O 1
ATOM 2720 N N . ASP A 1 337 ? -32.770 -1.012 42.938 1.00 88.25 337 ASP A N 1
ATOM 2721 C CA . ASP A 1 337 ? -34.211 -0.788 43.030 1.00 88.25 337 ASP A CA 1
ATOM 2722 C C . ASP A 1 337 ? -34.528 0.708 43.179 1.00 88.25 337 ASP A C 1
ATOM 2724 O O . ASP A 1 337 ? -35.475 1.211 42.571 1.00 88.25 337 ASP A O 1
ATOM 2728 N N . MET A 1 338 ? -33.697 1.468 43.905 1.00 89.31 338 MET A N 1
ATOM 2729 C CA . MET A 1 338 ? -33.819 2.929 43.974 1.00 89.31 338 MET A CA 1
ATOM 2730 C C . MET A 1 338 ? -33.632 3.607 42.611 1.00 89.31 338 MET A C 1
ATOM 2732 O O . MET A 1 338 ? -34.315 4.593 42.321 1.00 89.31 338 MET A O 1
ATOM 2736 N N . VAL A 1 339 ? -32.708 3.111 41.784 1.00 88.38 339 VAL A N 1
ATOM 2737 C CA . VAL A 1 339 ? -32.434 3.663 40.449 1.00 88.38 339 VAL A CA 1
ATOM 2738 C C . VAL A 1 339 ? -33.550 3.287 39.475 1.00 88.38 339 VAL A C 1
ATOM 2740 O O . VAL A 1 339 ? -34.081 4.168 38.805 1.00 88.38 339 VAL A O 1
ATOM 2743 N N . VAL A 1 340 ? -33.963 2.018 39.453 1.00 89.19 340 VAL A N 1
ATOM 2744 C CA . VAL A 1 340 ? -35.061 1.514 38.609 1.00 89.19 340 VAL A CA 1
ATOM 2745 C C . VAL A 1 340 ? -36.377 2.214 38.947 1.00 89.19 340 VAL A C 1
ATOM 2747 O O . VAL A 1 340 ? -37.107 2.624 38.052 1.00 89.19 340 VAL A O 1
ATOM 2750 N N . LYS A 1 341 ? -36.653 2.466 40.233 1.00 90.94 341 LYS A N 1
ATOM 2751 C CA . LYS A 1 341 ? -37.841 3.222 40.655 1.00 90.94 341 LYS A CA 1
ATOM 2752 C C . LYS A 1 341 ? -37.856 4.662 40.127 1.00 90.94 341 LYS A C 1
ATOM 2754 O O . LYS A 1 341 ? -38.932 5.218 39.923 1.00 90.94 341 LYS A O 1
ATOM 2759 N N . LYS A 1 342 ? -36.687 5.285 39.942 1.00 91.75 342 LYS A N 1
ATOM 2760 C CA . LYS A 1 342 ? -36.564 6.652 39.405 1.00 91.75 342 LYS A CA 1
ATOM 2761 C C . LYS A 1 342 ? -36.511 6.703 37.879 1.00 91.75 342 LYS A C 1
ATOM 2763 O O . LYS A 1 342 ? -36.845 7.741 37.320 1.00 91.75 342 LYS A O 1
ATOM 2768 N N . ILE A 1 343 ? -36.069 5.625 37.236 1.00 88.25 343 ILE A N 1
ATOM 2769 C CA . ILE A 1 343 ? -35.909 5.514 35.782 1.00 88.25 343 ILE A CA 1
ATOM 2770 C C . ILE A 1 343 ? -36.569 4.194 35.343 1.00 88.25 343 ILE A C 1
ATOM 2772 O O . ILE A 1 343 ? -35.872 3.185 35.183 1.00 88.25 343 ILE A O 1
ATOM 2776 N N . PRO A 1 344 ? -37.909 4.169 35.194 1.00 85.19 344 PRO A N 1
ATOM 2777 C CA . PRO A 1 344 ? -38.666 2.955 34.875 1.00 85.19 344 PRO A CA 1
ATOM 2778 C C . PRO A 1 344 ? -38.292 2.321 33.527 1.00 85.19 344 PRO A C 1
ATOM 2780 O O . PRO A 1 344 ? -38.622 1.169 33.267 1.00 85.19 344 PRO A O 1
ATOM 2783 N N . GLU A 1 345 ? -37.597 3.059 32.658 1.00 86.25 345 GLU A N 1
ATOM 2784 C CA . GLU A 1 345 ? -37.082 2.587 31.372 1.00 86.25 345 GLU A CA 1
ATOM 2785 C C . GLU A 1 345 ? -35.911 1.603 31.518 1.00 86.25 345 GLU A C 1
ATOM 2787 O O . GLU A 1 345 ? -35.508 0.964 30.542 1.00 86.25 345 GLU A O 1
ATOM 2792 N N . ILE A 1 346 ? -35.341 1.468 32.719 1.00 86.94 346 ILE A N 1
ATOM 2793 C CA . ILE A 1 346 ? -34.303 0.478 32.995 1.00 86.94 346 ILE A CA 1
ATOM 2794 C C . ILE A 1 346 ? -34.935 -0.913 33.041 1.00 86.94 346 ILE A C 1
ATOM 2796 O O . ILE A 1 346 ? -35.515 -1.329 34.036 1.00 86.94 346 ILE A O 1
ATOM 2800 N N . GLN A 1 347 ? -34.744 -1.666 31.964 1.00 85.31 347 GLN A N 1
ATOM 2801 C CA . GLN A 1 347 ? -35.217 -3.051 31.834 1.00 85.31 347 GLN A CA 1
ATOM 2802 C C . GLN A 1 347 ? -34.164 -4.084 32.255 1.00 85.31 347 GLN A C 1
ATOM 2804 O O . GLN A 1 347 ? -34.418 -5.291 32.285 1.00 85.31 347 GLN A O 1
ATOM 2809 N N . PHE A 1 348 ? -32.930 -3.634 32.490 1.00 87.94 348 PHE A N 1
ATOM 2810 C CA . PHE A 1 348 ? -31.779 -4.519 32.569 1.00 87.94 348 PHE A CA 1
ATOM 2811 C C . PHE A 1 348 ? -30.647 -3.903 33.388 1.00 87.94 348 PHE A C 1
ATOM 2813 O O . PHE A 1 348 ? -30.326 -2.734 33.209 1.00 87.94 348 PHE A O 1
ATOM 2820 N N . SER A 1 349 ? -29.987 -4.698 34.227 1.00 91.06 349 SER A N 1
ATOM 2821 C CA . SER A 1 349 ? -28.744 -4.335 34.911 1.00 91.06 349 SER A CA 1
ATOM 2822 C C . SER A 1 349 ? -27.727 -5.465 34.817 1.00 91.06 349 SER A C 1
ATOM 2824 O O . SER A 1 349 ? -28.103 -6.635 34.735 1.00 91.06 349 SER A O 1
ATOM 2826 N N . TRP A 1 350 ? -26.435 -5.135 34.847 1.00 92.75 350 TRP A N 1
ATOM 2827 C CA . TRP A 1 350 ? -25.374 -6.140 34.859 1.00 92.75 350 TRP A CA 1
ATOM 2828 C C . TRP A 1 350 ? -24.205 -5.791 35.775 1.00 92.75 350 TRP A C 1
ATOM 2830 O O . TRP A 1 350 ? -23.972 -4.630 36.118 1.00 92.75 350 TRP A O 1
ATOM 2840 N N . ALA A 1 351 ? -23.467 -6.828 36.159 1.00 93.31 351 ALA A N 1
ATOM 2841 C CA . ALA A 1 351 ? -22.303 -6.747 37.025 1.00 93.31 351 ALA A CA 1
ATOM 2842 C C . ALA A 1 351 ? -21.272 -7.826 36.659 1.00 93.31 351 ALA A C 1
ATOM 2844 O O . ALA A 1 351 ? -21.602 -8.855 36.060 1.00 93.31 351 ALA A O 1
ATOM 2845 N N . GLU A 1 352 ? -20.025 -7.616 37.073 1.00 93.94 352 GLU A N 1
ATOM 2846 C CA . GLU A 1 352 ? -18.964 -8.623 37.002 1.00 93.94 352 GLU A CA 1
ATOM 2847 C C . GLU A 1 352 ? -18.600 -9.068 38.420 1.00 93.94 352 GLU A C 1
ATOM 2849 O O . GLU A 1 352 ? -18.034 -8.311 39.208 1.00 93.94 352 GLU A O 1
ATOM 2854 N N . ALA A 1 353 ? -18.915 -10.315 38.755 1.00 94.25 353 ALA A N 1
ATOM 2855 C CA . ALA A 1 353 ? -18.507 -10.920 40.010 1.00 94.25 353 ALA A CA 1
ATOM 2856 C C . ALA A 1 353 ? -17.090 -11.487 39.865 1.00 94.25 353 ALA A C 1
ATOM 2858 O O . ALA A 1 353 ? -16.873 -12.533 39.248 1.00 94.25 353 ALA A O 1
ATOM 2859 N N . THR A 1 354 ? -16.117 -10.783 40.440 1.00 93.62 354 THR A N 1
ATOM 2860 C CA . THR A 1 354 ? -14.692 -11.158 40.435 1.00 93.62 354 THR A CA 1
ATOM 2861 C C . THR A 1 354 ? -14.291 -12.011 41.641 1.00 93.62 354 THR A C 1
ATOM 2863 O O . THR A 1 354 ? -13.132 -12.408 41.764 1.00 93.62 354 THR A O 1
ATOM 2866 N N . SER A 1 355 ? -15.233 -12.298 42.545 1.00 93.19 355 SER A N 1
ATOM 2867 C CA . SER A 1 355 ? -15.066 -13.222 43.670 1.00 93.19 355 SER A CA 1
ATOM 2868 C C . SER A 1 355 ? -16.283 -14.121 43.868 1.00 93.19 355 SER A C 1
ATOM 2870 O O . SER A 1 355 ? -17.413 -13.693 43.613 1.00 93.19 355 SER A O 1
ATOM 2872 N N . ASP A 1 356 ? -16.087 -15.317 44.424 1.00 91.94 356 ASP A N 1
ATOM 2873 C CA . ASP A 1 356 ? -17.207 -16.202 44.783 1.00 91.94 356 ASP A CA 1
ATOM 2874 C C . ASP A 1 356 ? -18.157 -15.549 45.811 1.00 91.94 356 ASP A C 1
ATOM 2876 O O . ASP A 1 356 ? -19.362 -15.807 45.808 1.00 91.94 356 ASP A O 1
ATOM 2880 N N . PHE A 1 357 ? -17.648 -14.646 46.659 1.00 91.69 357 PHE A N 1
ATOM 2881 C CA . PHE A 1 357 ? -18.465 -13.868 47.597 1.00 91.69 357 PHE A CA 1
ATOM 2882 C C . PHE A 1 357 ? -19.350 -12.844 46.883 1.00 91.69 357 PHE A C 1
ATOM 2884 O O . PHE A 1 357 ? -20.539 -12.751 47.182 1.00 91.69 357 PHE A O 1
ATOM 2891 N N . SER A 1 358 ? -18.794 -12.107 45.915 1.00 93.25 358 SER A N 1
ATOM 2892 C CA . SER A 1 358 ? -19.557 -11.152 45.102 1.00 93.25 358 SER A CA 1
ATOM 2893 C C . SER A 1 358 ? -20.612 -11.861 44.252 1.00 93.25 358 SER A C 1
ATOM 2895 O O . SER A 1 358 ? -21.744 -11.390 44.173 1.00 93.25 358 SER A O 1
ATOM 2897 N N . LEU A 1 359 ? -20.292 -13.046 43.716 1.00 94.88 359 LEU A N 1
ATOM 2898 C CA . LEU A 1 359 ? -21.253 -13.868 42.987 1.00 94.88 359 LEU A CA 1
ATOM 2899 C C . LEU A 1 359 ? -22.417 -14.279 43.893 1.00 94.88 359 LEU A C 1
ATOM 2901 O O . LEU A 1 359 ? -23.575 -14.118 43.515 1.00 94.88 359 LEU A O 1
ATOM 2905 N N . LYS A 1 360 ? -22.126 -14.778 45.100 1.00 93.44 360 LYS A N 1
ATOM 2906 C CA . LYS A 1 360 ? -23.159 -15.136 46.085 1.00 93.44 360 LYS A CA 1
ATOM 2907 C C . LYS A 1 360 ? -24.014 -13.936 46.492 1.00 93.44 360 LYS A C 1
ATOM 2909 O O . LYS A 1 360 ? -25.211 -14.099 46.692 1.00 93.44 360 LYS A O 1
ATOM 2914 N N . ALA A 1 361 ? -23.426 -12.747 46.625 1.00 93.00 361 ALA A N 1
ATOM 2915 C CA . ALA A 1 361 ? -24.176 -11.536 46.946 1.00 93.00 361 ALA A CA 1
ATOM 2916 C C . ALA A 1 361 ? -25.143 -11.149 45.816 1.00 93.00 361 ALA A C 1
ATOM 2918 O O . ALA A 1 361 ? -26.319 -10.940 46.087 1.00 93.00 361 ALA A O 1
ATOM 2919 N N . LEU A 1 362 ? -24.672 -11.131 44.566 1.00 94.62 362 LEU A N 1
ATOM 2920 C CA . LEU A 1 362 ? -25.471 -10.763 43.390 1.00 94.62 362 LEU A CA 1
ATOM 2921 C C . LEU A 1 362 ? -26.564 -11.796 43.070 1.00 94.62 362 LEU A C 1
ATOM 2923 O O . LEU A 1 362 ? -27.703 -11.446 42.774 1.00 94.62 362 LEU A O 1
ATOM 2927 N N . THR A 1 363 ? -26.250 -13.087 43.165 1.00 94.25 363 THR A N 1
ATOM 2928 C CA . THR A 1 363 ? -27.236 -14.156 42.914 1.00 94.25 363 THR A CA 1
ATOM 2929 C C . THR A 1 363 ? -28.343 -14.195 43.967 1.00 94.25 363 THR A C 1
ATOM 2931 O O . THR A 1 363 ? -29.476 -14.532 43.637 1.00 94.25 363 THR A O 1
ATOM 2934 N N . LYS A 1 364 ? -28.066 -13.771 45.210 1.00 94.50 364 LYS A N 1
ATOM 2935 C CA . LYS A 1 364 ? -29.104 -13.557 46.235 1.00 94.50 364 LYS A CA 1
ATOM 2936 C C . LYS A 1 364 ? -30.071 -12.423 45.893 1.00 94.50 364 LYS A C 1
ATOM 2938 O O . LYS A 1 364 ? -31.180 -12.425 46.410 1.00 94.50 364 LYS A O 1
ATOM 2943 N N . THR A 1 365 ? -29.670 -11.484 45.040 1.00 92.62 365 THR A N 1
ATOM 2944 C CA . THR A 1 365 ? -30.485 -10.339 44.607 1.00 92.62 365 THR A CA 1
ATOM 2945 C C . THR A 1 365 ? -31.008 -10.532 43.187 1.00 92.62 365 THR A C 1
ATOM 2947 O O . THR A 1 365 ? -31.070 -9.583 42.407 1.00 92.62 365 THR A O 1
ATOM 2950 N N . ASN A 1 366 ? -31.338 -11.777 42.825 1.00 93.88 366 ASN A N 1
ATOM 2951 C CA . ASN A 1 366 ? -31.931 -12.169 41.542 1.00 93.88 366 ASN A CA 1
ATOM 2952 C C . ASN A 1 366 ? -31.074 -11.900 40.290 1.00 93.88 366 ASN A C 1
ATOM 2954 O O . ASN A 1 366 ? -31.600 -11.922 39.176 1.00 93.88 366 ASN A O 1
ATOM 2958 N N . PHE A 1 367 ? -29.762 -11.675 40.423 1.00 94.25 367 PHE A N 1
ATOM 2959 C CA . PHE A 1 367 ? -28.887 -11.696 39.250 1.00 94.25 367 PHE A CA 1
ATOM 2960 C C . PHE A 1 367 ? -28.636 -13.139 38.798 1.00 94.25 367 PHE A C 1
ATOM 2962 O O . PHE A 1 367 ? -28.296 -14.016 39.591 1.00 94.25 367 PHE A O 1
ATOM 2969 N N . VAL A 1 368 ? -28.744 -13.372 37.495 1.00 94.31 368 VAL A N 1
ATOM 2970 C CA . VAL A 1 368 ? -28.497 -14.653 36.833 1.00 94.31 368 VAL A CA 1
ATOM 2971 C C . VAL A 1 368 ? -27.127 -14.618 36.161 1.00 94.31 368 VAL A C 1
ATOM 2973 O O . VAL A 1 368 ? -26.713 -13.599 35.609 1.00 94.31 368 VAL A O 1
ATOM 2976 N N . ILE A 1 369 ? -26.409 -15.740 36.185 1.00 94.69 369 ILE A N 1
ATOM 2977 C CA . ILE A 1 369 ? -25.129 -15.878 35.483 1.00 94.69 369 ILE A CA 1
ATOM 2978 C C . ILE A 1 369 ? -25.393 -15.918 33.975 1.00 94.69 369 ILE A C 1
ATOM 2980 O O . ILE A 1 369 ? -25.992 -16.861 33.468 1.00 94.69 369 ILE A O 1
ATOM 2984 N N . GLY A 1 370 ? -24.930 -14.896 33.254 1.00 89.38 370 GLY A N 1
ATOM 2985 C CA . GLY A 1 370 ? -24.982 -14.840 31.791 1.00 89.38 370 GLY A CA 1
ATOM 2986 C C . GLY A 1 370 ? -23.696 -15.322 31.125 1.00 89.38 370 GLY A C 1
ATOM 2987 O O . GLY A 1 370 ? -23.712 -15.738 29.969 1.00 89.38 370 GLY A O 1
ATOM 2988 N N . SER A 1 371 ? -22.567 -15.276 31.833 1.00 90.88 371 SER A N 1
ATOM 2989 C CA . SER A 1 371 ? -21.293 -15.755 31.304 1.00 90.88 371 SER A CA 1
ATOM 2990 C C . SER A 1 371 ? -20.289 -16.117 32.393 1.00 90.88 371 SER A C 1
ATOM 2992 O O . SER A 1 371 ? -20.356 -15.630 33.522 1.00 90.88 371 SER A O 1
ATOM 2994 N N . VAL A 1 372 ? -19.331 -16.968 32.026 1.00 92.50 372 VAL A N 1
ATOM 2995 C CA . VAL A 1 372 ? -18.228 -17.397 32.888 1.00 92.50 372 VAL A CA 1
ATOM 2996 C C . VAL A 1 372 ? -16.927 -17.253 32.115 1.00 92.50 372 VAL A C 1
ATOM 2998 O O . VAL A 1 372 ? -16.817 -17.715 30.979 1.00 92.50 372 VAL A O 1
ATOM 3001 N N . LEU A 1 373 ? -15.943 -16.624 32.742 1.00 89.88 373 LEU A N 1
ATOM 3002 C CA . LEU A 1 373 ? -14.605 -16.434 32.211 1.00 89.88 373 LEU A CA 1
ATOM 3003 C C . LEU A 1 373 ? -13.601 -17.059 33.167 1.00 89.88 373 LEU A C 1
ATOM 3005 O O . LEU A 1 373 ? -13.561 -16.692 34.338 1.00 89.88 373 LEU A O 1
ATOM 3009 N N . LYS A 1 374 ? -12.792 -18.004 32.691 1.00 90.75 374 LYS A N 1
ATOM 3010 C CA . LYS A 1 374 ? -11.787 -18.650 33.537 1.00 90.75 374 LYS A CA 1
ATOM 3011 C C . LYS A 1 374 ? -10.521 -17.805 33.540 1.00 90.75 374 LYS A C 1
ATOM 3013 O O . LYS A 1 374 ? -10.052 -17.395 32.481 1.00 90.75 374 LYS A O 1
ATOM 3018 N N . TYR A 1 375 ? -9.915 -17.602 34.707 1.00 85.94 375 TYR A N 1
ATOM 3019 C CA . TYR A 1 375 ? -8.602 -16.949 34.780 1.00 85.94 375 TYR A CA 1
ATOM 3020 C C . TYR A 1 375 ? -7.537 -17.719 33.981 1.00 85.94 375 TYR A C 1
ATOM 3022 O O . TYR A 1 375 ? -6.652 -17.107 33.380 1.00 85.94 375 TYR A O 1
ATOM 3030 N N . SER A 1 376 ? -7.679 -19.050 33.881 1.00 87.75 376 SER A N 1
ATOM 3031 C CA . SER A 1 376 ? -6.774 -19.914 33.111 1.00 87.75 376 SER A CA 1
ATOM 3032 C C . SER A 1 376 ? -6.683 -19.523 31.640 1.00 87.75 376 SER A C 1
ATOM 3034 O O . SER A 1 376 ? -5.622 -19.674 31.039 1.00 87.75 376 SER A O 1
ATOM 3036 N N . ASP A 1 377 ? -7.757 -18.965 31.079 1.00 83.44 377 ASP A N 1
ATOM 3037 C CA . ASP A 1 377 ? -7.811 -18.529 29.680 1.00 83.44 377 ASP A CA 1
ATOM 3038 C C . ASP A 1 377 ? -6.918 -17.293 29.434 1.00 83.44 377 ASP A C 1
ATOM 3040 O O . ASP A 1 377 ? -6.608 -16.954 28.294 1.00 83.44 377 ASP A O 1
ATOM 3044 N N . TYR A 1 378 ? -6.471 -16.637 30.511 1.00 81.62 378 TYR A N 1
ATOM 3045 C CA . TYR A 1 378 ? -5.599 -15.461 30.518 1.00 81.62 378 TYR A CA 1
ATOM 3046 C C . TYR A 1 378 ? -4.220 -15.751 31.132 1.00 81.62 378 TYR A C 1
ATOM 3048 O O . TYR A 1 378 ? -3.476 -14.821 31.443 1.00 81.62 378 TYR A O 1
ATOM 3056 N N . GLY A 1 379 ? -3.864 -17.030 31.291 1.00 86.19 379 GLY A N 1
ATOM 3057 C CA . GLY A 1 379 ? -2.548 -17.453 31.773 1.00 86.19 379 GLY A CA 1
ATOM 3058 C C . GLY A 1 379 ? -2.367 -17.405 33.293 1.00 86.19 379 GLY A C 1
ATOM 3059 O O . GLY A 1 379 ? -1.248 -17.580 33.768 1.00 86.19 379 GLY A O 1
ATOM 3060 N N . THR A 1 380 ? -3.434 -17.203 34.073 1.00 86.31 380 THR A N 1
ATOM 3061 C CA . THR A 1 380 ? -3.381 -17.229 35.544 1.00 86.31 380 THR A CA 1
ATOM 3062 C C . THR A 1 380 ? -4.283 -18.327 36.105 1.00 86.31 380 THR A C 1
ATOM 3064 O O . THR A 1 380 ? -5.384 -18.552 35.623 1.00 86.31 380 THR A O 1
ATOM 3067 N N . LYS A 1 381 ? -3.847 -19.069 37.131 1.00 86.19 381 LYS A N 1
ATOM 3068 C CA . LYS A 1 381 ? -4.685 -20.149 37.701 1.00 86.19 381 LYS A CA 1
ATOM 3069 C C . LYS A 1 381 ? -5.879 -19.608 38.499 1.00 86.19 381 LYS A C 1
ATOM 3071 O O . LYS A 1 381 ? -6.940 -20.229 38.500 1.00 86.19 381 LYS A O 1
ATOM 3076 N N . THR A 1 382 ? -5.699 -18.473 39.172 1.00 92.44 382 THR A N 1
ATOM 3077 C CA . THR A 1 382 ? -6.697 -17.810 40.023 1.00 92.44 382 THR A CA 1
ATOM 3078 C C . THR A 1 382 ? -6.494 -16.295 40.006 1.00 92.44 382 THR A C 1
ATOM 3080 O O . THR A 1 382 ? -5.394 -15.815 39.724 1.00 92.44 382 THR A O 1
ATOM 3083 N N . GLY A 1 383 ? -7.536 -15.539 40.350 1.00 86.75 383 GLY A N 1
ATOM 3084 C CA . GLY A 1 383 ? -7.438 -14.117 40.675 1.00 86.75 383 GLY A CA 1
ATOM 3085 C C . GLY A 1 383 ? -6.748 -13.869 42.023 1.00 86.75 383 GLY A C 1
ATOM 3086 O O . GLY A 1 383 ? -6.462 -14.802 42.776 1.00 86.75 383 GLY A O 1
ATOM 3087 N N . HIS A 1 384 ? -6.522 -12.595 42.358 1.00 84.50 384 HIS A N 1
ATOM 3088 C CA . HIS A 1 384 ? -5.851 -12.170 43.602 1.00 84.50 384 HIS A CA 1
ATOM 3089 C C . HIS A 1 384 ? -6.566 -12.656 44.880 1.00 84.50 384 HIS A C 1
ATOM 3091 O O . HIS A 1 384 ? -5.961 -12.812 45.933 1.00 84.50 384 HIS A O 1
ATOM 3097 N N . ASN A 1 385 ? -7.869 -12.904 44.799 1.00 84.38 385 ASN A N 1
ATOM 3098 C CA . ASN A 1 385 ? -8.702 -13.386 45.901 1.00 84.38 385 ASN A CA 1
ATOM 3099 C C . ASN A 1 385 ? -8.879 -14.920 45.906 1.00 84.38 385 ASN A C 1
ATOM 3101 O O . ASN A 1 385 ? -9.755 -15.424 46.600 1.00 84.38 385 ASN A O 1
ATOM 3105 N N . GLY A 1 386 ? -8.109 -15.656 45.096 1.00 89.31 386 GLY A N 1
ATOM 3106 C CA . GLY A 1 386 ? -8.191 -17.117 44.982 1.00 89.31 386 GLY A CA 1
ATOM 3107 C C . GLY A 1 386 ? -9.316 -17.641 44.078 1.00 89.31 386 GLY A C 1
ATOM 3108 O O . GLY A 1 386 ? -9.418 -18.849 43.870 1.00 89.31 386 GLY A O 1
ATOM 3109 N N . THR A 1 387 ? -10.135 -16.766 43.491 1.00 91.81 387 THR A N 1
ATOM 3110 C CA . THR A 1 387 ? -11.266 -17.173 42.638 1.00 91.81 387 THR A CA 1
ATOM 3111 C C . THR A 1 387 ? -10.774 -17.676 41.280 1.00 91.81 387 THR A C 1
ATOM 3113 O O . THR A 1 387 ? -9.878 -17.085 40.678 1.00 91.81 387 THR A O 1
ATOM 3116 N N . LYS A 1 388 ? -11.357 -18.766 40.768 1.00 93.94 388 LYS A N 1
ATOM 3117 C CA . LYS A 1 388 ? -10.969 -19.370 39.473 1.00 93.94 388 LYS A CA 1
ATOM 3118 C C . LYS A 1 388 ? -11.636 -18.717 38.263 1.00 93.94 388 LYS A C 1
ATOM 3120 O O . LYS A 1 388 ? -11.091 -18.771 37.161 1.00 93.94 388 LYS A O 1
ATOM 3125 N N . ASN A 1 389 ? -12.791 -18.093 38.475 1.00 94.25 389 ASN A N 1
ATOM 3126 C CA . ASN A 1 389 ? -13.627 -17.548 37.416 1.00 94.25 389 ASN A CA 1
ATOM 3127 C C . ASN A 1 389 ? -14.032 -16.101 37.716 1.00 94.25 389 ASN A C 1
ATOM 3129 O O . ASN A 1 389 ? -14.183 -15.718 38.873 1.00 94.25 389 ASN A O 1
ATOM 3133 N N . VAL A 1 390 ? -14.278 -15.336 36.659 1.00 93.12 390 VAL A N 1
ATOM 3134 C CA . VAL A 1 390 ? -15.062 -14.102 36.686 1.00 93.12 390 VAL A CA 1
ATOM 3135 C C . VAL A 1 390 ? -16.428 -14.422 36.094 1.00 93.12 390 VAL A C 1
ATOM 3137 O O . VAL A 1 390 ? -16.515 -15.027 35.023 1.00 93.12 390 VAL A O 1
ATOM 3140 N N . TYR A 1 391 ? -17.493 -14.038 36.788 1.00 93.81 391 TYR A N 1
ATOM 3141 C CA . TYR A 1 391 ? -18.859 -14.303 36.347 1.00 93.81 391 TYR A CA 1
ATOM 3142 C C . TYR A 1 391 ? -19.503 -13.004 35.895 1.00 93.81 391 TYR A C 1
ATOM 3144 O O . TYR A 1 391 ? -19.632 -12.060 36.671 1.00 93.81 391 TYR A O 1
ATOM 3152 N N . GLY A 1 392 ? -19.930 -12.962 34.641 1.00 93.69 392 GLY A N 1
ATOM 3153 C CA . GLY A 1 392 ? -20.795 -11.901 34.167 1.00 93.69 392 GLY A CA 1
ATOM 3154 C C . GLY A 1 392 ? -22.233 -12.230 34.535 1.00 93.69 392 GLY A C 1
ATOM 3155 O O . GLY A 1 392 ? -22.770 -13.242 34.074 1.00 93.69 392 GLY A O 1
ATOM 3156 N N . VAL A 1 393 ? -22.848 -11.399 35.369 1.00 93.75 393 VAL A N 1
ATOM 3157 C CA . VAL A 1 393 ? -24.203 -11.616 35.876 1.00 93.75 393 VAL A CA 1
ATOM 3158 C C . VAL A 1 393 ? -25.119 -10.468 35.477 1.00 93.75 393 VAL A C 1
ATOM 3160 O O . VAL A 1 393 ? -24.667 -9.339 35.292 1.00 93.75 393 VAL A O 1
ATOM 3163 N N . TYR A 1 394 ? -26.411 -10.746 35.343 1.00 92.56 394 TYR A N 1
ATOM 3164 C CA . TYR A 1 394 ? -27.400 -9.740 34.971 1.00 92.56 394 TYR A CA 1
ATOM 3165 C C . TYR A 1 394 ? -28.742 -9.948 35.666 1.00 92.56 394 TYR A C 1
ATOM 3167 O O . TYR A 1 394 ? -29.089 -11.068 36.026 1.00 92.56 394 TYR A O 1
ATOM 3175 N N . ARG A 1 395 ? -29.519 -8.875 35.807 1.00 92.19 395 ARG A N 1
ATOM 3176 C CA . ARG A 1 395 ? -30.896 -8.891 36.310 1.00 92.19 395 ARG A CA 1
ATOM 3177 C C . ARG A 1 395 ? -31.801 -8.157 35.327 1.00 92.19 395 ARG A C 1
ATOM 3179 O O . ARG A 1 395 ? -31.433 -7.101 34.815 1.00 92.19 395 ARG A O 1
ATOM 3186 N N . LYS A 1 396 ? -32.963 -8.743 35.052 1.00 89.94 396 LYS A N 1
ATOM 3187 C CA . LYS A 1 396 ? -34.051 -8.121 34.286 1.00 89.94 396 LYS A CA 1
ATOM 3188 C C . LYS A 1 396 ? -35.080 -7.558 35.270 1.00 89.94 396 LYS A C 1
ATOM 3190 O O . LYS A 1 396 ? -35.273 -8.176 36.318 1.00 89.94 396 LYS A O 1
ATOM 3195 N N . TYR A 1 397 ? -35.680 -6.418 34.934 1.00 86.00 397 TYR A N 1
ATOM 3196 C CA . TYR A 1 397 ? -36.722 -5.751 35.727 1.00 86.00 397 TYR A CA 1
ATOM 3197 C C . TYR A 1 397 ? -38.070 -5.812 35.026 1.00 86.00 397 TYR A C 1
ATOM 3199 O O . TYR A 1 397 ? -38.070 -5.792 33.771 1.00 86.00 397 TYR A O 1
#

Foldseek 3Di:
DQPVVLLVLLQVLLVLLLVLLVVLLVCCVVVPFPDPDLVLVLLSVLSNLSNLLSCLCRACWVWFQPPPQSKIKTAHNCLVVVHPLVNQLSVLQSQLVNLVSVVVSPDPPQDDPVNVVLNCCSNPPLSVVLSVLLVVFFDDLVPDDPVPVVSVVVCVSPPSVGIDMTGGDPPCPRVNVVSVVVNVVSVVVSVVCCCVRPVVVVVVVVVVVLVVDDPVVSVVVVVVVVVVCCLVVVLVCQQVVLVVCLCCCRVPVVVPDDPVVNVVSSSVSSSSNSVSSNSNSVSSVCVRHNPPPPPQVQVVQVVVVDDPPQPDEEECPDQDDDPPPPCSLVCLQVVVVVVCVVPVSHFKYKYKDLDPVNVVSVVVNVWDFRDKAAVVVVVDCHPPRRHGIITITMHGD

pLDDT: mean 79.58, std 11.76, range [42.44, 97.62]

Sequence (397 aa):
MEPSVYDTILLIEGILGVLFNSIVFLIIHWIPPKFKNEFAQITKYNTIFDGLLAFSLGITGSYRLAIPYCGIVYHGLVLKLNEPKIVIPFTAFAFSILHWICYVIKPKLHRSYVQYGIQILLCIVMPPVSIYVSYYFIIDPSTVPEREFEILDIRRMYPEDNYGIILLNCNMNSPFIISMGINILTEIIFLAIQGVVYWVKLENSFAELLEKAMPQTKLKIKTNIIKLRLIALVPLILMVTPMGIAFISYGLLREYLYKVVLDMIASLVLPVSLSYPIINSFFAIYQVYGFNKPTSKAIINIMALFPRNLHTFPRHELIFAQPNYGVGHRICDEGIDMVVKKIPEIQFSWAEATSDFSLKALTKTNFVIGSVLKYSDYGTKTGHNGTKNVYGVYRKY